Protein AF-A0A8H7GVM7-F1 (afdb_monomer_lite)

Foldseek 3Di:
DDDDDDDDDDDDDDDDDDDDDDDDPDPPDDPPPVVVLLPFWLQVLLVVLCVLVVDDPPLSVLSCCQQPHPLCCLQQVLQQHSRNQLQSSVLSSLSRVQLLSSLLSSLLSLQLVCLQPVDVVSVVSNVVSVVSNVVSVVVVVVPPPDDPDVPVVLSVLLSVLSSLLSNLQSQQLCVPPDDPPDPDASLNSLLVSLVSLLVSVVVVVVVCVVDPLADALSSLVSLLSSLLQQLLQLLQFLQTGNLGDPPQCPDDPDPDPPPCLQVDQPPLPPDVSLVSSCVSLPLQCVPCVNSVVSCVSSVQWDDLDNGWIFGSSLLATSLVVVLSSLVSSQSVVCRNVVHQARHPVSLVVSVVSLVVQLPDDSFPPADLQAQWDDQPTLAPPPNDDPSRGDDRNSQWFWDQDPVRDIIIGGSSSLLSNLSSLLSVLCQCCPSRHNVHFLPDPVNVVSLNSNVSRLNQKAFPPDPCCVVQVVQFLDDDDTITGGVRRDALSLLSNVSSLLQVLQRDDDVVSLRVSLRSLSSNSNNRRNSSVVVNVLSVVSVVVVVVVCVVQPPDDDRGRRDDSPPNRHGSRD

Structure (mmCIF, N/CA/C/O backbone):
data_AF-A0A8H7GVM7-F1
#
_entry.id   AF-A0A8H7GVM7-F1
#
loop_
_atom_site.group_PDB
_atom_site.id
_atom_site.type_symbol
_atom_site.label_atom_id
_atom_site.label_alt_id
_atom_site.label_comp_id
_atom_site.label_asym_id
_atom_site.label_entity_id
_atom_site.label_seq_id
_atom_site.pdbx_PDB_ins_code
_atom_site.Cartn_x
_atom_site.Cartn_y
_atom_site.Cartn_z
_atom_site.occupancy
_atom_site.B_iso_or_equiv
_atom_site.auth_seq_id
_atom_site.auth_comp_id
_atom_site.auth_asym_id
_atom_site.auth_atom_id
_atom_site.pdbx_PDB_model_num
ATOM 1 N N . MET A 1 1 ? 28.873 36.038 -72.707 1.00 34.72 1 MET A N 1
ATOM 2 C CA . MET A 1 1 ? 30.149 35.578 -72.126 1.00 34.72 1 MET A CA 1
ATOM 3 C C . MET A 1 1 ? 29.821 35.038 -70.744 1.00 34.72 1 MET A C 1
ATOM 5 O O . MET A 1 1 ? 29.764 35.786 -69.781 1.00 34.72 1 MET A O 1
ATOM 9 N N . GLU A 1 2 ? 29.445 33.763 -70.713 1.00 31.33 2 GLU A N 1
ATOM 10 C CA . GLU A 1 2 ? 29.319 32.941 -69.506 1.00 31.33 2 GLU A CA 1
ATOM 11 C C . GLU A 1 2 ? 30.711 32.476 -69.049 1.00 31.33 2 GLU A C 1
ATOM 13 O O . GLU A 1 2 ? 31.641 32.428 -69.863 1.00 31.33 2 GLU A O 1
ATOM 18 N N . PRO A 1 3 ? 30.822 32.011 -67.799 1.00 28.05 3 PRO A N 1
ATOM 19 C CA . PRO A 1 3 ? 31.483 30.730 -67.540 1.00 28.05 3 PRO A CA 1
ATOM 20 C C . PRO A 1 3 ? 30.561 29.843 -66.678 1.00 28.05 3 PRO A C 1
ATOM 22 O O . PRO A 1 3 ? 30.119 30.249 -65.610 1.00 28.05 3 PRO A O 1
ATOM 25 N N . LYS A 1 4 ? 30.014 28.756 -67.232 1.00 27.09 4 LYS A N 1
ATOM 26 C CA . LYS A 1 4 ? 30.549 27.380 -67.362 1.00 27.09 4 LYS A CA 1
ATOM 27 C C . LYS A 1 4 ? 30.610 26.552 -66.064 1.00 27.09 4 LYS A C 1
ATOM 29 O O . LYS A 1 4 ? 31.470 26.750 -65.213 1.00 27.09 4 LYS A O 1
ATOM 34 N N . LEU A 1 5 ? 29.703 25.567 -66.050 1.00 29.05 5 LEU A N 1
ATOM 35 C CA . LEU A 1 5 ? 29.646 24.316 -65.287 1.00 29.05 5 LEU A CA 1
ATOM 36 C C . LEU A 1 5 ? 30.955 23.500 -65.288 1.00 29.05 5 LEU A C 1
ATOM 38 O O . LEU A 1 5 ? 31.681 23.497 -66.280 1.00 29.05 5 LEU A O 1
ATOM 42 N N . ASN A 1 6 ? 31.117 22.690 -64.233 1.00 26.50 6 ASN A N 1
ATOM 43 C CA . ASN A 1 6 ? 31.473 21.258 -64.276 1.00 26.50 6 ASN A CA 1
ATOM 44 C C . ASN A 1 6 ? 30.932 20.616 -62.972 1.00 26.50 6 ASN A C 1
ATOM 46 O O . ASN A 1 6 ? 31.302 21.059 -61.891 1.00 26.50 6 ASN A O 1
ATOM 50 N N . ASN A 1 7 ? 29.866 19.808 -63.019 1.00 28.59 7 ASN A N 1
ATOM 51 C CA . ASN A 1 7 ? 29.784 18.361 -63.317 1.00 28.59 7 ASN A CA 1
ATOM 52 C C . ASN A 1 7 ? 29.998 17.463 -62.085 1.00 28.59 7 ASN A C 1
ATOM 54 O O . ASN A 1 7 ? 31.139 17.246 -61.695 1.00 28.59 7 ASN A O 1
ATOM 58 N N . LEU A 1 8 ? 28.906 16.876 -61.577 1.00 26.41 8 LEU A N 1
ATOM 59 C CA . LEU A 1 8 ? 28.826 15.560 -60.918 1.00 26.41 8 LEU A CA 1
ATOM 60 C C . LEU A 1 8 ? 27.400 14.991 -61.166 1.00 26.41 8 LEU A C 1
ATOM 62 O O . LEU A 1 8 ? 26.478 15.788 -61.333 1.00 26.41 8 LEU A O 1
ATOM 66 N N . PRO A 1 9 ? 27.236 13.661 -61.305 1.00 26.53 9 PRO A N 1
ATOM 67 C CA . PRO A 1 9 ? 26.203 13.044 -62.145 1.00 26.53 9 PRO A CA 1
ATOM 68 C C . PRO A 1 9 ? 24.831 12.871 -61.476 1.00 26.53 9 PRO A C 1
ATOM 70 O O . PRO A 1 9 ? 24.739 12.554 -60.292 1.00 26.53 9 PRO A O 1
ATOM 73 N N . ASP A 1 10 ? 23.790 13.012 -62.301 1.00 31.31 10 ASP A N 1
ATOM 74 C CA . ASP A 1 10 ? 22.408 12.606 -62.041 1.00 31.31 10 ASP A CA 1
ATOM 75 C C . ASP A 1 10 ? 22.277 11.073 -62.087 1.00 31.31 10 ASP A C 1
ATOM 77 O O . ASP A 1 10 ? 22.417 10.466 -63.151 1.00 31.31 10 ASP A O 1
ATOM 81 N N . GLU A 1 11 ? 21.923 10.451 -60.961 1.00 28.48 11 GLU A N 1
ATOM 82 C CA . GLU A 1 11 ? 21.208 9.171 -60.957 1.00 28.48 11 GLU A CA 1
ATOM 83 C C . GLU A 1 11 ? 19.870 9.347 -60.218 1.00 28.48 11 GLU A C 1
ATOM 85 O O . GLU A 1 11 ? 19.860 9.773 -59.058 1.00 28.48 11 GLU A O 1
ATOM 90 N N . PRO A 1 12 ? 18.722 9.044 -60.854 1.00 27.98 12 PRO A N 1
ATOM 91 C CA . PRO A 1 12 ? 17.431 9.082 -60.185 1.00 27.98 12 PRO A CA 1
ATOM 92 C C . PRO A 1 12 ? 17.262 7.860 -59.272 1.00 27.98 12 PRO A C 1
ATOM 94 O O . PRO A 1 12 ? 17.410 6.714 -59.698 1.00 27.98 12 PRO A O 1
ATOM 97 N N . MET A 1 13 ? 16.900 8.117 -58.014 1.00 24.84 13 MET A N 1
ATOM 98 C CA . MET A 1 13 ? 16.439 7.102 -57.063 1.00 24.84 13 MET A CA 1
ATOM 99 C C . MET A 1 13 ? 15.234 6.335 -57.642 1.00 24.84 13 MET A C 1
ATOM 101 O O . MET A 1 13 ? 14.285 6.973 -58.105 1.00 24.84 13 MET A O 1
ATOM 105 N N . PRO A 1 14 ? 15.227 4.990 -57.614 1.00 24.97 14 PRO A N 1
ATOM 106 C CA . PRO A 1 14 ? 14.130 4.208 -58.165 1.00 24.97 14 PRO A CA 1
ATOM 107 C C . PRO A 1 14 ? 12.884 4.295 -57.272 1.00 24.97 14 PRO A C 1
ATOM 109 O O . PRO A 1 14 ? 12.930 3.991 -56.080 1.00 24.97 14 PRO A O 1
ATOM 112 N N . GLU A 1 15 ? 11.754 4.672 -57.874 1.00 24.34 15 GLU A N 1
ATOM 113 C CA . GLU A 1 15 ? 10.417 4.547 -57.288 1.00 24.34 15 GLU A CA 1
ATOM 114 C C . GLU A 1 15 ? 10.095 3.070 -57.006 1.00 24.34 15 GLU A C 1
ATOM 116 O O . GLU A 1 15 ? 10.071 2.229 -57.912 1.00 24.34 15 GLU A O 1
ATOM 121 N N . LEU A 1 16 ? 9.814 2.745 -55.743 1.00 22.38 16 LEU A N 1
ATOM 122 C CA . LEU A 1 16 ? 9.339 1.424 -55.339 1.00 22.38 16 LEU A CA 1
ATOM 123 C C . LEU A 1 16 ? 7.842 1.296 -55.647 1.00 22.38 16 LEU A C 1
ATOM 125 O O . LEU A 1 16 ? 6.990 1.920 -55.016 1.00 22.38 16 LEU A O 1
ATOM 129 N N . ARG A 1 17 ? 7.543 0.467 -56.652 1.00 22.08 17 ARG A N 1
ATOM 130 C CA . ARG A 1 17 ? 6.193 0.042 -57.032 1.00 22.08 17 ARG A CA 1
ATOM 131 C C . ARG A 1 17 ? 5.539 -0.772 -55.915 1.00 22.08 17 ARG A C 1
ATOM 133 O O . ARG A 1 17 ? 6.139 -1.704 -55.387 1.00 22.08 17 ARG A O 1
ATOM 140 N N . VAL A 1 18 ? 4.269 -0.469 -55.664 1.00 28.75 18 VAL A N 1
ATOM 141 C CA . VAL A 1 18 ? 3.320 -1.321 -54.939 1.00 28.75 18 VAL A CA 1
ATOM 142 C C . VAL A 1 18 ? 3.152 -2.627 -55.718 1.00 28.75 18 VAL A C 1
ATOM 144 O O . VAL A 1 18 ? 2.631 -2.609 -56.833 1.00 28.75 18 VAL A O 1
ATOM 147 N N . LEU A 1 19 ? 3.599 -3.747 -55.152 1.00 22.67 19 LEU A N 1
ATOM 148 C CA . LEU A 1 19 ? 3.189 -5.082 -55.580 1.00 22.67 19 LEU A CA 1
ATOM 149 C C . LEU A 1 19 ? 2.902 -5.947 -54.353 1.00 22.67 19 LEU A C 1
ATOM 151 O O . LEU A 1 19 ? 3.678 -5.991 -53.399 1.00 22.67 19 LEU A O 1
ATOM 155 N N . ASP A 1 20 ? 1.738 -6.580 -54.427 1.00 27.09 20 ASP A N 1
ATOM 156 C CA . ASP A 1 20 ? 1.092 -7.440 -53.449 1.00 27.09 20 ASP A CA 1
ATOM 157 C C . ASP A 1 20 ? 2.010 -8.530 -52.882 1.00 27.09 20 ASP A C 1
ATOM 159 O O . ASP A 1 20 ? 2.681 -9.241 -53.630 1.00 27.09 20 ASP A O 1
ATOM 163 N N . PHE A 1 21 ? 1.954 -8.742 -51.564 1.00 22.66 21 PHE A N 1
ATOM 164 C CA . PHE A 1 21 ? 2.525 -9.931 -50.934 1.00 22.66 21 PHE A CA 1
ATOM 165 C C . PHE A 1 21 ? 1.495 -10.650 -50.066 1.00 22.66 21 PHE A C 1
ATOM 167 O O . PHE A 1 21 ? 1.173 -10.261 -48.944 1.00 22.66 21 PHE A O 1
ATOM 174 N N . SER A 1 22 ? 1.011 -11.760 -50.617 1.00 22.47 22 SER A N 1
ATOM 175 C CA . SER A 1 22 ? 0.435 -12.886 -49.894 1.00 22.47 22 SER A CA 1
ATOM 176 C C . SER A 1 22 ? 1.395 -13.376 -48.803 1.00 22.47 22 SER A C 1
ATOM 178 O O . SER A 1 22 ? 2.546 -13.709 -49.090 1.00 22.47 22 SER A O 1
ATOM 180 N N . LEU A 1 23 ? 0.900 -13.456 -47.567 1.00 24.92 23 LEU A N 1
ATOM 181 C CA . LEU A 1 23 ? 1.595 -14.028 -46.414 1.00 24.92 23 LEU A CA 1
ATOM 182 C C . LEU A 1 23 ? 1.925 -15.508 -46.659 1.00 24.92 23 LEU A C 1
ATOM 184 O O . LEU A 1 23 ? 1.027 -16.332 -46.833 1.00 24.92 23 LEU A O 1
ATOM 188 N N . SER A 1 24 ? 3.209 -15.859 -46.621 1.00 21.00 24 SER A N 1
ATOM 189 C CA . SER A 1 24 ? 3.658 -17.244 -46.510 1.00 21.00 24 SER A CA 1
ATOM 190 C C . SER A 1 24 ? 3.518 -17.728 -45.052 1.00 21.00 24 SER A C 1
ATOM 192 O O . SER A 1 24 ? 4.017 -17.079 -44.127 1.00 21.00 24 SER A O 1
ATOM 194 N N . PRO A 1 25 ? 2.841 -18.864 -44.799 1.00 25.80 25 PRO A N 1
ATOM 195 C CA . PRO A 1 25 ? 2.690 -19.420 -43.461 1.00 25.80 25 PRO A CA 1
ATOM 196 C C . PRO A 1 25 ? 3.954 -20.207 -43.101 1.00 25.80 25 PRO A C 1
ATOM 198 O O . PRO A 1 25 ? 4.136 -21.340 -43.537 1.00 25.80 25 PRO A O 1
ATOM 201 N N . GLY A 1 26 ? 4.856 -19.598 -42.331 1.00 24.36 26 GLY A N 1
ATOM 202 C CA . GLY A 1 26 ? 6.090 -20.279 -41.921 1.00 24.36 26 GLY A CA 1
ATOM 203 C C . GLY A 1 26 ? 6.871 -19.671 -40.758 1.00 24.36 26 GLY A C 1
ATOM 204 O O . GLY A 1 26 ? 7.809 -20.302 -40.286 1.00 24.36 26 GLY A O 1
ATOM 205 N N . CYS A 1 27 ? 6.504 -18.495 -40.242 1.00 23.45 27 CYS A N 1
ATOM 206 C CA . CYS A 1 27 ? 7.187 -17.938 -39.074 1.00 23.45 27 CYS A CA 1
ATOM 207 C C . CYS A 1 27 ? 6.535 -18.464 -37.787 1.00 23.45 27 CYS A C 1
ATOM 209 O O . CYS A 1 27 ? 5.649 -17.832 -37.205 1.00 23.45 27 CYS A O 1
ATOM 211 N N . ILE A 1 28 ? 6.950 -19.663 -37.376 1.00 25.84 28 ILE A N 1
ATOM 212 C CA . ILE A 1 28 ? 6.799 -20.121 -35.995 1.00 25.84 28 ILE A CA 1
ATOM 213 C C . ILE A 1 28 ? 7.661 -19.172 -35.158 1.00 25.84 28 ILE A C 1
ATOM 215 O O . ILE A 1 28 ? 8.884 -19.261 -35.158 1.00 25.84 28 ILE A O 1
ATOM 219 N N . MET A 1 29 ? 7.018 -18.195 -34.520 1.00 31.41 29 MET A N 1
ATOM 220 C CA . MET A 1 29 ? 7.675 -17.303 -33.572 1.00 31.41 29 MET A CA 1
ATOM 221 C C . MET A 1 29 ? 8.039 -18.116 -32.333 1.00 31.41 29 MET A C 1
ATOM 223 O O . MET A 1 29 ? 7.156 -18.499 -31.564 1.00 31.41 29 MET A O 1
ATOM 227 N N . GLU A 1 30 ? 9.326 -18.362 -32.122 1.00 25.12 30 GLU A N 1
ATOM 228 C CA . GLU A 1 30 ? 9.813 -18.786 -30.818 1.00 25.12 30 GLU A CA 1
ATOM 229 C C . GLU A 1 30 ? 9.546 -17.659 -29.812 1.00 25.12 30 GLU A C 1
ATOM 231 O O . GLU A 1 30 ? 10.158 -16.593 -29.844 1.00 25.12 30 GLU A O 1
ATOM 236 N N . VAL A 1 31 ? 8.630 -17.906 -28.877 1.00 37.31 31 VAL A N 1
ATOM 237 C CA . VAL A 1 31 ? 8.370 -17.089 -27.674 1.00 37.31 31 VAL A CA 1
ATOM 238 C C . VAL A 1 31 ? 9.524 -17.266 -26.653 1.00 37.31 31 VAL A C 1
ATOM 240 O O . VAL A 1 31 ? 9.336 -17.206 -25.442 1.00 37.31 31 VAL A O 1
ATOM 243 N N . GLY A 1 32 ? 10.745 -17.527 -27.136 1.00 26.23 32 GLY A N 1
ATOM 244 C CA . GLY A 1 32 ? 11.877 -18.045 -26.360 1.00 26.23 32 GLY A CA 1
ATOM 245 C C . GLY A 1 32 ? 12.586 -17.021 -25.470 1.00 26.23 32 GLY A C 1
ATOM 246 O O . GLY A 1 32 ? 13.179 -17.400 -24.468 1.00 26.23 32 GLY A O 1
ATOM 247 N N . GLY A 1 33 ? 12.473 -15.719 -25.752 1.00 34.81 33 GLY A N 1
ATOM 248 C CA . GLY A 1 33 ? 13.263 -14.702 -25.039 1.00 34.81 33 GLY A CA 1
ATOM 249 C C . GLY A 1 33 ? 12.830 -14.419 -23.594 1.00 34.81 33 GLY A C 1
ATOM 250 O O . GLY A 1 33 ? 13.648 -14.014 -22.779 1.00 34.81 33 GLY A O 1
ATOM 251 N N . ILE A 1 34 ? 11.559 -14.635 -23.239 1.00 43.84 34 ILE A N 1
ATOM 252 C CA . ILE A 1 34 ? 11.072 -14.363 -21.871 1.00 43.84 34 ILE A CA 1
ATOM 253 C C . ILE A 1 34 ? 11.330 -15.567 -20.955 1.00 43.84 34 ILE A C 1
ATOM 255 O O . ILE A 1 34 ? 11.526 -15.391 -19.758 1.00 43.84 34 ILE A O 1
ATOM 259 N N . HIS A 1 35 ? 11.371 -16.789 -21.497 1.00 41.25 35 HIS A N 1
ATOM 260 C CA . HIS A 1 35 ? 11.538 -17.994 -20.683 1.00 41.25 35 HIS A CA 1
ATOM 261 C C . HIS A 1 35 ? 12.967 -18.183 -20.155 1.00 41.25 35 HIS A C 1
ATOM 263 O O . HIS A 1 35 ? 13.128 -18.603 -19.012 1.00 41.25 35 HIS A O 1
ATOM 269 N N . GLU A 1 36 ? 13.995 -17.796 -20.918 1.00 42.22 36 GLU A N 1
ATOM 270 C CA . GLU A 1 36 ? 15.395 -17.899 -20.470 1.00 42.22 36 GLU A CA 1
ATOM 271 C C . GLU A 1 36 ? 15.747 -16.887 -19.365 1.00 42.22 36 GLU A C 1
ATOM 273 O O . GLU A 1 36 ? 16.469 -17.220 -18.426 1.00 42.22 36 GLU A O 1
ATOM 278 N N . HIS A 1 37 ? 15.182 -15.674 -19.402 1.00 51.59 37 HIS A N 1
ATOM 279 C CA . HIS A 1 37 ? 15.421 -14.656 -18.370 1.00 51.59 37 HIS A CA 1
ATOM 280 C C . HIS A 1 37 ? 14.646 -14.896 -17.066 1.00 51.59 37 HIS A C 1
ATOM 282 O O . HIS A 1 37 ? 15.003 -14.319 -16.041 1.00 51.59 37 HIS A O 1
ATOM 288 N N . LEU A 1 38 ? 13.627 -15.767 -17.062 1.00 53.66 38 LEU A N 1
ATOM 289 C CA . LEU A 1 38 ? 12.849 -16.093 -15.858 1.00 53.66 38 LEU A CA 1
ATOM 290 C C . LEU A 1 38 ? 13.660 -16.845 -14.788 1.00 53.66 38 LEU A C 1
ATOM 292 O O . LEU A 1 38 ? 13.219 -16.870 -13.638 1.00 53.66 38 LEU A O 1
ATOM 296 N N . MET A 1 39 ? 14.825 -17.403 -15.141 1.00 62.44 39 MET A N 1
ATOM 297 C CA . MET A 1 39 ? 15.691 -18.177 -14.239 1.00 62.44 39 MET A CA 1
ATOM 298 C C . MET A 1 39 ? 16.902 -17.400 -13.700 1.00 62.44 39 MET A C 1
ATOM 300 O O . MET A 1 39 ? 17.587 -17.905 -12.814 1.00 62.44 39 MET A O 1
ATOM 304 N N . LEU A 1 40 ? 17.176 -16.195 -14.211 1.00 79.88 40 LEU A N 1
ATOM 305 C CA . LEU A 1 40 ? 18.331 -15.400 -13.786 1.00 79.88 40 LEU A CA 1
ATOM 306 C C . LEU A 1 40 ? 18.047 -14.646 -12.482 1.00 79.88 40 LEU A C 1
ATOM 308 O O . LEU A 1 40 ? 16.924 -14.188 -12.226 1.00 79.88 40 LEU A O 1
ATOM 312 N N . LEU A 1 41 ? 19.094 -14.489 -11.674 1.00 87.50 41 LEU A N 1
ATOM 313 C CA . LEU A 1 41 ? 19.047 -13.674 -10.463 1.00 87.50 41 LEU A CA 1
ATOM 314 C C . LEU A 1 41 ? 19.025 -12.179 -10.816 1.00 87.50 41 LEU A C 1
ATOM 316 O O . LEU A 1 41 ? 19.551 -11.751 -11.849 1.00 87.50 41 LEU A O 1
ATOM 320 N N . ASN A 1 42 ? 18.420 -11.358 -9.953 1.00 90.00 42 ASN A N 1
ATOM 321 C CA . ASN A 1 42 ? 18.324 -9.914 -10.196 1.00 90.00 42 ASN A CA 1
ATOM 322 C C . ASN A 1 42 ? 19.707 -9.241 -10.234 1.00 90.00 42 ASN A C 1
ATOM 324 O O . ASN A 1 42 ? 19.910 -8.304 -11.009 1.00 90.00 42 ASN A O 1
ATOM 328 N N . SER A 1 43 ? 20.676 -9.740 -9.466 1.00 91.62 43 SER A N 1
ATOM 329 C CA . SER A 1 43 ? 22.083 -9.325 -9.548 1.00 91.62 43 SER A CA 1
ATOM 330 C C . SER A 1 43 ? 22.708 -9.578 -10.928 1.00 91.62 43 SER A C 1
ATOM 332 O O . SER A 1 43 ? 23.349 -8.689 -11.489 1.00 91.62 43 SER A O 1
ATOM 334 N N . GLU A 1 44 ? 22.471 -10.743 -11.530 1.00 91.38 44 GLU A N 1
ATOM 335 C CA . GLU A 1 44 ? 22.997 -11.090 -12.858 1.00 91.38 44 GLU A CA 1
ATOM 336 C C . GLU A 1 44 ? 22.385 -10.214 -13.955 1.00 91.38 44 GLU A C 1
ATOM 338 O O . GLU A 1 44 ? 23.095 -9.680 -14.810 1.00 91.38 44 GLU A O 1
ATOM 343 N N . LEU A 1 45 ? 21.065 -10.013 -13.911 1.00 90.62 45 LEU A N 1
ATOM 344 C CA . LEU A 1 45 ? 20.366 -9.125 -14.842 1.00 90.62 45 LEU A CA 1
ATOM 345 C C . LEU A 1 45 ? 20.799 -7.665 -14.688 1.00 90.62 45 LEU A C 1
ATOM 347 O O . LEU A 1 45 ? 20.876 -6.941 -15.682 1.00 90.62 45 LEU A O 1
ATOM 351 N N . THR A 1 46 ? 21.121 -7.239 -13.466 1.00 92.75 46 THR A N 1
ATOM 352 C CA . THR A 1 46 ? 21.672 -5.907 -13.196 1.00 92.75 46 THR A CA 1
ATOM 353 C C . THR A 1 46 ? 23.008 -5.720 -13.908 1.00 92.75 46 THR A C 1
ATOM 355 O O . THR A 1 46 ? 23.178 -4.740 -14.632 1.00 92.75 46 THR A O 1
ATOM 358 N N . GLU A 1 47 ? 23.932 -6.674 -13.788 1.00 93.19 47 GLU A N 1
ATOM 359 C CA . GLU A 1 47 ? 25.230 -6.597 -14.469 1.00 93.19 47 GLU A CA 1
ATOM 360 C C . GLU A 1 47 ? 25.085 -6.668 -15.999 1.00 93.19 47 GLU A C 1
ATOM 362 O O . GLU A 1 47 ? 25.752 -5.918 -16.715 1.00 93.19 47 GLU A O 1
ATOM 367 N N . GLN A 1 48 ? 24.148 -7.468 -16.521 1.00 91.38 48 GLN A N 1
ATOM 368 C CA . GLN A 1 48 ? 23.824 -7.452 -17.954 1.00 91.38 48 GLN A CA 1
ATOM 369 C C . GLN A 1 48 ? 23.301 -6.085 -18.412 1.00 91.38 48 GLN A C 1
ATOM 371 O O . GLN A 1 48 ? 23.687 -5.606 -19.478 1.00 91.38 48 GLN A O 1
ATOM 376 N N . CYS A 1 49 ? 22.446 -5.436 -17.617 1.00 91.12 49 CYS A N 1
ATOM 377 C CA . CYS A 1 49 ? 21.945 -4.096 -17.920 1.00 91.12 49 CYS A CA 1
ATOM 378 C C . CYS A 1 49 ? 23.061 -3.048 -17.903 1.00 91.12 49 CYS A C 1
ATOM 380 O O . CYS A 1 49 ? 23.061 -2.166 -18.762 1.00 91.12 49 CYS A O 1
ATOM 382 N N . ILE A 1 50 ? 24.008 -3.145 -16.964 1.00 93.19 50 ILE A N 1
ATOM 383 C CA . ILE A 1 50 ? 25.180 -2.258 -16.893 1.00 93.19 50 ILE A CA 1
ATOM 384 C C . ILE A 1 50 ? 26.010 -2.386 -18.168 1.00 93.19 50 ILE A C 1
ATOM 386 O O . ILE A 1 50 ? 26.321 -1.375 -18.796 1.00 93.19 50 ILE A O 1
ATOM 390 N N . GLN A 1 51 ? 26.326 -3.620 -18.568 1.00 92.44 51 GLN A N 1
ATOM 391 C CA . GLN A 1 51 ? 27.157 -3.892 -19.740 1.00 92.44 51 GLN A CA 1
ATOM 392 C C . GLN A 1 51 ? 26.473 -3.466 -21.041 1.00 92.44 51 GLN A C 1
ATOM 394 O O . GLN A 1 51 ? 27.084 -2.782 -21.858 1.00 92.44 51 GLN A O 1
ATOM 399 N N . LYS A 1 52 ? 25.198 -3.831 -21.234 1.00 91.19 52 LYS A N 1
ATOM 400 C CA . LYS A 1 52 ? 24.467 -3.535 -22.477 1.00 91.19 52 LYS A CA 1
ATOM 401 C C . LYS A 1 52 ? 24.210 -2.043 -22.687 1.00 91.19 52 LYS A C 1
ATOM 403 O O . LYS A 1 52 ? 24.178 -1.602 -23.827 1.00 91.19 52 LYS A O 1
ATOM 408 N N . ASN A 1 53 ? 24.049 -1.273 -21.610 1.00 88.88 53 ASN A N 1
ATOM 409 C CA . ASN A 1 53 ? 23.823 0.173 -21.689 1.00 88.88 53 ASN A CA 1
ATOM 410 C C . ASN A 1 53 ? 25.113 1.011 -21.521 1.00 88.88 53 ASN A C 1
ATOM 412 O O . ASN A 1 53 ? 25.009 2.232 -21.440 1.00 88.88 53 ASN A O 1
ATOM 416 N N . ASP A 1 54 ? 26.299 0.386 -21.433 1.00 91.19 54 ASP A N 1
ATOM 417 C CA . ASP A 1 54 ? 27.599 1.043 -21.167 1.00 91.19 54 ASP A CA 1
ATOM 418 C C . ASP A 1 54 ? 27.545 2.041 -19.989 1.00 91.19 54 ASP A C 1
ATOM 420 O O . ASP A 1 54 ? 27.983 3.194 -20.068 1.00 91.19 54 ASP A O 1
ATOM 424 N N . LEU A 1 55 ? 26.934 1.617 -18.876 1.00 92.44 55 LEU A N 1
ATOM 425 C CA . LEU A 1 55 ? 26.747 2.489 -17.716 1.00 92.44 55 LEU A CA 1
ATOM 426 C C . LEU A 1 55 ? 28.061 2.712 -16.967 1.00 92.44 55 LEU A C 1
ATOM 428 O O . LEU A 1 55 ? 28.887 1.814 -16.826 1.00 92.44 55 LEU A O 1
ATOM 432 N N . ARG A 1 56 ? 28.218 3.918 -16.414 1.00 94.25 56 ARG A N 1
ATOM 433 C CA . ARG A 1 56 ? 29.332 4.312 -15.537 1.00 94.25 56 ARG A CA 1
ATOM 434 C C . ARG A 1 56 ? 28.805 4.841 -14.211 1.00 94.25 56 ARG A C 1
ATOM 436 O O . ARG A 1 56 ? 27.605 5.063 -14.049 1.00 94.25 56 ARG A O 1
ATOM 443 N N . GLU A 1 57 ? 29.698 5.062 -13.253 1.00 93.12 57 GLU A N 1
ATOM 444 C CA . GLU A 1 57 ? 29.329 5.779 -12.032 1.00 93.12 57 GLU A CA 1
ATOM 445 C C . GLU A 1 57 ? 28.840 7.203 -12.359 1.00 93.12 57 GLU A C 1
ATOM 447 O O . GLU A 1 57 ? 29.410 7.848 -13.244 1.00 93.12 57 GLU A O 1
ATOM 452 N N . PRO A 1 58 ? 27.800 7.719 -11.674 1.00 92.94 58 PRO A N 1
ATOM 453 C CA . PRO A 1 58 ? 27.108 7.137 -10.515 1.00 92.94 58 PRO A CA 1
ATOM 454 C C . PRO A 1 58 ? 25.909 6.227 -10.865 1.00 92.94 58 PRO A C 1
ATOM 456 O O . PRO A 1 58 ? 25.179 5.807 -9.970 1.00 92.94 58 PRO A O 1
ATOM 459 N N . HIS A 1 59 ? 25.638 5.953 -12.147 1.00 94.00 59 HIS A N 1
ATOM 460 C CA . HIS A 1 59 ? 24.464 5.180 -12.588 1.00 94.00 59 HIS A CA 1
ATOM 461 C C . HIS A 1 59 ? 24.507 3.734 -12.084 1.00 94.00 59 HIS A C 1
ATOM 463 O O . HIS A 1 59 ? 23.487 3.205 -11.641 1.00 94.00 59 HIS A O 1
ATOM 469 N N . ILE A 1 60 ? 25.702 3.131 -12.105 1.00 95.25 60 ILE A N 1
ATOM 470 C CA . ILE A 1 60 ? 25.961 1.779 -11.592 1.00 95.25 60 ILE A CA 1
ATOM 471 C C . ILE A 1 60 ? 25.554 1.672 -10.122 1.00 95.25 60 ILE A C 1
ATOM 473 O O . ILE A 1 60 ? 24.815 0.752 -9.772 1.00 95.25 60 ILE A O 1
ATOM 477 N N . TYR A 1 61 ? 25.992 2.618 -9.279 1.00 94.75 61 TYR A N 1
ATOM 478 C CA . TYR A 1 61 ? 25.623 2.650 -7.865 1.00 94.75 61 TYR A CA 1
ATOM 479 C C . TYR A 1 61 ? 24.109 2.549 -7.667 1.00 94.75 61 TYR A C 1
ATOM 481 O O . TYR A 1 61 ? 23.656 1.684 -6.923 1.00 94.75 61 TYR A O 1
ATOM 489 N N . TYR A 1 62 ? 23.327 3.390 -8.352 1.00 93.88 62 TYR A N 1
ATOM 490 C CA . TYR A 1 62 ? 21.872 3.387 -8.195 1.00 93.88 62 TYR A CA 1
ATOM 491 C C . TYR A 1 62 ? 21.235 2.114 -8.739 1.00 93.88 62 TYR A C 1
ATOM 493 O O . TYR A 1 62 ? 20.367 1.558 -8.077 1.00 93.88 62 TYR A O 1
ATOM 501 N N . LEU A 1 63 ? 21.670 1.620 -9.901 1.00 93.06 63 LEU A N 1
ATOM 502 C CA . LEU A 1 63 ? 21.084 0.416 -10.483 1.00 93.06 63 LEU A CA 1
ATOM 503 C C . LEU A 1 63 ? 21.324 -0.819 -9.601 1.00 93.06 63 LEU A C 1
ATOM 505 O O . LEU A 1 63 ? 20.410 -1.613 -9.401 1.00 93.06 63 LEU A O 1
ATOM 509 N N . ARG A 1 64 ? 22.509 -0.938 -8.989 1.00 93.75 64 ARG A N 1
ATOM 510 C CA . ARG A 1 64 ? 22.825 -2.027 -8.050 1.00 93.75 64 ARG A CA 1
ATOM 511 C C . ARG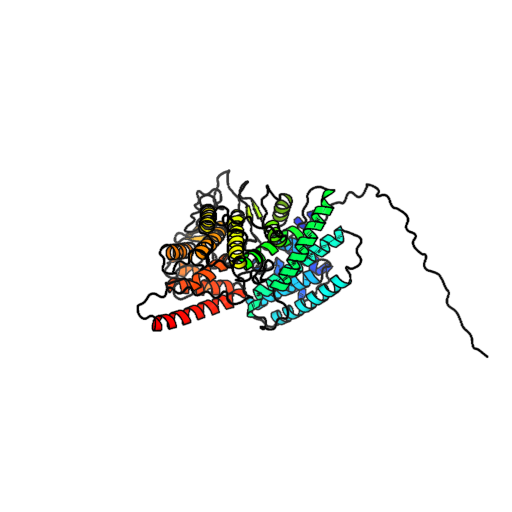 A 1 64 ? 21.967 -2.022 -6.791 1.00 93.75 64 ARG A C 1
ATOM 513 O O . ARG A 1 64 ? 21.827 -3.069 -6.161 1.00 93.75 64 ARG A O 1
ATOM 520 N N . LEU A 1 65 ? 21.344 -0.901 -6.425 1.00 90.75 65 LEU A N 1
ATOM 521 C CA . LEU A 1 65 ? 20.402 -0.875 -5.300 1.00 90.75 65 LEU A CA 1
ATOM 522 C C . LEU A 1 65 ? 19.209 -1.807 -5.525 1.00 90.75 65 LEU A C 1
ATOM 524 O O . LEU A 1 65 ? 18.649 -2.287 -4.543 1.00 90.75 65 LEU A O 1
ATOM 528 N N . LEU A 1 66 ? 18.856 -2.091 -6.787 1.00 86.62 66 LEU A N 1
ATOM 529 C CA . LEU A 1 66 ? 17.739 -2.968 -7.133 1.00 86.62 66 LEU A CA 1
ATOM 530 C C . LEU A 1 66 ? 17.926 -4.409 -6.645 1.00 86.62 66 LEU A C 1
ATOM 532 O O . LEU A 1 66 ? 16.941 -5.077 -6.344 1.00 86.62 66 LEU A O 1
ATOM 536 N N . SER A 1 67 ? 19.171 -4.886 -6.602 1.00 86.00 67 SER A N 1
ATOM 537 C CA . SER A 1 67 ? 19.505 -6.262 -6.227 1.00 86.00 67 SER A CA 1
ATOM 538 C C . SER A 1 67 ? 20.200 -6.359 -4.865 1.00 86.00 67 SER A C 1
ATOM 540 O O . SER A 1 67 ? 20.189 -7.406 -4.234 1.00 86.00 67 SER A O 1
ATOM 542 N N . THR A 1 68 ? 20.791 -5.267 -4.371 1.00 85.62 68 THR A N 1
ATOM 543 C CA . THR A 1 68 ? 21.595 -5.283 -3.132 1.00 85.62 68 THR A CA 1
ATOM 544 C C . THR A 1 68 ? 20.875 -4.741 -1.901 1.00 85.62 68 THR A C 1
ATOM 546 O O . THR A 1 68 ? 21.390 -4.878 -0.792 1.00 85.62 68 THR A O 1
ATOM 549 N N . THR A 1 69 ? 19.713 -4.105 -2.067 1.00 85.75 69 THR A N 1
ATOM 550 C CA . THR A 1 69 ? 18.989 -3.461 -0.963 1.00 85.75 69 THR A CA 1
ATOM 551 C C . THR A 1 69 ? 17.496 -3.754 -1.005 1.00 85.75 69 THR A C 1
ATOM 553 O O . THR A 1 69 ? 16.940 -4.108 -2.039 1.00 85.75 69 THR A O 1
ATOM 556 N N . ASP A 1 70 ? 16.843 -3.537 0.128 1.00 81.81 70 ASP A N 1
ATOM 557 C CA . ASP A 1 70 ? 15.399 -3.621 0.341 1.00 81.81 70 ASP A CA 1
ATOM 558 C C . ASP A 1 70 ? 14.623 -2.392 -0.168 1.00 81.81 70 ASP A C 1
ATOM 560 O O . ASP A 1 70 ? 13.401 -2.350 -0.065 1.00 81.81 70 ASP A O 1
ATOM 564 N N . LEU A 1 71 ? 15.293 -1.397 -0.764 1.00 82.12 71 LEU A N 1
ATOM 565 C CA . LEU A 1 71 ? 14.664 -0.135 -1.177 1.00 82.12 71 LEU A CA 1
ATOM 566 C C . LEU A 1 71 ? 13.495 -0.320 -2.152 1.00 82.12 71 LEU A C 1
ATOM 568 O O . LEU A 1 71 ? 12.556 0.466 -2.154 1.00 82.12 71 LEU A O 1
ATOM 572 N N . LEU A 1 72 ? 13.507 -1.351 -2.992 1.00 80.12 72 LEU A N 1
ATOM 573 C CA . LEU A 1 72 ? 12.380 -1.598 -3.896 1.00 80.12 72 LEU A CA 1
ATOM 574 C C . LEU A 1 72 ? 11.144 -2.164 -3.213 1.00 80.12 72 LEU A C 1
ATOM 576 O O . LEU A 1 72 ? 10.068 -2.150 -3.811 1.00 80.12 72 LEU A O 1
ATOM 580 N N . PHE A 1 73 ? 11.256 -2.620 -1.971 1.00 84.25 73 PHE A N 1
ATOM 581 C CA . PHE A 1 73 ? 10.082 -2.973 -1.194 1.00 84.25 73 PHE A CA 1
ATOM 582 C C . PHE A 1 73 ? 9.239 -1.743 -0.841 1.00 84.25 73 PHE A C 1
ATOM 584 O O . PHE A 1 73 ? 8.089 -1.915 -0.475 1.00 84.25 73 PHE A O 1
ATOM 591 N N . HIS A 1 74 ? 9.732 -0.512 -1.044 1.00 79.81 74 HIS A N 1
ATOM 592 C CA . HIS A 1 74 ? 8.866 0.672 -1.071 1.00 79.81 74 HIS A CA 1
ATOM 593 C C . HIS A 1 74 ? 7.802 0.598 -2.173 1.00 79.81 74 HIS A C 1
ATOM 595 O O . HIS A 1 74 ? 6.712 1.118 -1.984 1.00 79.81 74 HIS A O 1
ATOM 601 N N . LEU A 1 75 ? 8.104 -0.060 -3.296 1.00 79.81 75 LEU A N 1
ATOM 602 C CA . LEU A 1 75 ? 7.153 -0.275 -4.386 1.00 79.81 75 LEU A CA 1
ATOM 603 C C . LEU A 1 75 ? 6.406 -1.600 -4.225 1.00 79.81 75 LEU A C 1
ATOM 605 O O . LEU A 1 75 ? 5.220 -1.664 -4.510 1.00 79.81 75 LEU A O 1
ATOM 609 N N . PHE A 1 76 ? 7.085 -2.656 -3.765 1.00 84.19 76 PHE A N 1
ATOM 610 C CA . PHE A 1 76 ? 6.524 -4.011 -3.668 1.00 84.19 76 PHE A CA 1
ATOM 611 C C . PHE A 1 76 ? 6.732 -4.601 -2.259 1.00 84.19 76 PHE A C 1
ATOM 613 O O . PHE A 1 76 ? 7.608 -5.455 -2.093 1.00 84.19 76 PHE A O 1
ATOM 620 N N . PRO A 1 77 ? 5.966 -4.173 -1.233 1.00 83.69 77 PRO A N 1
ATOM 621 C CA . PRO A 1 77 ? 6.282 -4.494 0.163 1.00 83.69 77 PRO A CA 1
ATOM 622 C C . PRO A 1 77 ? 6.193 -5.980 0.527 1.00 83.69 77 PRO A C 1
ATOM 624 O O . PRO A 1 77 ? 6.924 -6.429 1.405 1.00 83.69 77 PRO A O 1
ATOM 627 N N . PHE A 1 78 ? 5.344 -6.765 -0.150 1.00 88.94 78 PHE A N 1
ATOM 628 C CA . PHE A 1 78 ? 5.240 -8.217 0.069 1.00 88.94 78 PHE A CA 1
ATOM 629 C C . PHE A 1 78 ? 6.073 -9.061 -0.903 1.00 88.94 78 PHE A C 1
ATOM 631 O O . PHE A 1 78 ? 5.869 -10.276 -0.993 1.00 88.94 78 PHE A O 1
ATOM 638 N N . ALA A 1 79 ? 7.023 -8.462 -1.624 1.00 85.62 79 ALA A N 1
ATOM 639 C CA . ALA A 1 79 ? 7.978 -9.251 -2.389 1.00 85.62 79 ALA A CA 1
ATOM 640 C C . ALA A 1 79 ? 8.808 -10.145 -1.439 1.00 85.62 79 ALA A C 1
ATOM 642 O O . ALA A 1 79 ? 9.273 -9.667 -0.406 1.00 85.62 79 ALA A O 1
ATOM 643 N N . PRO A 1 80 ? 8.992 -11.441 -1.754 1.00 76.38 80 PRO A N 1
ATOM 644 C CA . PRO A 1 80 ? 9.569 -12.395 -0.808 1.00 76.38 80 PRO A CA 1
ATOM 645 C C . PRO A 1 80 ? 11.063 -12.163 -0.556 1.00 76.38 80 PRO A C 1
ATOM 647 O O . PRO A 1 80 ? 11.495 -12.198 0.589 1.00 76.38 80 PRO A O 1
ATOM 650 N N . LEU A 1 81 ? 11.855 -11.922 -1.606 1.00 83.44 81 LEU A N 1
ATOM 651 C CA . LEU A 1 81 ? 13.298 -11.672 -1.512 1.00 83.44 81 LEU A CA 1
ATOM 652 C C . LEU A 1 81 ? 13.736 -10.682 -2.593 1.00 83.44 81 LEU A C 1
ATOM 654 O O . LEU A 1 81 ? 13.151 -10.632 -3.675 1.00 83.44 81 LEU A O 1
ATOM 658 N N . VAL A 1 82 ? 14.818 -9.944 -2.331 1.00 85.00 82 VAL A N 1
ATOM 659 C CA . VAL A 1 82 ? 15.379 -8.962 -3.276 1.00 85.00 82 VAL A CA 1
ATOM 660 C C . VAL A 1 82 ? 15.871 -9.638 -4.563 1.00 85.00 82 VAL A C 1
ATOM 662 O O . VAL A 1 82 ? 15.514 -9.215 -5.659 1.00 85.00 82 VAL A O 1
ATOM 665 N N . GLU A 1 83 ? 16.627 -10.733 -4.450 1.00 84.25 83 GLU A N 1
ATOM 666 C CA . GLU A 1 83 ? 17.225 -11.433 -5.602 1.00 84.25 83 GLU A CA 1
ATOM 667 C C . GLU A 1 83 ? 16.211 -12.200 -6.466 1.00 84.25 83 GLU A C 1
ATOM 669 O O . GLU A 1 83 ? 16.455 -12.426 -7.653 1.00 84.25 83 GLU A O 1
ATOM 674 N N . SER A 1 84 ? 15.065 -12.588 -5.894 1.00 79.25 84 SER A N 1
ATOM 675 C CA . SER A 1 84 ? 14.026 -13.347 -6.600 1.00 79.25 84 SER A CA 1
ATOM 676 C C . SER A 1 84 ? 12.775 -12.536 -6.936 1.00 79.25 84 SER A C 1
ATOM 678 O O . SER A 1 84 ? 11.849 -13.099 -7.511 1.00 79.25 84 SER A O 1
ATOM 680 N N . ASN A 1 85 ? 12.748 -11.232 -6.642 1.00 86.25 85 ASN A N 1
ATOM 681 C CA . ASN A 1 85 ? 11.601 -10.374 -6.923 1.00 86.25 85 ASN A CA 1
ATOM 682 C C . ASN A 1 85 ? 11.271 -10.363 -8.429 1.00 86.25 85 ASN A C 1
ATOM 684 O O . ASN A 1 85 ? 12.028 -9.817 -9.239 1.00 86.25 85 ASN A O 1
ATOM 688 N N . GLY A 1 86 ? 10.123 -10.948 -8.790 1.00 86.19 86 GLY A N 1
ATOM 689 C CA . GLY A 1 86 ? 9.683 -11.102 -10.178 1.00 86.19 86 GLY A CA 1
ATOM 690 C C . GLY A 1 86 ? 9.384 -9.784 -10.897 1.00 86.19 86 GLY A C 1
ATOM 691 O O . GLY A 1 86 ? 9.605 -9.687 -12.106 1.00 86.19 86 GLY A O 1
ATOM 692 N N . VAL A 1 87 ? 8.975 -8.735 -10.177 1.00 88.38 87 VAL A N 1
ATOM 693 C CA . VAL A 1 87 ? 8.765 -7.410 -10.777 1.00 88.38 87 VAL A CA 1
ATOM 694 C C . VAL A 1 87 ? 10.092 -6.767 -11.151 1.00 88.38 87 VAL A C 1
ATOM 696 O O . VAL A 1 87 ? 10.236 -6.229 -12.245 1.00 88.38 87 VAL A O 1
ATOM 699 N N . VAL A 1 88 ? 11.087 -6.865 -10.273 1.00 89.06 88 VAL A N 1
ATOM 700 C CA . VAL A 1 88 ? 12.435 -6.331 -10.523 1.00 89.06 88 VAL A CA 1
ATOM 701 C C . VAL A 1 88 ? 13.066 -7.032 -11.711 1.00 89.06 88 VAL A C 1
ATOM 703 O O . VAL A 1 88 ? 13.599 -6.371 -12.599 1.00 89.06 88 VAL A O 1
ATOM 706 N N . ARG A 1 89 ? 12.921 -8.357 -11.775 1.00 89.00 89 ARG A N 1
ATOM 707 C CA . ARG A 1 89 ? 13.353 -9.166 -12.914 1.00 89.00 89 ARG A CA 1
ATOM 708 C C . ARG A 1 89 ? 12.741 -8.669 -14.224 1.00 89.00 89 ARG A C 1
ATOM 710 O O . ARG A 1 89 ? 13.455 -8.473 -15.211 1.00 89.00 89 ARG A O 1
ATOM 717 N N . LEU A 1 90 ? 11.427 -8.434 -14.231 1.00 89.62 90 LEU A N 1
ATOM 718 C CA . LEU A 1 90 ? 10.716 -7.914 -15.398 1.00 89.62 90 LEU A CA 1
ATOM 719 C C . LEU A 1 90 ? 11.212 -6.514 -15.784 1.00 89.62 90 LEU A C 1
ATOM 721 O O . LEU A 1 90 ? 11.521 -6.281 -16.952 1.00 89.62 90 LEU A O 1
ATOM 725 N N . LEU A 1 91 ? 11.342 -5.608 -14.810 1.00 90.69 91 LEU A N 1
ATOM 726 C CA . LEU A 1 91 ? 11.839 -4.251 -15.034 1.00 90.69 91 LEU A CA 1
ATOM 727 C C . LEU A 1 91 ? 13.249 -4.271 -15.628 1.00 90.69 91 LEU A C 1
ATOM 729 O O . LEU A 1 91 ? 13.445 -3.669 -16.679 1.00 90.69 91 LEU A O 1
ATOM 733 N N . LEU A 1 92 ? 14.189 -5.011 -15.026 1.00 90.75 92 LEU A N 1
ATOM 734 C CA . LEU A 1 92 ? 15.565 -5.178 -15.513 1.00 90.75 92 LEU A CA 1
ATOM 735 C C . LEU A 1 92 ? 15.595 -5.690 -16.957 1.00 90.75 92 LEU A C 1
ATOM 737 O O . LEU A 1 92 ? 16.283 -5.122 -17.802 1.00 90.75 92 LEU A O 1
ATOM 741 N N . THR A 1 93 ? 14.774 -6.692 -17.277 1.00 88.50 93 THR A N 1
ATOM 742 C CA . THR A 1 93 ? 14.655 -7.219 -18.648 1.00 88.50 93 THR A CA 1
ATOM 743 C C . THR A 1 93 ? 14.215 -6.134 -19.642 1.00 88.50 93 THR A C 1
ATOM 745 O O . THR A 1 93 ? 14.611 -6.145 -20.807 1.00 88.50 93 THR A O 1
ATOM 748 N N . TYR A 1 94 ? 13.416 -5.164 -19.190 1.00 89.19 94 TYR A N 1
ATOM 749 C CA . TYR A 1 94 ? 12.869 -4.095 -20.024 1.00 89.19 94 TYR A CA 1
ATOM 750 C C . TYR A 1 94 ? 13.797 -2.872 -20.128 1.00 89.19 94 TYR A C 1
ATOM 752 O O . TYR A 1 94 ? 13.614 -2.068 -21.050 1.00 89.19 94 TYR A O 1
ATOM 760 N N . LEU A 1 95 ? 14.798 -2.740 -19.244 1.00 89.38 95 LEU A N 1
ATOM 761 C CA . LEU A 1 95 ? 15.739 -1.609 -19.232 1.00 89.38 95 LEU A CA 1
ATOM 762 C C . LEU A 1 95 ? 16.690 -1.602 -20.426 1.00 89.38 95 LEU A C 1
ATOM 764 O O . LEU A 1 95 ? 17.159 -0.535 -20.824 1.00 89.38 95 LEU A O 1
ATOM 768 N N . VAL A 1 96 ? 16.990 -2.775 -20.987 1.00 82.75 96 VAL A N 1
ATOM 769 C CA . VAL A 1 96 ? 17.871 -2.894 -22.152 1.00 82.75 96 VAL A CA 1
ATOM 770 C C . VAL A 1 96 ? 17.278 -2.094 -23.318 1.00 82.75 96 VAL A C 1
ATOM 772 O O . VAL A 1 96 ? 16.096 -2.246 -23.660 1.00 82.75 96 VAL A O 1
ATOM 775 N N . ASP A 1 97 ? 18.099 -1.202 -23.877 1.00 77.56 97 ASP A N 1
ATOM 776 C CA . ASP A 1 97 ? 17.762 -0.294 -24.980 1.00 77.56 97 ASP A CA 1
ATOM 777 C C . ASP A 1 97 ? 16.558 0.628 -24.698 1.00 77.56 97 ASP A C 1
ATOM 779 O O . ASP A 1 97 ? 15.842 1.045 -25.611 1.00 77.56 97 ASP A O 1
ATOM 783 N N . CYS A 1 98 ? 16.296 0.954 -23.425 1.00 88.31 98 CYS A N 1
ATOM 784 C CA . CYS A 1 98 ? 15.190 1.828 -23.035 1.00 88.31 98 CYS A CA 1
ATOM 785 C C . CYS A 1 98 ? 15.620 2.929 -22.060 1.00 88.31 98 CYS A C 1
ATOM 787 O O . CYS A 1 98 ? 15.481 2.819 -20.841 1.00 88.31 98 CYS A O 1
ATOM 789 N N . THR A 1 99 ? 16.096 4.044 -22.618 1.00 89.44 99 THR A N 1
ATOM 790 C CA . THR A 1 99 ? 16.630 5.174 -21.846 1.00 89.44 99 THR A CA 1
ATOM 791 C C . THR A 1 99 ? 15.607 5.795 -20.897 1.00 89.44 99 THR A C 1
ATOM 793 O O . THR A 1 99 ? 15.948 6.114 -19.759 1.00 89.44 99 THR A O 1
ATOM 796 N N . PHE A 1 100 ? 14.357 5.974 -21.333 1.00 90.94 100 PHE A N 1
ATOM 797 C CA . PHE A 1 100 ? 13.338 6.627 -20.510 1.00 90.94 100 PHE A CA 1
ATOM 798 C C . PHE A 1 100 ? 12.916 5.755 -19.314 1.00 90.94 100 PHE A C 1
ATOM 800 O O . PHE A 1 100 ? 12.828 6.262 -18.197 1.00 90.94 100 PHE A O 1
ATOM 807 N N . LEU A 1 101 ? 12.762 4.436 -19.498 1.00 92.75 101 LEU A N 1
ATOM 808 C CA . LEU A 1 101 ? 12.441 3.531 -18.392 1.00 92.75 101 LEU A CA 1
ATOM 809 C C . LEU A 1 101 ? 13.613 3.445 -17.409 1.00 92.75 101 LEU A C 1
ATOM 811 O O . LEU A 1 101 ? 13.411 3.632 -16.210 1.00 92.75 101 LEU A O 1
ATOM 815 N N . LEU A 1 102 ? 14.840 3.260 -17.912 1.00 94.12 102 LEU A N 1
ATOM 816 C CA . LEU A 1 102 ? 16.054 3.239 -17.092 1.00 94.12 102 LEU A CA 1
ATOM 817 C C . LEU A 1 102 ? 16.184 4.504 -16.242 1.00 94.12 102 LEU A C 1
ATOM 819 O O . LEU A 1 102 ? 16.321 4.419 -15.027 1.00 94.12 102 LEU A O 1
ATOM 823 N N . THR A 1 103 ? 16.107 5.682 -16.857 1.00 93.56 103 THR A N 1
ATOM 824 C CA . THR A 1 103 ? 16.278 6.946 -16.126 1.00 93.56 103 THR A CA 1
ATOM 825 C C . THR A 1 103 ? 15.130 7.226 -15.159 1.00 93.56 103 THR A C 1
ATOM 827 O O . THR A 1 103 ? 15.388 7.721 -14.065 1.00 93.56 103 THR A O 1
ATOM 830 N N . SER A 1 104 ? 13.892 6.820 -15.464 1.00 93.19 104 SER A N 1
ATOM 831 C CA . SER A 1 104 ? 12.795 6.883 -14.484 1.00 93.19 104 SER A CA 1
ATOM 832 C C . SER A 1 104 ? 13.045 5.997 -13.258 1.00 93.19 104 SER A C 1
ATOM 834 O O . SER A 1 104 ? 12.800 6.423 -12.127 1.00 93.19 104 SER A O 1
ATOM 836 N N . LEU A 1 105 ? 13.607 4.800 -13.462 1.00 93.50 105 LEU A N 1
ATOM 837 C CA . LEU A 1 105 ? 13.928 3.878 -12.379 1.00 93.50 105 LEU A CA 1
ATOM 838 C C . LEU A 1 105 ? 15.102 4.395 -11.531 1.00 93.50 105 LEU A C 1
ATOM 840 O O . LEU A 1 105 ? 15.043 4.372 -10.305 1.00 93.50 105 LEU A O 1
ATOM 844 N N . LEU A 1 106 ? 16.144 4.948 -12.158 1.00 94.25 106 LEU A N 1
ATOM 845 C CA . LEU A 1 106 ? 17.242 5.589 -11.425 1.00 94.25 106 LEU A CA 1
ATOM 846 C C . LEU A 1 106 ? 16.758 6.809 -10.622 1.00 94.25 106 LEU A C 1
ATOM 848 O O . LEU A 1 106 ? 17.218 7.023 -9.501 1.00 94.25 106 LEU A O 1
ATOM 852 N N . ALA A 1 107 ? 15.800 7.577 -11.153 1.00 91.75 107 ALA A N 1
ATOM 853 C CA . ALA A 1 107 ? 15.206 8.712 -10.452 1.00 91.75 107 ALA A CA 1
ATOM 854 C C . ALA A 1 107 ? 14.452 8.297 -9.177 1.00 91.75 107 ALA A C 1
ATOM 856 O O . ALA A 1 107 ? 14.635 8.918 -8.125 1.00 91.75 107 ALA A O 1
ATOM 857 N N . ILE A 1 108 ? 13.617 7.254 -9.234 1.00 89.31 108 ILE A N 1
ATOM 858 C CA . ILE A 1 108 ? 12.880 6.798 -8.045 1.00 89.31 108 ILE A CA 1
ATOM 859 C C . ILE A 1 108 ? 13.814 6.163 -7.000 1.00 89.31 108 ILE A C 1
ATOM 861 O O . ILE A 1 108 ? 13.644 6.388 -5.805 1.00 89.31 108 ILE A O 1
ATOM 865 N N . LEU A 1 109 ? 14.884 5.480 -7.416 1.00 91.50 109 LEU A N 1
ATOM 866 C CA . LEU A 1 109 ? 15.898 4.970 -6.483 1.00 91.50 109 LEU A CA 1
ATOM 867 C C . LEU A 1 109 ? 16.689 6.093 -5.807 1.00 91.50 109 LEU A C 1
ATOM 869 O O . LEU A 1 109 ? 16.932 6.041 -4.600 1.00 91.50 109 LEU A O 1
ATOM 873 N N . ALA A 1 110 ? 17.071 7.125 -6.564 1.00 90.94 110 ALA A N 1
ATOM 874 C CA . ALA A 1 110 ? 17.691 8.321 -6.003 1.00 90.94 110 ALA A CA 1
ATOM 875 C C . ALA A 1 110 ? 16.753 9.025 -5.011 1.00 90.94 110 ALA A C 1
ATOM 877 O O . ALA A 1 110 ? 17.210 9.488 -3.970 1.00 90.94 110 ALA A O 1
ATOM 878 N N . THR A 1 111 ? 15.444 9.019 -5.283 1.00 87.31 111 THR A N 1
ATOM 879 C CA . THR A 1 111 ? 14.416 9.528 -4.363 1.00 87.31 111 THR A CA 1
ATOM 880 C C . THR A 1 111 ? 14.423 8.773 -3.035 1.00 87.31 111 THR A C 1
ATOM 882 O O . THR A 1 111 ? 14.565 9.396 -1.986 1.00 87.31 111 THR A O 1
ATOM 885 N N . PHE A 1 112 ? 14.312 7.441 -3.054 1.00 86.25 112 PHE A N 1
ATOM 886 C CA . PHE A 1 112 ? 14.289 6.656 -1.815 1.00 86.25 112 PHE A CA 1
ATOM 887 C C . PHE A 1 112 ? 15.596 6.778 -1.024 1.00 86.25 112 PHE A C 1
ATOM 889 O O . PHE A 1 112 ? 15.574 6.913 0.198 1.00 86.25 112 PHE A O 1
ATOM 896 N N . GLN A 1 113 ? 16.742 6.821 -1.710 1.00 87.94 113 GLN A N 1
ATOM 897 C CA . GLN A 1 113 ? 18.024 7.075 -1.051 1.00 87.94 113 GLN A CA 1
ATOM 898 C C . GLN A 1 113 ? 18.085 8.460 -0.413 1.00 87.94 113 GLN A C 1
ATOM 900 O O . GLN A 1 113 ? 18.532 8.577 0.724 1.00 87.94 113 GLN A O 1
ATOM 905 N N . PHE A 1 114 ? 17.613 9.496 -1.110 1.00 87.06 114 PHE A N 1
ATOM 906 C CA . PHE A 1 114 ? 17.556 10.841 -0.551 1.00 87.06 114 PHE A CA 1
ATOM 907 C C . PHE A 1 114 ? 16.685 10.893 0.704 1.00 87.06 114 PHE A C 1
ATOM 909 O O . PHE A 1 114 ? 17.110 11.462 1.702 1.00 87.06 114 PHE A O 1
ATOM 916 N N . ILE A 1 115 ? 15.514 10.252 0.693 1.00 80.88 115 ILE A N 1
ATOM 917 C CA . ILE A 1 115 ? 14.641 10.195 1.871 1.00 80.88 115 ILE A CA 1
ATOM 918 C C . ILE A 1 115 ? 15.357 9.511 3.043 1.00 80.88 115 ILE A C 1
ATOM 920 O O . ILE A 1 115 ? 15.309 10.003 4.168 1.00 80.88 115 ILE A O 1
ATOM 924 N N . ARG A 1 116 ? 16.054 8.400 2.783 1.00 82.00 116 ARG A N 1
ATOM 925 C CA . ARG A 1 116 ? 16.715 7.616 3.831 1.00 82.00 116 ARG A CA 1
ATOM 926 C C . ARG A 1 116 ? 17.954 8.300 4.416 1.00 82.00 116 ARG A C 1
ATOM 928 O O . ARG A 1 116 ? 18.190 8.189 5.614 1.00 82.00 116 ARG A O 1
ATOM 935 N N . THR A 1 117 ? 18.765 8.969 3.597 1.00 86.88 117 THR A N 1
ATOM 936 C CA . THR A 1 117 ? 20.064 9.527 4.031 1.00 86.88 117 THR A CA 1
ATOM 937 C C . THR A 1 117 ? 20.064 11.045 4.190 1.00 86.88 117 THR A C 1
ATOM 939 O O . THR A 1 117 ? 20.955 11.591 4.835 1.00 86.88 117 THR A O 1
ATOM 942 N N . SER A 1 118 ? 19.089 11.745 3.604 1.00 84.69 118 SER A N 1
ATOM 943 C CA . SER A 1 118 ? 19.049 13.212 3.490 1.00 84.69 118 SER A CA 1
ATOM 944 C C . SER A 1 118 ? 20.286 13.828 2.806 1.00 84.69 118 SER A C 1
ATOM 946 O O . SER A 1 118 ? 20.559 15.023 2.941 1.00 84.69 118 SER A O 1
ATOM 948 N N . GLU A 1 119 ? 21.061 13.042 2.046 1.00 89.25 119 GLU A N 1
ATOM 949 C CA . GLU A 1 119 ? 22.272 13.527 1.376 1.00 89.25 119 GLU A CA 1
ATOM 950 C C . GLU A 1 119 ? 21.954 14.236 0.049 1.00 89.25 119 GLU A C 1
ATOM 952 O O . GLU A 1 119 ? 21.465 13.627 -0.904 1.00 89.25 119 GLU A O 1
ATOM 957 N N . LYS A 1 120 ? 22.356 15.509 -0.080 1.00 89.50 120 LYS A N 1
ATOM 958 C CA . LYS A 1 120 ? 22.079 16.361 -1.260 1.00 89.50 120 LYS A CA 1
ATOM 959 C C . LYS A 1 120 ? 22.532 15.789 -2.611 1.00 89.50 120 LYS A C 1
ATOM 961 O O . LYS A 1 120 ? 21.999 16.173 -3.648 1.00 89.50 120 LYS A O 1
ATOM 966 N N . ARG A 1 121 ? 23.507 14.872 -2.635 1.00 92.38 121 ARG A N 1
ATOM 967 C CA . ARG A 1 121 ? 23.946 14.218 -3.883 1.00 92.38 121 ARG A CA 1
ATOM 968 C C . ARG A 1 121 ? 22.836 13.390 -4.535 1.00 92.38 121 ARG A C 1
ATOM 970 O O . ARG A 1 121 ? 22.812 13.269 -5.756 1.00 92.38 121 ARG A O 1
ATOM 977 N N . HIS A 1 122 ? 21.943 12.815 -3.731 1.00 91.75 122 HIS A N 1
ATOM 978 C CA . HIS A 1 122 ? 20.833 12.012 -4.231 1.00 91.75 122 HIS A CA 1
ATOM 979 C C . HIS A 1 122 ? 19.743 12.890 -4.833 1.00 91.75 122 HIS A C 1
ATOM 981 O O . HIS A 1 122 ? 19.219 12.556 -5.889 1.00 91.75 122 HIS A O 1
ATOM 987 N N . ASP A 1 123 ? 19.488 14.048 -4.227 1.00 87.00 123 ASP A N 1
ATOM 988 C CA . ASP A 1 123 ? 18.575 15.061 -4.758 1.00 87.00 123 ASP A CA 1
ATOM 989 C C . ASP A 1 123 ? 19.050 15.597 -6.123 1.00 87.00 123 ASP A C 1
ATOM 991 O O . ASP A 1 123 ? 18.312 15.592 -7.107 1.00 87.00 123 ASP A O 1
ATOM 995 N N . ALA A 1 124 ? 20.342 15.923 -6.245 1.00 87.81 124 ALA A N 1
ATOM 996 C CA . ALA A 1 124 ? 20.925 16.324 -7.527 1.00 87.81 124 ALA A CA 1
ATOM 997 C C . ALA A 1 124 ? 20.827 15.219 -8.601 1.00 87.81 124 ALA A C 1
ATOM 999 O O . ALA A 1 124 ? 20.515 15.500 -9.760 1.00 87.81 124 ALA A O 1
ATOM 1000 N N . ALA A 1 125 ? 21.072 13.957 -8.225 1.00 91.31 125 ALA A N 1
ATOM 1001 C CA . ALA A 1 125 ? 20.954 12.819 -9.137 1.00 91.31 125 ALA A CA 1
ATOM 1002 C C . ALA A 1 125 ? 19.501 12.588 -9.583 1.00 91.31 125 ALA A C 1
ATOM 1004 O O . ALA A 1 125 ? 19.254 12.344 -10.763 1.00 91.31 125 ALA A O 1
ATOM 1005 N N . LEU A 1 126 ? 18.544 12.713 -8.662 1.00 88.56 126 LEU A N 1
ATOM 1006 C CA . LEU A 1 126 ? 17.112 12.663 -8.945 1.00 88.56 126 LEU A CA 1
ATOM 1007 C C . LEU A 1 126 ? 16.722 13.687 -10.021 1.00 88.56 126 LEU A C 1
ATOM 1009 O O . LEU A 1 126 ? 16.141 13.304 -11.040 1.00 88.56 126 LEU A O 1
ATOM 1013 N N . LEU A 1 127 ? 17.056 14.967 -9.819 1.00 87.56 127 LEU A N 1
ATOM 1014 C CA . LEU A 1 127 ? 16.708 16.038 -10.761 1.00 87.56 127 LEU A CA 1
ATOM 1015 C C . LEU A 1 127 ? 17.301 15.779 -12.151 1.00 87.56 127 LEU A C 1
ATOM 1017 O O . LEU A 1 127 ? 16.612 15.934 -13.160 1.00 87.56 127 LEU A O 1
ATOM 1021 N N . PHE A 1 128 ? 18.553 15.315 -12.198 1.00 91.44 128 PHE A N 1
ATOM 1022 C CA . PHE A 1 128 ? 19.220 14.934 -13.439 1.00 91.44 128 PHE A CA 1
ATOM 1023 C C . PHE A 1 128 ? 18.472 13.818 -14.182 1.00 91.44 128 PHE A C 1
ATOM 1025 O O . PHE A 1 128 ? 18.165 13.961 -15.364 1.00 91.44 128 PHE A O 1
ATOM 1032 N N . TYR A 1 129 ? 18.153 12.710 -13.508 1.00 93.81 129 TYR A N 1
ATOM 1033 C CA . TYR A 1 129 ? 17.512 11.570 -14.166 1.00 93.81 129 TYR A CA 1
ATOM 1034 C C . TYR A 1 129 ? 16.095 11.875 -14.647 1.00 93.81 129 TYR A C 1
ATOM 1036 O O . TYR A 1 129 ? 15.697 11.382 -15.702 1.00 93.81 129 TYR A O 1
ATOM 1044 N N . ILE A 1 130 ? 15.343 12.701 -13.917 1.00 89.38 130 ILE A N 1
ATOM 1045 C CA . ILE A 1 130 ? 14.002 13.119 -14.337 1.00 89.38 130 ILE A CA 1
ATOM 1046 C C . ILE A 1 130 ? 14.049 13.967 -15.604 1.00 89.38 130 ILE A C 1
ATOM 1048 O O . ILE A 1 130 ? 13.278 13.718 -16.531 1.00 89.38 130 ILE A O 1
ATOM 1052 N N . ASP A 1 131 ? 14.973 14.921 -15.6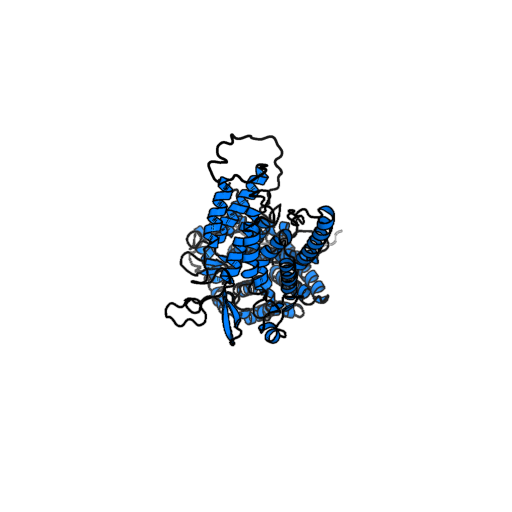77 1.00 86.88 131 ASP A N 1
ATOM 1053 C CA . ASP A 1 131 ? 15.145 15.738 -16.875 1.00 86.88 131 ASP A CA 1
ATOM 1054 C C . ASP A 1 131 ? 15.514 14.879 -18.100 1.00 86.88 131 ASP A C 1
ATOM 1056 O O . ASP A 1 131 ? 14.924 15.023 -19.176 1.00 86.88 131 ASP A O 1
ATOM 1060 N N . VAL A 1 132 ? 16.432 13.919 -17.936 1.00 91.00 132 VAL A N 1
ATOM 1061 C CA . VAL A 1 132 ? 16.795 12.984 -19.015 1.00 91.00 132 VAL A CA 1
ATOM 1062 C C . VAL A 1 132 ? 15.607 12.102 -19.413 1.00 91.00 132 VAL A C 1
ATOM 1064 O O . VAL A 1 132 ? 15.367 11.915 -20.607 1.00 91.00 132 VAL A O 1
ATOM 1067 N N . CYS A 1 133 ? 14.833 11.605 -18.445 1.00 91.12 133 CYS A N 1
ATOM 1068 C CA . CYS A 1 133 ? 13.634 10.804 -18.691 1.00 91.12 133 CYS A CA 1
ATOM 1069 C C . CYS A 1 133 ? 12.621 11.559 -19.565 1.00 91.12 133 CYS A C 1
ATOM 1071 O O . CYS A 1 133 ? 12.203 11.050 -20.606 1.00 91.12 133 CYS A O 1
ATOM 1073 N N . PHE A 1 134 ? 12.274 12.801 -19.210 1.00 85.88 134 PHE A N 1
ATOM 1074 C CA . PHE A 1 134 ? 11.304 13.589 -19.977 1.00 85.88 134 PHE A CA 1
ATOM 1075 C C . PHE A 1 134 ? 11.799 13.965 -21.378 1.00 85.88 134 PHE A C 1
ATOM 1077 O O . PHE A 1 134 ? 11.010 13.956 -22.332 1.00 85.88 134 PHE A O 1
ATOM 1084 N N . ARG A 1 135 ? 13.101 14.234 -21.541 1.00 85.94 135 ARG A N 1
ATOM 1085 C CA . ARG A 1 135 ? 13.703 14.433 -22.869 1.00 85.94 135 ARG A CA 1
ATOM 1086 C C . ARG A 1 135 ? 13.618 13.164 -23.718 1.00 85.94 135 ARG A C 1
ATOM 1088 O O . ARG A 1 135 ? 13.143 13.231 -24.852 1.00 85.94 135 ARG A O 1
ATOM 1095 N N . ALA A 1 136 ? 13.981 12.012 -23.156 1.00 85.38 136 ALA A N 1
ATOM 1096 C CA . ALA A 1 136 ? 13.911 10.723 -23.843 1.00 85.38 136 ALA A CA 1
ATOM 1097 C C . ALA A 1 136 ? 12.469 10.337 -24.227 1.00 85.38 136 ALA A C 1
ATOM 1099 O O . ALA A 1 136 ? 12.238 9.869 -25.342 1.00 85.38 136 ALA A O 1
ATOM 1100 N N . LEU A 1 137 ? 11.487 10.594 -23.355 1.00 82.62 137 LEU A N 1
ATOM 1101 C CA . LEU A 1 137 ? 10.063 10.418 -23.663 1.00 82.62 137 LEU A CA 1
ATOM 1102 C C . LEU A 1 137 ? 9.628 11.305 -24.835 1.00 82.62 137 LEU A C 1
ATOM 1104 O O . LEU A 1 137 ? 9.009 10.828 -25.785 1.00 82.62 137 LEU A O 1
ATOM 1108 N N . SER A 1 138 ? 9.999 12.587 -24.805 1.00 79.69 138 SER A N 1
ATOM 1109 C CA . SER A 1 138 ? 9.662 13.545 -25.865 1.00 79.69 138 SER A CA 1
ATOM 1110 C C . SER A 1 138 ? 10.247 13.143 -27.223 1.00 79.69 138 SER A C 1
ATOM 1112 O O . SER A 1 138 ? 9.601 13.310 -28.257 1.00 79.69 138 SER A O 1
ATOM 1114 N N . GLU A 1 139 ? 11.467 12.605 -27.243 1.00 77.50 139 GLU A N 1
ATOM 1115 C CA . GLU A 1 139 ? 12.086 12.073 -28.460 1.00 77.50 139 GLU A CA 1
ATOM 1116 C C . GLU A 1 139 ? 11.420 10.791 -28.956 1.00 77.50 139 GLU A C 1
ATOM 1118 O O . GLU A 1 139 ? 11.230 10.640 -30.165 1.00 77.50 139 GLU A O 1
ATOM 1123 N N . ALA A 1 140 ? 11.043 9.887 -28.047 1.00 74.38 140 ALA A N 1
ATOM 1124 C CA . ALA A 1 140 ? 10.332 8.665 -28.399 1.00 74.38 140 ALA A CA 1
ATOM 1125 C C . ALA A 1 140 ? 9.024 9.003 -29.131 1.00 74.38 140 ALA A C 1
ATOM 1127 O O . ALA A 1 140 ? 8.808 8.531 -30.247 1.00 74.38 140 ALA A O 1
ATOM 1128 N N . PHE A 1 141 ? 8.206 9.911 -28.586 1.00 68.31 141 PHE A N 1
ATOM 1129 C CA . PHE A 1 141 ? 6.959 10.333 -29.235 1.00 68.31 141 PHE A CA 1
ATOM 1130 C C . PHE A 1 141 ? 7.171 10.960 -30.623 1.00 68.31 141 PHE A C 1
ATOM 1132 O O . PHE A 1 141 ? 6.366 10.729 -31.521 1.00 68.31 141 PHE A O 1
ATOM 1139 N N . LYS A 1 142 ? 8.277 11.685 -30.848 1.00 68.75 142 LYS A N 1
ATOM 1140 C CA . LYS A 1 142 ? 8.617 12.237 -32.175 1.00 68.75 142 LYS A CA 1
ATOM 1141 C C . LYS A 1 142 ? 9.009 11.156 -33.187 1.00 68.75 142 LYS A C 1
ATOM 1143 O O . LYS A 1 142 ? 8.666 11.269 -34.360 1.00 68.75 142 LYS A O 1
ATOM 1148 N N . LYS A 1 143 ? 9.729 10.117 -32.749 1.00 62.84 143 LYS A N 1
ATOM 1149 C CA . LYS A 1 143 ? 10.198 9.011 -33.606 1.00 62.84 143 LYS A CA 1
ATOM 1150 C C . LYS A 1 143 ? 9.092 8.000 -33.941 1.00 62.84 143 LYS A C 1
ATOM 1152 O O . LYS A 1 143 ? 9.177 7.338 -34.969 1.00 62.84 143 LYS A O 1
ATOM 1157 N N . HIS A 1 144 ? 8.052 7.881 -33.113 1.00 56.38 144 HIS A N 1
ATOM 1158 C CA . HIS A 1 144 ? 7.010 6.850 -33.241 1.00 56.38 144 HIS A CA 1
ATOM 1159 C C . HIS A 1 144 ? 5.897 7.123 -34.276 1.00 56.38 144 HIS A C 1
ATOM 1161 O O . HIS A 1 144 ? 4.975 6.320 -34.383 1.00 56.38 144 HIS A O 1
ATOM 1167 N N . HIS A 1 145 ? 5.994 8.171 -35.104 1.00 48.81 145 HIS A N 1
ATOM 1168 C CA . HIS A 1 145 ? 5.057 8.396 -36.222 1.00 48.81 145 HIS A CA 1
ATOM 1169 C C . HIS A 1 145 ? 5.205 7.405 -37.402 1.00 48.81 145 HIS A C 1
ATOM 1171 O O . HIS A 1 145 ? 4.394 7.449 -38.323 1.00 48.81 145 HIS A O 1
ATOM 1177 N N . TYR A 1 146 ? 6.191 6.499 -37.375 1.00 42.16 146 TYR A N 1
ATOM 1178 C CA . TYR A 1 146 ? 6.471 5.525 -38.439 1.00 42.16 146 TYR A CA 1
ATOM 1179 C C . TYR A 1 146 ? 6.823 4.146 -37.857 1.00 42.16 146 TYR A C 1
ATOM 1181 O O . TYR A 1 146 ? 8.000 3.846 -37.690 1.00 42.16 146 TYR A O 1
ATOM 1189 N N . TYR A 1 147 ? 5.846 3.288 -37.547 1.00 48.06 147 TYR A N 1
ATOM 1190 C CA . TYR A 1 147 ? 6.140 1.870 -37.287 1.00 48.06 147 TYR A CA 1
ATOM 1191 C C . TYR A 1 147 ? 5.057 0.944 -37.848 1.00 48.06 147 TYR A C 1
ATOM 1193 O O . TYR A 1 147 ? 3.918 0.941 -37.394 1.00 48.06 147 TYR A O 1
ATOM 1201 N N . GLU A 1 148 ? 5.465 0.115 -38.810 1.00 44.72 148 GLU A N 1
ATOM 1202 C CA . GLU A 1 148 ? 4.660 -0.915 -39.485 1.00 44.72 148 GLU A CA 1
ATOM 1203 C C . GLU A 1 148 ? 4.684 -2.279 -38.751 1.00 44.72 148 GLU A C 1
ATOM 1205 O O . GLU A 1 148 ? 4.071 -3.239 -39.210 1.00 44.72 148 GLU A O 1
ATOM 1210 N N . ASN A 1 149 ? 5.367 -2.395 -37.597 1.00 48.97 149 ASN A N 1
ATOM 1211 C CA . ASN A 1 149 ? 5.623 -3.675 -36.915 1.00 48.97 149 ASN A CA 1
ATOM 1212 C C . ASN A 1 149 ? 5.023 -3.735 -35.491 1.00 48.97 149 ASN A C 1
ATOM 1214 O O . ASN A 1 149 ? 5.477 -3.050 -34.572 1.00 48.97 149 ASN A O 1
ATOM 1218 N N . SER A 1 150 ? 4.013 -4.588 -35.288 1.00 53.25 150 SER A N 1
ATOM 1219 C CA . SER A 1 150 ? 3.133 -4.583 -34.102 1.00 53.25 150 SER A CA 1
ATOM 1220 C C . SER A 1 150 ? 3.771 -5.075 -32.790 1.00 53.25 150 SER A C 1
ATOM 1222 O O . SER A 1 150 ? 3.385 -4.610 -31.719 1.00 53.25 150 SER A O 1
ATOM 1224 N N . ALA A 1 151 ? 4.755 -5.981 -32.838 1.00 48.88 151 ALA A N 1
ATOM 1225 C CA . ALA A 1 151 ? 5.374 -6.569 -31.639 1.00 48.88 151 ALA A CA 1
ATOM 1226 C C . ALA A 1 151 ? 6.424 -5.653 -30.978 1.00 48.88 151 ALA A C 1
ATOM 1228 O O . ALA A 1 151 ? 6.456 -5.517 -29.756 1.00 48.88 151 ALA A O 1
ATOM 1229 N N . ILE A 1 152 ? 7.249 -4.981 -31.788 1.00 54.25 152 ILE A N 1
ATOM 1230 C CA . ILE A 1 152 ? 8.207 -3.968 -31.311 1.00 54.25 152 ILE A CA 1
ATOM 1231 C C . ILE A 1 152 ? 7.431 -2.783 -30.726 1.00 54.25 152 ILE A C 1
ATOM 1233 O O . ILE A 1 152 ? 7.738 -2.318 -29.632 1.00 54.25 152 ILE A O 1
ATOM 1237 N N . PHE A 1 153 ? 6.354 -2.378 -31.404 1.00 63.12 153 PHE A N 1
ATOM 1238 C CA . PHE A 1 153 ? 5.427 -1.357 -30.928 1.00 63.12 153 PHE A CA 1
ATOM 1239 C C . PHE A 1 153 ? 4.793 -1.716 -29.571 1.00 63.12 153 PHE A C 1
ATOM 1241 O O . PHE A 1 153 ? 4.761 -0.881 -28.670 1.00 63.12 153 PHE A O 1
ATOM 1248 N N . ALA A 1 154 ? 4.359 -2.967 -29.383 1.00 58.56 154 ALA A N 1
ATOM 1249 C CA . ALA A 1 154 ? 3.803 -3.444 -28.117 1.00 58.56 154 ALA A CA 1
ATOM 1250 C C . ALA A 1 154 ? 4.809 -3.358 -26.952 1.00 58.56 154 ALA A C 1
ATOM 1252 O O . ALA A 1 154 ? 4.477 -2.792 -25.913 1.00 58.56 154 ALA A O 1
ATOM 1253 N N . SER A 1 155 ? 6.045 -3.841 -27.133 1.00 64.50 155 SER A N 1
ATOM 1254 C CA . SER A 1 155 ? 7.089 -3.743 -26.097 1.00 64.50 155 SER A CA 1
ATOM 1255 C C . SER A 1 155 ? 7.448 -2.286 -25.774 1.00 64.50 155 SER A C 1
ATOM 1257 O O . SER A 1 155 ? 7.632 -1.935 -24.608 1.00 64.50 155 SER A O 1
ATOM 1259 N N . SER A 1 156 ? 7.488 -1.406 -26.780 1.00 76.62 156 SER A N 1
ATOM 1260 C CA . SER A 1 156 ? 7.689 0.032 -26.569 1.00 76.62 156 SER A CA 1
ATOM 1261 C C . SER A 1 156 ? 6.561 0.672 -25.751 1.00 76.62 156 SER A C 1
ATOM 1263 O O . SER A 1 156 ? 6.847 1.514 -24.899 1.00 76.62 156 SER A O 1
ATOM 1265 N N . ILE A 1 157 ? 5.303 0.254 -25.946 1.00 80.69 157 ILE A N 1
ATOM 1266 C CA . ILE A 1 157 ? 4.164 0.747 -25.155 1.00 80.69 157 ILE A CA 1
ATOM 1267 C C . ILE A 1 157 ? 4.212 0.243 -23.711 1.00 80.69 157 ILE A C 1
ATOM 1269 O O . ILE A 1 157 ? 3.969 1.033 -22.802 1.00 80.69 157 ILE A O 1
ATOM 1273 N N . GLU A 1 158 ? 4.546 -1.026 -23.463 1.00 86.19 158 GLU A N 1
ATOM 1274 C CA . GLU A 1 158 ? 4.672 -1.528 -22.087 1.00 86.19 158 GLU A CA 1
ATOM 1275 C C . GLU A 1 158 ? 5.761 -0.775 -21.318 1.00 86.19 158 GLU A C 1
ATOM 1277 O O . GLU A 1 158 ? 5.532 -0.327 -20.196 1.00 86.19 158 GLU A O 1
ATOM 1282 N N . LYS A 1 159 ? 6.928 -0.569 -21.944 1.00 89.38 159 LYS A N 1
ATOM 1283 C CA . LYS A 1 159 ? 8.011 0.233 -21.363 1.00 89.38 159 LYS A CA 1
ATOM 1284 C C . LYS A 1 159 ? 7.535 1.655 -21.055 1.00 89.38 159 LYS A C 1
ATOM 1286 O O . LYS A 1 159 ? 7.843 2.182 -19.986 1.00 89.38 159 LYS A O 1
ATOM 1291 N N . LEU A 1 160 ? 6.764 2.270 -21.955 1.00 88.19 160 LEU A N 1
ATOM 1292 C CA . LEU A 1 160 ? 6.199 3.606 -21.757 1.00 88.19 160 LEU A CA 1
ATOM 1293 C C . LEU A 1 160 ? 5.199 3.640 -20.590 1.00 88.19 160 LEU A C 1
ATOM 1295 O O . LEU A 1 160 ? 5.309 4.508 -19.728 1.00 88.19 160 LEU A O 1
ATOM 1299 N N . LEU A 1 161 ? 4.274 2.681 -20.519 1.00 88.44 161 LEU A N 1
ATOM 1300 C CA . LEU A 1 161 ? 3.303 2.548 -19.427 1.00 88.44 161 LEU A CA 1
ATOM 1301 C C . LEU A 1 161 ? 3.993 2.431 -18.067 1.00 88.44 161 LEU A C 1
ATOM 1303 O O . LEU A 1 161 ? 3.691 3.199 -17.154 1.00 88.44 161 LEU A O 1
ATOM 1307 N N . LEU A 1 162 ? 4.957 1.515 -17.950 1.00 91.94 162 LEU A N 1
ATOM 1308 C CA . LEU A 1 162 ? 5.729 1.319 -16.722 1.00 91.94 162 LEU A CA 1
ATOM 1309 C C . LEU A 1 162 ? 6.504 2.585 -16.335 1.00 91.94 162 LEU A C 1
ATOM 1311 O O . LEU A 1 162 ? 6.557 2.936 -15.161 1.00 91.94 162 LEU A O 1
ATOM 1315 N N . THR A 1 163 ? 7.032 3.321 -17.315 1.00 91.38 163 THR A N 1
ATOM 1316 C CA . THR A 1 163 ? 7.711 4.605 -17.075 1.00 91.38 163 THR A CA 1
ATOM 1317 C C . THR A 1 163 ? 6.770 5.643 -16.474 1.00 91.38 163 THR A C 1
ATOM 1319 O O . THR A 1 163 ? 7.110 6.283 -15.480 1.00 91.38 163 THR A O 1
ATOM 1322 N N . VAL A 1 164 ? 5.570 5.806 -17.043 1.00 88.06 164 VAL A N 1
ATOM 1323 C CA . VAL A 1 164 ? 4.575 6.764 -16.535 1.00 88.06 164 VAL A CA 1
ATOM 1324 C C . VAL A 1 164 ? 4.133 6.395 -15.116 1.00 88.06 164 VAL A C 1
ATOM 1326 O O . VAL A 1 164 ? 3.982 7.281 -14.273 1.00 88.06 164 VAL A O 1
ATOM 1329 N N . LEU A 1 165 ? 3.976 5.102 -14.822 1.00 89.88 165 LEU A N 1
ATOM 1330 C CA . LEU A 1 165 ? 3.605 4.615 -13.491 1.00 89.88 165 LEU A CA 1
ATOM 1331 C C . LEU A 1 165 ? 4.721 4.837 -12.460 1.00 89.88 165 LEU A C 1
ATOM 1333 O O . LEU A 1 165 ? 4.442 5.380 -11.395 1.00 89.88 165 LEU A O 1
ATOM 1337 N N . ILE A 1 166 ? 5.985 4.550 -12.798 1.00 90.31 166 ILE A N 1
ATOM 1338 C CA . ILE A 1 166 ? 7.143 4.854 -11.936 1.00 90.31 166 ILE A CA 1
ATOM 1339 C C . ILE A 1 166 ? 7.218 6.354 -11.636 1.00 90.31 166 ILE A C 1
ATOM 1341 O O . ILE A 1 166 ? 7.400 6.754 -10.486 1.00 90.31 166 ILE A O 1
ATOM 1345 N N . VAL A 1 167 ? 7.051 7.205 -12.654 1.00 86.19 167 VAL A N 1
ATOM 1346 C CA . VAL A 1 167 ? 7.037 8.662 -12.466 1.00 86.19 167 VAL A CA 1
ATOM 1347 C C . VAL A 1 167 ? 5.878 9.081 -11.559 1.00 86.19 167 VAL A C 1
ATOM 1349 O O . VAL A 1 167 ? 6.086 9.897 -10.661 1.00 86.19 167 VAL A O 1
ATOM 1352 N N . SER A 1 168 ? 4.689 8.499 -11.739 1.00 84.00 168 SER A N 1
ATOM 1353 C CA . SER A 1 168 ? 3.512 8.768 -10.900 1.00 84.00 168 SER A CA 1
ATOM 1354 C C . SER A 1 168 ? 3.767 8.404 -9.433 1.00 84.00 168 SER A C 1
ATOM 1356 O O . SER A 1 168 ? 3.552 9.242 -8.559 1.00 84.00 168 SER A O 1
ATOM 1358 N N . THR A 1 169 ? 4.312 7.214 -9.162 1.00 84.94 169 THR A N 1
ATOM 1359 C CA . THR A 1 169 ? 4.675 6.771 -7.805 1.00 84.94 169 THR A CA 1
ATOM 1360 C C . THR A 1 169 ? 5.789 7.619 -7.192 1.00 84.94 169 THR A C 1
ATOM 1362 O O . THR A 1 169 ? 5.763 7.961 -6.012 1.00 84.94 169 THR A O 1
ATOM 1365 N N . ARG A 1 170 ? 6.759 8.069 -7.990 1.00 82.62 170 ARG A N 1
ATOM 1366 C CA . ARG A 1 170 ? 7.771 9.008 -7.496 1.00 82.62 170 ARG A CA 1
ATOM 1367 C C . ARG A 1 170 ? 7.125 10.298 -6.993 1.00 82.62 170 ARG A C 1
ATOM 1369 O O . ARG A 1 170 ? 7.482 10.779 -5.921 1.00 82.62 170 ARG A O 1
ATOM 1376 N N . PHE A 1 171 ? 6.176 10.861 -7.744 1.00 73.31 171 PHE A N 1
ATOM 1377 C CA . PHE A 1 171 ? 5.482 12.073 -7.316 1.00 73.31 171 PHE A CA 1
ATOM 1378 C C . PHE A 1 171 ? 4.742 11.869 -5.990 1.00 73.31 171 PHE A C 1
ATOM 1380 O O . PHE A 1 171 ? 4.810 12.774 -5.162 1.00 73.31 171 PHE A O 1
ATOM 1387 N N . THR A 1 172 ? 4.127 10.702 -5.753 1.00 70.19 172 THR A N 1
ATOM 1388 C CA . THR A 1 172 ? 3.481 10.381 -4.465 1.00 70.19 172 THR A CA 1
ATOM 1389 C C . THR A 1 172 ? 4.494 10.241 -3.327 1.00 70.19 172 THR A C 1
ATOM 1391 O O . THR A 1 172 ? 4.236 10.708 -2.221 1.00 70.19 172 THR A O 1
ATOM 1394 N N . ALA A 1 173 ? 5.684 9.697 -3.600 1.00 68.12 173 ALA A N 1
ATOM 1395 C CA . ALA A 1 173 ? 6.767 9.594 -2.621 1.00 68.12 173 ALA A CA 1
ATOM 1396 C C . ALA A 1 173 ? 7.420 10.953 -2.276 1.00 68.12 173 ALA A C 1
ATOM 1398 O O . ALA A 1 173 ? 7.887 11.141 -1.153 1.00 68.12 173 ALA A O 1
ATOM 1399 N N . THR A 1 174 ? 7.449 11.906 -3.220 1.00 63.91 174 THR A N 1
ATOM 1400 C CA . THR A 1 174 ? 8.113 13.222 -3.077 1.00 63.91 174 THR A CA 1
ATOM 1401 C C . THR A 1 174 ? 7.184 14.402 -2.800 1.00 63.91 174 THR A C 1
ATOM 1403 O O . THR A 1 174 ? 7.646 15.540 -2.878 1.00 63.91 174 THR A O 1
ATOM 1406 N N . THR A 1 175 ? 5.895 14.204 -2.491 1.00 55.84 175 THR A N 1
ATOM 1407 C CA . THR A 1 175 ? 4.953 15.333 -2.290 1.00 55.84 175 THR A CA 1
ATOM 1408 C C . THR A 1 175 ? 5.368 16.308 -1.174 1.00 55.84 175 THR A C 1
ATOM 1410 O O . THR A 1 175 ? 4.764 17.371 -1.036 1.00 55.84 175 THR A O 1
ATOM 1413 N N . THR A 1 176 ? 6.384 15.958 -0.383 1.00 48.72 176 THR A N 1
ATOM 1414 C CA . THR A 1 176 ? 7.026 16.741 0.683 1.00 48.72 176 THR A CA 1
ATOM 1415 C C . THR A 1 176 ? 8.280 17.509 0.254 1.00 48.72 176 THR A C 1
ATOM 1417 O O . THR A 1 176 ? 8.666 18.447 0.941 1.00 48.72 176 THR A O 1
ATOM 1420 N N . LEU A 1 177 ? 8.925 17.115 -0.847 1.00 50.16 177 LEU A N 1
ATOM 1421 C CA . LEU A 1 177 ? 10.211 17.659 -1.309 1.00 50.16 177 LEU A CA 1
ATOM 1422 C C . LEU A 1 177 ? 10.077 18.570 -2.529 1.00 50.16 177 LEU A C 1
ATOM 1424 O O . LEU A 1 177 ? 10.991 19.327 -2.844 1.00 50.16 177 LEU A O 1
ATOM 1428 N N . LEU A 1 178 ? 8.953 18.475 -3.234 1.00 48.41 178 LEU A N 1
ATOM 1429 C CA . LEU A 1 178 ? 8.668 19.313 -4.385 1.00 48.41 178 LEU A CA 1
ATOM 1430 C C . LEU A 1 178 ? 8.029 20.626 -3.931 1.00 48.41 178 LEU A C 1
ATOM 1432 O O . LEU A 1 178 ? 7.045 20.624 -3.190 1.00 48.41 178 LEU A O 1
ATOM 1436 N N . ASP A 1 179 ? 8.572 21.736 -4.433 1.00 42.41 179 ASP A N 1
ATOM 1437 C CA . ASP A 1 179 ? 7.931 23.048 -4.391 1.00 42.41 179 ASP A CA 1
ATOM 1438 C C . ASP A 1 179 ? 6.480 22.947 -4.882 1.00 42.41 179 ASP A C 1
ATOM 1440 O O . ASP A 1 179 ? 6.175 22.221 -5.836 1.00 42.41 179 ASP A O 1
ATOM 1444 N N . ALA A 1 180 ? 5.593 23.763 -4.306 1.00 43.44 180 ALA A N 1
ATOM 1445 C CA . ALA A 1 180 ? 4.185 23.913 -4.701 1.00 43.44 180 ALA A CA 1
ATOM 1446 C C . ALA A 1 180 ? 3.974 24.352 -6.176 1.00 43.44 180 ALA A C 1
ATOM 1448 O O . ALA A 1 180 ? 2.846 24.592 -6.604 1.00 43.44 180 ALA A O 1
ATOM 1449 N N . HIS A 1 181 ? 5.054 24.457 -6.955 1.00 39.53 181 HIS A N 1
ATOM 1450 C CA . HIS A 1 181 ? 5.125 24.910 -8.339 1.00 39.53 181 HIS A CA 1
ATOM 1451 C C . HIS A 1 181 ? 5.583 23.824 -9.327 1.00 39.53 181 HIS A C 1
ATOM 1453 O O . HIS A 1 181 ? 5.940 24.150 -10.460 1.00 39.53 181 HIS A O 1
ATOM 1459 N N . ALA A 1 182 ? 5.582 22.540 -8.942 1.00 49.38 182 ALA A N 1
ATOM 1460 C CA . ALA A 1 182 ? 5.830 21.457 -9.892 1.00 49.38 182 ALA A CA 1
ATOM 1461 C C . ALA A 1 182 ? 4.823 21.537 -11.071 1.00 49.38 182 ALA A C 1
ATOM 1463 O O . ALA A 1 182 ? 3.614 21.558 -10.832 1.00 49.38 182 ALA A O 1
ATOM 1464 N N . PRO A 1 183 ? 5.287 21.586 -12.336 1.00 40.78 183 PRO A N 1
ATOM 1465 C CA . PRO A 1 183 ? 4.455 21.928 -13.500 1.00 40.78 183 PRO A CA 1
ATOM 1466 C C . PRO A 1 183 ? 3.416 20.859 -13.896 1.00 40.78 183 PRO A C 1
ATOM 1468 O O . PRO A 1 183 ? 2.619 21.094 -14.800 1.00 40.78 183 PRO A O 1
ATOM 1471 N N . SER A 1 184 ? 3.420 19.694 -13.242 1.00 54.62 184 SER A N 1
ATOM 1472 C CA . SER A 1 184 ? 2.525 18.560 -13.498 1.00 54.62 184 SER A CA 1
ATOM 1473 C C . SER A 1 184 ? 2.318 17.739 -12.228 1.00 54.62 184 SER A C 1
ATOM 1475 O O . SER A 1 184 ? 3.276 17.461 -11.501 1.00 54.62 184 SER A O 1
ATOM 1477 N N . THR A 1 185 ? 1.082 17.315 -11.975 1.00 67.25 185 THR A N 1
ATOM 1478 C CA . THR A 1 185 ? 0.734 16.492 -10.809 1.00 67.25 185 THR A CA 1
ATOM 1479 C C . THR A 1 185 ? 0.808 14.998 -11.139 1.00 67.25 185 THR A C 1
ATOM 1481 O O . THR A 1 185 ? 0.730 14.599 -12.302 1.00 67.25 185 THR A O 1
ATOM 1484 N N . TRP A 1 186 ? 0.893 14.131 -10.122 1.00 71.81 186 TRP A N 1
ATOM 1485 C CA . TRP A 1 186 ? 0.763 12.678 -10.326 1.00 71.81 186 TRP A CA 1
ATOM 1486 C C . TRP A 1 186 ? -0.558 12.304 -11.021 1.00 71.81 186 TRP A C 1
ATOM 1488 O O . TRP A 1 186 ? -0.601 11.321 -11.754 1.00 71.81 186 TRP A O 1
ATOM 1498 N N . LYS A 1 187 ? -1.619 13.108 -10.853 1.00 73.50 187 LYS A N 1
ATOM 1499 C CA . LYS A 1 187 ? -2.917 12.900 -11.511 1.00 73.50 187 LYS A CA 1
ATOM 1500 C C . LYS A 1 187 ? -2.833 13.064 -13.020 1.00 73.50 187 LYS A C 1
ATOM 1502 O O . LYS A 1 187 ? -3.472 12.305 -13.742 1.00 73.50 187 LYS A O 1
ATOM 1507 N N . ASP A 1 188 ? -2.052 14.028 -13.501 1.00 75.44 188 ASP A N 1
ATOM 1508 C CA . ASP A 1 188 ? -1.889 14.264 -14.938 1.00 75.44 188 ASP A CA 1
ATOM 1509 C C . ASP A 1 188 ? -1.161 13.086 -15.594 1.00 75.44 188 ASP A C 1
ATOM 1511 O O . ASP A 1 188 ? -1.581 12.588 -16.640 1.00 75.44 188 ASP A O 1
ATOM 1515 N N . HIS A 1 189 ? -0.129 12.563 -14.925 1.00 77.69 189 HIS A N 1
ATOM 1516 C CA . HIS A 1 189 ? 0.561 11.348 -15.358 1.00 77.69 189 HIS A CA 1
ATOM 1517 C C . HIS A 1 189 ? -0.348 10.114 -15.308 1.00 77.69 189 HIS A C 1
ATOM 1519 O O . HIS A 1 189 ? -0.381 9.341 -16.266 1.00 77.69 189 HIS A O 1
ATOM 1525 N N . LEU A 1 190 ? -1.142 9.956 -14.247 1.00 80.88 190 LEU A N 1
ATOM 1526 C CA . LEU A 1 190 ? -2.054 8.823 -14.101 1.00 80.88 190 LEU A CA 1
ATOM 1527 C C . LEU A 1 190 ? -3.180 8.838 -15.149 1.00 80.88 190 LEU A C 1
ATOM 1529 O O . LEU A 1 190 ? -3.534 7.787 -15.680 1.00 80.88 190 LEU A O 1
ATOM 1533 N N . LYS A 1 191 ? -3.696 10.018 -15.522 1.00 80.88 191 LYS A N 1
ATOM 1534 C CA . LYS A 1 191 ? -4.633 10.174 -16.652 1.00 80.88 191 LYS A CA 1
ATOM 1535 C C . LYS A 1 191 ? -3.997 9.742 -17.972 1.00 80.88 191 LYS A C 1
ATOM 1537 O O . LYS A 1 191 ? -4.607 8.982 -18.719 1.00 80.88 191 LYS A O 1
ATOM 1542 N N . GLY A 1 192 ? -2.751 10.148 -18.221 1.00 76.50 192 GLY A N 1
ATOM 1543 C CA . GLY A 1 192 ? -1.991 9.679 -19.382 1.00 76.50 192 GLY A CA 1
ATOM 1544 C C . GLY A 1 192 ? -1.816 8.154 -19.400 1.00 76.50 192 GLY A C 1
ATOM 1545 O O . GLY A 1 192 ? -1.992 7.526 -20.444 1.00 76.50 192 GLY A O 1
ATOM 1546 N N . ALA A 1 193 ? -1.535 7.541 -18.244 1.00 82.81 193 ALA A N 1
ATOM 1547 C CA . ALA A 1 193 ? -1.443 6.085 -18.113 1.00 82.81 193 ALA A CA 1
ATOM 1548 C C . ALA A 1 193 ? -2.779 5.390 -18.416 1.00 82.81 193 ALA A C 1
ATOM 1550 O O . ALA A 1 193 ? -2.795 4.412 -19.161 1.00 82.81 193 ALA A O 1
ATOM 1551 N N . ARG A 1 194 ? -3.898 5.912 -17.897 1.00 85.94 194 ARG A N 1
ATOM 1552 C CA . ARG A 1 194 ? -5.252 5.407 -18.173 1.00 85.94 194 ARG A CA 1
ATOM 1553 C C . ARG A 1 194 ? -5.544 5.388 -19.671 1.00 85.94 194 ARG A C 1
ATOM 1555 O O . ARG A 1 194 ? -5.912 4.346 -20.209 1.00 85.94 194 ARG A O 1
ATOM 1562 N N . ASP A 1 195 ? -5.361 6.519 -20.348 1.00 79.56 195 ASP A N 1
ATOM 1563 C CA . ASP A 1 195 ? -5.686 6.648 -21.773 1.00 79.56 195 ASP A CA 1
ATOM 1564 C C . ASP A 1 195 ? -4.833 5.696 -22.624 1.00 79.56 195 ASP A C 1
ATOM 1566 O O . ASP A 1 195 ? -5.322 5.069 -23.569 1.00 79.56 195 ASP A O 1
ATOM 1570 N N . LEU A 1 196 ? -3.562 5.518 -22.251 1.00 80.38 196 LEU A N 1
ATOM 1571 C CA . LEU A 1 196 ? -2.676 4.558 -22.898 1.00 80.38 196 LEU A CA 1
ATOM 1572 C C . LEU A 1 196 ? -3.098 3.105 -22.621 1.00 80.38 196 LEU A C 1
ATOM 1574 O O . LEU A 1 196 ? -3.112 2.297 -23.549 1.00 80.38 196 LEU A O 1
ATOM 1578 N N . LEU A 1 197 ? -3.497 2.773 -21.387 1.00 83.44 197 LEU A N 1
ATOM 1579 C CA . LEU A 1 197 ? -3.984 1.441 -21.009 1.00 83.44 197 LEU A CA 1
ATOM 1580 C C . LEU A 1 197 ? -5.250 1.048 -21.770 1.00 83.44 197 LEU A C 1
ATOM 1582 O O . LEU A 1 197 ? -5.338 -0.093 -22.229 1.00 83.44 197 LEU A O 1
ATOM 1586 N N . VAL A 1 198 ? -6.207 1.967 -21.926 1.00 79.44 198 VAL A N 1
ATOM 1587 C CA . VAL A 1 198 ? -7.454 1.730 -22.674 1.00 79.44 198 VAL A CA 1
ATOM 1588 C C . VAL A 1 198 ? -7.142 1.388 -24.125 1.00 79.44 198 VAL A C 1
ATOM 1590 O O . VAL A 1 198 ? -7.534 0.326 -24.619 1.00 79.44 198 VAL A O 1
ATOM 1593 N N . ASN A 1 199 ? -6.380 2.259 -24.789 1.00 76.00 199 ASN A N 1
ATOM 1594 C CA . ASN A 1 199 ? -6.034 2.093 -26.197 1.00 76.00 199 ASN A CA 1
ATOM 1595 C C . ASN A 1 199 ? -5.220 0.813 -26.424 1.00 76.00 199 ASN A C 1
ATOM 1597 O O . ASN A 1 199 ? -5.537 0.012 -27.305 1.00 76.00 199 ASN A O 1
ATOM 1601 N N . TYR A 1 200 ? -4.209 0.569 -25.591 1.00 78.81 200 TYR A N 1
ATOM 1602 C CA . TYR A 1 200 ? -3.329 -0.583 -25.741 1.00 78.81 200 TYR A CA 1
ATOM 1603 C C . TYR A 1 200 ? -4.010 -1.916 -25.402 1.00 78.81 200 TYR A C 1
ATOM 1605 O O . TYR A 1 200 ? -3.809 -2.908 -26.109 1.00 78.81 200 TYR A O 1
ATOM 1613 N N . SER A 1 201 ? -4.872 -1.950 -24.380 1.00 76.38 201 SER A N 1
ATOM 1614 C CA . SER A 1 201 ? -5.664 -3.144 -24.053 1.00 76.38 201 SER A CA 1
ATOM 1615 C C . SER A 1 201 ? -6.597 -3.518 -25.205 1.00 76.38 201 SER A C 1
ATOM 1617 O O . SER A 1 201 ? -6.704 -4.695 -25.552 1.00 76.38 201 SER A O 1
ATOM 1619 N N . LEU A 1 202 ? -7.228 -2.527 -25.845 1.00 72.75 202 LEU A N 1
ATOM 1620 C CA . LEU A 1 202 ? -8.083 -2.743 -27.010 1.00 72.75 202 LEU A CA 1
ATOM 1621 C C . LEU A 1 202 ? -7.281 -3.263 -28.212 1.00 72.75 202 LEU A C 1
ATOM 1623 O O . LEU A 1 202 ? -7.668 -4.266 -28.812 1.00 72.75 202 LEU A O 1
ATOM 1627 N N . MET A 1 203 ? -6.133 -2.651 -28.520 1.00 69.44 203 MET A N 1
ATOM 1628 C CA . MET A 1 203 ? -5.249 -3.110 -29.601 1.00 69.44 203 MET A CA 1
ATOM 1629 C C . MET A 1 203 ? -4.771 -4.550 -29.392 1.00 69.44 203 MET A C 1
ATOM 1631 O O . MET A 1 203 ? -4.776 -5.349 -30.329 1.00 69.44 203 MET A O 1
ATOM 1635 N N . THR A 1 204 ? -4.398 -4.895 -28.160 1.00 68.06 204 THR A N 1
ATOM 1636 C CA . THR A 1 204 ? -3.907 -6.231 -27.799 1.00 68.06 204 THR A CA 1
ATOM 1637 C C . THR A 1 204 ? -5.016 -7.282 -27.901 1.00 68.06 204 THR A C 1
ATOM 1639 O O . THR A 1 204 ? -4.801 -8.354 -28.460 1.00 68.06 204 THR A O 1
ATOM 1642 N N . ARG A 1 205 ? -6.244 -6.967 -27.457 1.00 68.44 205 ARG A N 1
ATOM 1643 C CA . ARG A 1 205 ? -7.410 -7.855 -27.637 1.00 68.44 205 ARG A CA 1
ATOM 1644 C C . ARG A 1 205 ? -7.719 -8.104 -29.118 1.00 68.44 205 ARG A C 1
ATOM 1646 O O . ARG A 1 205 ? -8.061 -9.225 -29.489 1.00 68.44 205 ARG A O 1
ATOM 1653 N N . LEU A 1 206 ? -7.612 -7.079 -29.967 1.00 62.72 206 LEU A N 1
ATOM 1654 C CA . LEU A 1 206 ? -7.895 -7.199 -31.402 1.00 62.72 206 LEU A CA 1
ATOM 1655 C C . LEU A 1 206 ? -6.822 -7.997 -32.155 1.00 62.72 206 LEU A C 1
ATOM 1657 O O . LEU A 1 206 ? -7.171 -8.792 -33.025 1.00 62.72 206 LEU A O 1
ATOM 1661 N N . SER A 1 207 ? -5.541 -7.832 -31.813 1.00 58.41 207 SER A N 1
ATOM 1662 C CA . SER A 1 207 ? -4.439 -8.567 -32.449 1.00 58.41 207 SER A CA 1
ATOM 1663 C C . SER A 1 207 ? -4.400 -10.045 -32.036 1.00 58.41 207 SER A C 1
ATOM 1665 O O . SER A 1 207 ? -4.151 -10.919 -32.872 1.00 58.41 207 SER A O 1
ATOM 1667 N N . LEU A 1 208 ? -4.729 -10.344 -30.774 1.00 54.53 208 LEU A N 1
ATOM 1668 C CA . LEU A 1 208 ? -4.738 -11.701 -30.221 1.00 54.53 208 LEU A CA 1
ATOM 1669 C C . LEU A 1 208 ? -5.949 -12.543 -30.630 1.00 54.53 208 LEU A C 1
ATOM 1671 O O . LEU A 1 208 ? -5.876 -13.755 -30.500 1.00 54.53 208 LEU A O 1
ATOM 1675 N N . ARG A 1 209 ? -7.023 -11.984 -31.209 1.00 52.00 209 ARG A N 1
ATOM 1676 C CA . ARG A 1 209 ? -8.154 -12.786 -31.741 1.00 52.00 209 ARG A CA 1
ATOM 1677 C C . ARG A 1 209 ? -7.750 -13.833 -32.796 1.00 52.00 209 ARG A C 1
ATOM 1679 O O . ARG A 1 209 ? -8.561 -14.681 -33.148 1.00 52.00 209 ARG A O 1
ATOM 1686 N N . SER A 1 210 ? -6.513 -13.776 -33.292 1.00 51.16 210 SER A N 1
ATOM 1687 C CA . SER A 1 210 ? -5.933 -14.708 -34.263 1.00 51.16 210 SER A CA 1
ATOM 1688 C C . SER A 1 210 ? -4.994 -15.777 -33.662 1.00 51.16 210 SER A C 1
ATOM 1690 O O . SER A 1 210 ? -4.553 -16.660 -34.398 1.00 51.16 210 SER A O 1
ATOM 1692 N N . ARG A 1 211 ? -4.671 -15.734 -32.355 1.00 54.12 211 ARG A N 1
ATOM 1693 C CA . ARG A 1 211 ? -3.752 -16.664 -31.650 1.00 54.12 211 ARG A CA 1
ATOM 1694 C C . ARG A 1 211 ? -4.255 -16.963 -30.217 1.00 54.12 211 ARG A C 1
ATOM 1696 O O . ARG A 1 211 ? -5.204 -16.344 -29.762 1.00 54.12 211 ARG A O 1
ATOM 1703 N N . LEU A 1 212 ? -3.671 -17.946 -29.518 1.00 54.59 212 LEU A N 1
ATOM 1704 C CA . LEU A 1 212 ? -4.060 -18.315 -28.138 1.00 54.59 212 LEU A CA 1
ATOM 1705 C C . LEU A 1 212 ? -4.121 -17.094 -27.183 1.00 54.59 212 LEU A C 1
ATOM 1707 O O . LEU A 1 212 ? -3.324 -16.166 -27.350 1.00 54.59 212 LEU A O 1
ATOM 1711 N N . PRO A 1 213 ? -5.009 -17.098 -26.164 1.00 62.38 213 PRO A N 1
ATOM 1712 C CA . PRO A 1 213 ? -5.130 -16.007 -25.199 1.00 62.38 213 PRO A CA 1
ATOM 1713 C C . PRO A 1 213 ? -3.871 -15.928 -24.325 1.00 62.38 213 PRO A C 1
ATOM 1715 O O . PRO A 1 213 ? -3.680 -16.711 -23.399 1.00 62.38 213 PRO A O 1
ATOM 1718 N N . TYR A 1 214 ? -2.982 -14.988 -24.641 1.00 73.44 214 TYR A N 1
ATOM 1719 C CA . TYR A 1 214 ? -1.747 -14.746 -23.901 1.00 73.44 214 TYR A CA 1
ATOM 1720 C C . TYR A 1 214 ? -1.600 -13.249 -23.620 1.00 73.44 214 TYR A C 1
ATOM 1722 O O . TYR A 1 214 ? -1.460 -12.453 -24.547 1.00 73.44 214 TYR A O 1
ATOM 1730 N N . MET A 1 215 ? -1.625 -12.857 -22.343 1.00 83.12 215 MET A N 1
ATOM 1731 C CA . MET A 1 215 ? -1.337 -11.483 -21.921 1.00 83.12 215 MET A CA 1
ATOM 1732 C C . MET A 1 215 ? 0.157 -11.318 -21.643 1.00 83.12 215 MET A C 1
ATOM 1734 O O . MET A 1 215 ? 0.761 -12.164 -20.987 1.00 83.12 215 MET A O 1
ATOM 1738 N N . LEU A 1 216 ? 0.748 -10.219 -22.112 1.00 85.06 216 LEU A N 1
ATOM 1739 C CA . LEU A 1 216 ? 2.140 -9.873 -21.831 1.00 85.06 216 LEU A CA 1
ATOM 1740 C C . LEU A 1 216 ? 2.325 -9.444 -20.364 1.00 85.06 216 LEU A C 1
ATOM 1742 O O . LEU A 1 216 ? 1.450 -8.823 -19.759 1.00 85.06 216 LEU A O 1
ATOM 1746 N N . SER A 1 217 ? 3.478 -9.787 -19.788 1.00 87.62 217 SER A N 1
ATOM 1747 C CA . SER A 1 217 ? 3.771 -9.547 -18.370 1.00 87.62 217 SER A CA 1
ATOM 1748 C C . SER A 1 217 ? 3.886 -8.056 -18.0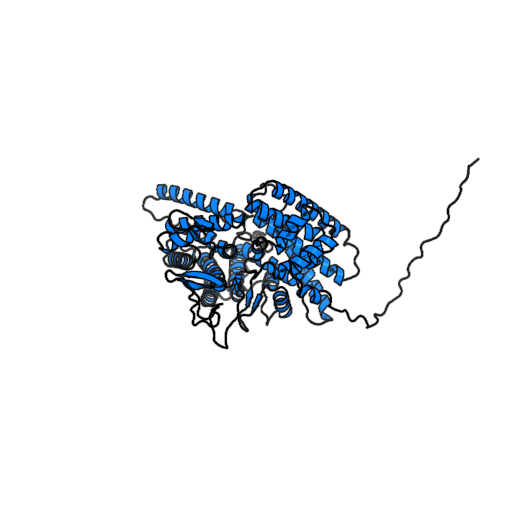20 1.00 87.62 217 SER A C 1
ATOM 1750 O O . SER A 1 217 ? 3.469 -7.660 -16.933 1.00 87.62 217 SER A O 1
ATOM 1752 N N . GLY A 1 218 ? 4.403 -7.222 -18.932 1.00 88.88 218 GLY A N 1
ATOM 1753 C CA . GLY A 1 218 ? 4.495 -5.772 -18.735 1.00 88.88 218 GLY A CA 1
ATOM 1754 C C . GLY A 1 218 ? 3.120 -5.111 -18.646 1.00 88.88 218 GLY A C 1
ATOM 1755 O O . GLY A 1 218 ? 2.883 -4.304 -17.750 1.00 88.88 218 GLY A O 1
ATOM 1756 N N . LEU A 1 219 ? 2.189 -5.508 -19.516 1.00 88.44 219 LEU A N 1
ATOM 1757 C CA . LEU A 1 219 ? 0.799 -5.060 -19.493 1.00 88.44 219 LEU A CA 1
ATOM 1758 C C . LEU A 1 219 ? 0.090 -5.475 -18.204 1.00 88.44 219 LEU A C 1
ATOM 1760 O O . LEU A 1 219 ? -0.598 -4.657 -17.598 1.00 88.44 219 LEU A O 1
ATOM 1764 N N . ALA A 1 220 ? 0.265 -6.725 -17.772 1.00 90.88 220 ALA A N 1
ATOM 1765 C CA . ALA A 1 220 ? -0.332 -7.208 -16.531 1.00 90.88 220 ALA A CA 1
ATOM 1766 C C . ALA A 1 220 ? 0.177 -6.419 -15.312 1.00 90.88 220 ALA A C 1
ATOM 1768 O O . ALA A 1 220 ? -0.627 -5.942 -14.511 1.00 90.88 220 ALA A O 1
ATOM 1769 N N . LEU A 1 221 ? 1.494 -6.201 -15.217 1.00 91.81 221 LEU A N 1
ATOM 1770 C CA . LEU A 1 221 ? 2.083 -5.348 -14.182 1.00 91.81 221 LEU A CA 1
ATOM 1771 C C . LEU A 1 221 ? 1.515 -3.922 -14.247 1.00 91.81 221 LEU A C 1
ATOM 1773 O O . LEU A 1 221 ? 1.104 -3.388 -13.221 1.00 91.81 221 LEU A O 1
ATOM 1777 N N . ALA A 1 222 ? 1.444 -3.319 -15.437 1.00 92.00 222 ALA A N 1
ATOM 1778 C CA . ALA A 1 222 ? 0.933 -1.961 -15.605 1.00 92.00 222 ALA A CA 1
ATOM 1779 C C . ALA A 1 222 ? -0.536 -1.821 -15.172 1.00 92.00 222 ALA A C 1
ATOM 1781 O O . ALA A 1 222 ? -0.882 -0.842 -14.514 1.00 92.00 222 ALA A O 1
ATOM 1782 N N . LYS A 1 223 ? -1.394 -2.802 -15.488 1.00 91.81 223 LYS A N 1
ATOM 1783 C CA . LYS A 1 223 ? -2.789 -2.830 -15.020 1.00 91.81 223 LYS A CA 1
ATOM 1784 C C . LYS A 1 223 ? -2.876 -2.923 -13.495 1.00 91.81 223 LYS A C 1
ATOM 1786 O O . LYS A 1 223 ? -3.583 -2.128 -12.883 1.00 91.81 223 LYS A O 1
ATOM 1791 N N . CYS A 1 224 ? -2.136 -3.854 -12.892 1.00 91.75 224 CYS A N 1
ATOM 1792 C CA . CYS A 1 224 ? -2.136 -4.076 -11.445 1.00 91.75 224 CYS A CA 1
ATOM 1793 C C . CYS A 1 224 ? -1.630 -2.840 -10.683 1.00 91.75 224 CYS A C 1
ATOM 1795 O O . CYS A 1 224 ? -2.215 -2.442 -9.672 1.00 91.75 224 CYS A O 1
ATOM 1797 N N . TRP A 1 225 ? -0.587 -2.197 -11.217 1.00 91.88 225 TRP A N 1
ATOM 1798 C CA . TRP A 1 225 ? 0.006 -0.983 -10.664 1.00 91.88 225 TRP A CA 1
ATOM 1799 C C . TRP A 1 225 ? -0.936 0.217 -10.779 1.00 91.88 225 TRP A C 1
ATOM 1801 O O . TRP A 1 225 ? -1.202 0.896 -9.787 1.00 91.88 225 TRP A O 1
ATOM 1811 N N . PHE A 1 226 ? -1.508 0.440 -11.966 1.00 90.44 226 PHE A N 1
ATOM 1812 C CA . PHE A 1 226 ? -2.509 1.483 -12.184 1.00 90.44 226 PHE A CA 1
ATOM 1813 C C . PHE A 1 226 ? -3.697 1.340 -11.227 1.00 90.44 226 PHE A C 1
ATOM 1815 O O . PHE A 1 226 ? -4.068 2.315 -10.574 1.00 90.44 226 PHE A O 1
ATOM 1822 N N . PHE A 1 227 ? -4.250 0.127 -11.103 1.00 89.25 227 PHE A N 1
ATOM 1823 C CA . PHE A 1 227 ? -5.374 -0.136 -10.209 1.00 89.25 227 PHE A CA 1
ATOM 1824 C C . PHE A 1 227 ? -5.055 0.246 -8.760 1.00 89.25 227 PHE A C 1
ATOM 1826 O O . PHE A 1 227 ? -5.882 0.879 -8.114 1.00 89.25 227 PHE A O 1
ATOM 1833 N N . ALA A 1 228 ? -3.862 -0.078 -8.251 1.00 88.56 228 ALA A N 1
ATOM 1834 C CA . ALA A 1 228 ? -3.511 0.223 -6.865 1.00 88.56 228 ALA A CA 1
ATOM 1835 C C . ALA A 1 228 ? -3.440 1.735 -6.586 1.00 88.56 228 ALA A C 1
ATOM 1837 O O . ALA A 1 228 ? -3.981 2.201 -5.579 1.00 88.56 228 ALA A O 1
ATOM 1838 N N . ILE A 1 229 ? -2.810 2.507 -7.485 1.00 85.62 229 ILE A N 1
ATOM 1839 C CA . ILE A 1 229 ? -2.744 3.973 -7.360 1.00 85.62 229 ILE A CA 1
ATOM 1840 C C . ILE A 1 229 ? -4.158 4.552 -7.430 1.00 85.62 229 ILE A C 1
ATOM 1842 O O . ILE A 1 229 ? -4.530 5.387 -6.605 1.00 85.62 229 ILE A O 1
ATOM 1846 N N . GLU A 1 230 ? -4.960 4.092 -8.391 1.00 84.38 230 GLU A N 1
ATOM 1847 C CA . GLU A 1 230 ? -6.306 4.608 -8.614 1.00 84.38 230 GLU A CA 1
ATOM 1848 C C . GLU A 1 230 ? -7.264 4.262 -7.471 1.00 84.38 230 GLU A C 1
ATOM 1850 O O . GLU A 1 230 ? -8.005 5.128 -7.012 1.00 84.38 230 GLU A O 1
ATOM 1855 N N . ALA A 1 231 ? -7.222 3.030 -6.960 1.00 83.88 231 ALA A N 1
ATOM 1856 C CA . ALA A 1 231 ? -8.039 2.596 -5.833 1.00 83.88 231 ALA A CA 1
ATOM 1857 C C . ALA A 1 231 ? -7.690 3.387 -4.567 1.00 83.88 231 ALA A C 1
ATOM 1859 O O . ALA A 1 231 ? -8.590 3.885 -3.887 1.00 83.88 231 ALA A O 1
ATOM 1860 N N . SER A 1 232 ? -6.395 3.580 -4.283 1.00 82.00 232 SER A N 1
ATOM 1861 C CA . SER A 1 232 ? -5.950 4.444 -3.184 1.00 82.00 232 SER A CA 1
ATOM 1862 C C . SER A 1 232 ? -6.464 5.876 -3.380 1.00 82.00 232 SER A C 1
ATOM 1864 O O . SER A 1 232 ? -7.128 6.438 -2.506 1.00 82.00 232 SER A O 1
ATOM 1866 N N . ALA A 1 233 ? -6.277 6.454 -4.565 1.00 79.44 233 ALA A N 1
ATOM 1867 C CA . ALA A 1 233 ? -6.763 7.795 -4.862 1.00 79.44 233 ALA A CA 1
ATOM 1868 C C . ALA A 1 233 ? -8.283 7.945 -4.706 1.00 79.44 233 ALA A C 1
ATOM 1870 O O . ALA A 1 233 ? -8.744 8.950 -4.155 1.00 79.44 233 ALA A O 1
ATOM 1871 N N . ALA A 1 234 ? -9.054 6.958 -5.159 1.00 76.19 234 ALA A N 1
ATOM 1872 C CA . ALA A 1 234 ? -10.509 6.948 -5.086 1.00 76.19 234 ALA A CA 1
ATOM 1873 C C . ALA A 1 234 ? -11.031 6.840 -3.643 1.00 76.19 234 ALA A C 1
ATOM 1875 O O . ALA A 1 234 ? -12.045 7.454 -3.313 1.00 76.19 234 ALA A O 1
ATOM 1876 N N . MET A 1 235 ? -10.332 6.114 -2.765 1.00 76.69 235 MET A N 1
ATOM 1877 C CA . MET A 1 235 ? -10.698 6.005 -1.346 1.00 76.69 235 MET A CA 1
ATOM 1878 C C . MET A 1 235 ? -10.301 7.240 -0.524 1.00 76.69 235 MET A C 1
ATOM 1880 O O . MET A 1 235 ? -10.991 7.600 0.436 1.00 76.69 235 MET A O 1
ATOM 1884 N N . HIS A 1 236 ? -9.193 7.887 -0.894 1.00 73.94 236 HIS A N 1
ATOM 1885 C CA . HIS A 1 236 ? -8.530 8.884 -0.053 1.00 73.94 236 HIS A CA 1
ATOM 1886 C C . HIS A 1 236 ? -8.682 10.329 -0.511 1.00 73.94 236 HIS A C 1
ATOM 1888 O O . HIS A 1 236 ? -8.372 11.228 0.259 1.00 73.94 236 HIS A O 1
ATOM 1894 N N . THR A 1 237 ? -9.152 10.595 -1.727 1.00 67.19 237 THR A N 1
ATOM 1895 C CA . THR A 1 237 ? -9.291 11.977 -2.200 1.00 67.19 237 THR A CA 1
ATOM 1896 C C . THR A 1 237 ? -10.733 12.295 -2.555 1.00 67.19 237 THR A C 1
ATOM 1898 O O . THR A 1 237 ? -11.463 11.481 -3.119 1.00 67.19 237 THR A O 1
ATOM 1901 N N . SER A 1 238 ? -11.156 13.525 -2.259 1.00 56.34 238 SER A N 1
ATOM 1902 C CA . SER A 1 238 ? -12.490 14.026 -2.614 1.00 56.34 238 SER A CA 1
ATOM 1903 C C . SER A 1 238 ? -12.730 14.047 -4.127 1.00 56.34 238 SER A C 1
ATOM 1905 O O . SER A 1 238 ? -13.877 13.987 -4.568 1.00 56.34 238 SER A O 1
ATOM 1907 N N . VAL A 1 239 ? -11.661 14.078 -4.920 1.00 51.41 239 VAL A N 1
ATOM 1908 C CA . VAL A 1 239 ? -11.702 14.159 -6.380 1.00 51.41 239 VAL A CA 1
ATOM 1909 C C . VAL A 1 239 ? -11.418 12.795 -7.029 1.00 51.41 239 VAL A C 1
ATOM 1911 O O . VAL A 1 239 ? -11.889 12.555 -8.127 1.00 51.41 239 VAL A O 1
ATOM 1914 N N . GLY A 1 240 ? -10.744 11.857 -6.369 1.00 65.50 240 GLY A N 1
ATOM 1915 C CA . GLY A 1 240 ? -10.244 10.620 -6.982 1.00 65.50 240 GLY A CA 1
ATOM 1916 C C . GLY A 1 240 ? -8.919 10.817 -7.739 1.00 65.50 240 GLY A C 1
ATOM 1917 O O . GLY A 1 240 ? -8.302 11.892 -7.678 1.00 65.50 240 GLY A O 1
ATOM 1918 N N . GLY A 1 241 ? -8.479 9.761 -8.434 1.00 66.94 241 GLY A N 1
ATOM 1919 C CA . GLY A 1 241 ? -7.278 9.749 -9.273 1.00 66.94 241 GLY A CA 1
ATOM 1920 C C . GLY A 1 241 ? -7.567 10.170 -10.716 1.00 66.94 241 GLY A C 1
ATOM 1921 O O . GLY A 1 241 ? -8.070 11.265 -10.979 1.00 66.94 241 GLY A O 1
ATOM 1922 N N . ALA A 1 242 ? -7.237 9.304 -11.667 1.00 62.22 242 ALA A N 1
ATOM 1923 C CA . ALA A 1 242 ? -7.509 9.445 -13.092 1.00 62.22 242 ALA A CA 1
ATOM 1924 C C . ALA A 1 242 ? -8.970 9.170 -13.482 1.00 62.22 242 ALA A C 1
ATOM 1926 O O . ALA A 1 242 ? -9.368 9.503 -14.600 1.00 62.22 242 ALA A O 1
ATOM 1927 N N . LEU A 1 243 ? -9.782 8.599 -12.590 1.00 63.66 243 LEU A N 1
ATOM 1928 C CA . LEU A 1 243 ? -11.217 8.376 -12.815 1.00 63.66 243 LEU A CA 1
ATOM 1929 C C . LEU A 1 243 ? -12.079 9.599 -12.489 1.00 63.66 243 LEU A C 1
ATOM 1931 O O . LEU A 1 243 ? -13.303 9.542 -12.593 1.00 63.66 243 LEU A O 1
ATOM 1935 N N . SER A 1 244 ? -11.463 10.707 -12.071 1.00 57.94 244 SER A N 1
ATOM 1936 C CA . SER A 1 244 ? -12.214 11.870 -11.627 1.00 57.94 244 SER A CA 1
ATOM 1937 C C . SER A 1 244 ? -13.001 12.555 -12.745 1.00 57.94 244 SER A C 1
ATOM 1939 O O . SER A 1 244 ? -12.427 13.182 -13.641 1.00 57.94 244 SER A O 1
ATOM 1941 N N . ARG A 1 245 ? -14.331 12.527 -12.601 1.00 53.72 245 ARG A N 1
ATOM 1942 C CA . ARG A 1 245 ? -15.291 13.388 -13.292 1.00 53.72 245 ARG A CA 1
ATOM 1943 C C . ARG A 1 245 ? -15.825 14.441 -12.327 1.00 53.72 245 ARG A C 1
ATOM 1945 O O . ARG A 1 245 ? -16.852 14.252 -11.687 1.00 53.72 245 ARG A O 1
ATOM 1952 N N . ALA A 1 246 ? -15.162 15.588 -12.270 1.00 38.25 246 ALA A N 1
ATOM 1953 C CA . ALA A 1 246 ? -15.767 16.807 -11.747 1.00 38.25 246 ALA A CA 1
ATOM 1954 C C . ALA A 1 246 ? -16.149 17.733 -12.910 1.00 38.25 246 ALA A C 1
ATOM 1956 O O . ALA A 1 246 ? -15.612 18.827 -13.050 1.00 38.25 246 ALA A O 1
ATOM 1957 N N . GLN A 1 247 ? -17.094 17.310 -13.754 1.00 39.66 247 GLN A N 1
ATOM 1958 C CA . GLN A 1 247 ? -18.037 18.295 -14.277 1.00 39.66 247 GLN A CA 1
ATOM 1959 C C . GLN A 1 247 ? -19.159 18.368 -13.252 1.00 39.66 247 GLN A C 1
ATOM 1961 O O . GLN A 1 247 ? -20.017 17.493 -13.175 1.00 39.66 247 GLN A O 1
ATOM 1966 N N . VAL A 1 248 ? -19.067 19.390 -12.399 1.00 40.09 248 VAL A N 1
ATOM 1967 C CA . VAL A 1 248 ? -20.155 19.836 -11.528 1.00 40.09 248 VAL A CA 1
ATOM 1968 C C . VAL A 1 248 ? -21.435 19.837 -12.356 1.00 40.09 248 VAL A C 1
ATOM 1970 O O . VAL A 1 248 ? -21.438 20.383 -13.459 1.00 40.09 248 VAL A O 1
ATOM 1973 N N . TRP A 1 249 ? -22.493 19.213 -11.837 1.00 40.28 249 TRP A N 1
ATOM 1974 C CA . TRP A 1 249 ? -23.820 19.261 -12.438 1.00 40.28 249 TRP A CA 1
ATOM 1975 C C . TRP A 1 249 ? -24.197 20.732 -12.668 1.00 40.28 249 TRP A C 1
ATOM 1977 O O . TRP A 1 249 ? -24.492 21.466 -11.725 1.00 40.28 249 TRP A O 1
ATOM 1987 N N . GLN A 1 250 ? -24.105 21.187 -13.917 1.00 38.25 250 GLN A N 1
ATOM 1988 C CA . GLN A 1 250 ? -24.639 22.476 -14.330 1.00 38.25 250 GLN A CA 1
ATOM 1989 C C . GLN A 1 250 ? -26.124 22.238 -14.522 1.00 38.25 250 GLN A C 1
ATOM 1991 O O . GLN A 1 250 ? -26.535 21.539 -15.447 1.00 38.25 250 GLN A O 1
ATOM 1996 N N . GLY A 1 251 ? -26.897 22.696 -13.542 1.00 47.25 251 GLY A N 1
ATOM 1997 C CA . GLY A 1 251 ? -28.314 22.410 -13.478 1.00 47.25 251 GLY A CA 1
ATOM 1998 C C . GLY A 1 251 ? -29.024 22.760 -14.770 1.00 47.25 251 GLY A C 1
ATOM 1999 O O . GLY A 1 251 ? -28.825 23.849 -15.288 1.00 47.25 251 GLY A O 1
ATOM 2000 N N . GLU A 1 252 ? -29.798 21.796 -15.276 1.00 44.25 252 GLU A N 1
ATOM 2001 C CA . GLU A 1 252 ? -31.137 21.976 -15.867 1.00 44.25 252 GLU A CA 1
ATOM 2002 C C . GLU A 1 252 ? -31.606 20.775 -16.705 1.00 44.25 252 GLU A C 1
ATOM 2004 O O . GLU A 1 252 ? -32.796 20.669 -16.992 1.00 44.25 252 GLU A O 1
ATOM 2009 N N . THR A 1 253 ? -30.764 19.792 -17.031 1.00 37.91 253 THR A N 1
ATOM 2010 C CA . THR A 1 253 ? -31.225 18.633 -17.818 1.00 37.91 253 THR A CA 1
ATOM 2011 C C . THR A 1 253 ? -31.517 17.403 -16.964 1.00 37.91 253 THR A C 1
ATOM 2013 O O . THR A 1 253 ? -30.625 16.624 -16.638 1.00 37.91 253 THR A O 1
ATOM 2016 N N . GLY A 1 254 ? -32.807 17.204 -16.680 1.00 39.59 254 GLY A N 1
ATOM 2017 C CA . GLY A 1 254 ? -33.394 15.880 -16.480 1.00 39.59 254 GLY A CA 1
ATOM 2018 C C . GLY A 1 254 ? -33.564 15.435 -15.031 1.00 39.59 254 GLY A C 1
ATOM 2019 O O . GLY A 1 254 ? -32.855 14.551 -14.561 1.00 39.59 254 GLY A O 1
ATOM 2020 N N . LEU A 1 255 ? -34.608 15.939 -14.367 1.00 42.69 255 LEU A N 1
ATOM 2021 C CA . LEU A 1 255 ? -35.341 15.144 -13.379 1.00 42.69 255 LEU A CA 1
ATOM 2022 C C . LEU A 1 255 ? -35.940 13.927 -14.106 1.00 42.69 255 LEU A C 1
ATOM 2024 O O . LEU A 1 255 ? -37.109 13.931 -14.490 1.00 42.69 255 LEU A O 1
ATOM 2028 N N . LEU A 1 256 ? -35.131 12.895 -14.354 1.00 42.78 256 LEU A N 1
ATOM 2029 C CA . LEU A 1 256 ? -35.683 11.575 -14.629 1.00 42.78 256 LEU A CA 1
ATOM 2030 C C . LEU A 1 256 ? -36.492 11.160 -13.391 1.00 42.78 256 LEU A C 1
ATOM 2032 O O . LEU A 1 256 ? -36.081 11.473 -12.269 1.00 42.78 256 LEU A O 1
ATOM 2036 N N . PRO A 1 257 ? -37.648 10.496 -13.550 1.00 43.91 257 PRO A N 1
ATOM 2037 C CA . PRO A 1 257 ? -38.427 10.051 -12.408 1.00 43.91 257 PRO A CA 1
ATOM 2038 C C . PRO A 1 257 ? -37.533 9.178 -11.518 1.00 43.91 257 PRO A C 1
ATOM 2040 O O . PRO A 1 257 ? -36.919 8.226 -11.993 1.00 43.91 257 PRO A O 1
ATOM 2043 N N . MET A 1 258 ? -37.491 9.489 -10.221 1.00 51.50 258 MET A N 1
ATOM 2044 C CA . MET A 1 258 ? -36.652 8.837 -9.206 1.00 51.50 258 MET A CA 1
ATOM 2045 C C . MET A 1 258 ? -37.349 7.706 -8.388 1.00 51.50 258 MET A C 1
ATOM 2047 O O . MET A 1 258 ? -37.206 7.712 -7.166 1.00 51.50 258 MET A O 1
ATOM 2051 N N . PRO A 1 259 ? -38.103 6.724 -8.945 1.00 46.00 259 PRO A N 1
ATOM 2052 C CA . PRO A 1 259 ? -38.574 5.579 -8.150 1.00 46.00 259 PRO A CA 1
ATOM 2053 C C . PRO A 1 259 ? -37.490 4.527 -7.839 1.00 46.00 259 PRO A C 1
ATOM 2055 O O . PRO A 1 259 ? -37.574 3.857 -6.813 1.00 46.00 259 PRO A O 1
ATOM 2058 N N . ASP A 1 260 ? -36.460 4.380 -8.682 1.00 52.03 260 ASP A N 1
ATOM 2059 C CA . ASP A 1 260 ? -35.563 3.206 -8.640 1.00 52.03 260 ASP A CA 1
ATOM 2060 C C . ASP A 1 260 ? -34.329 3.334 -7.728 1.00 52.03 260 ASP A C 1
ATOM 2062 O O . ASP A 1 260 ? -33.658 2.335 -7.462 1.00 52.03 260 ASP A O 1
ATOM 2066 N N . LEU A 1 261 ? -34.046 4.526 -7.181 1.00 52.44 261 LEU A N 1
ATOM 2067 C CA . LEU A 1 261 ? -32.879 4.780 -6.311 1.00 52.44 261 LEU A CA 1
ATOM 2068 C C . LEU A 1 261 ? -32.864 3.884 -5.056 1.00 52.44 261 LEU A C 1
ATOM 2070 O O . LEU A 1 261 ? -31.802 3.516 -4.556 1.00 52.44 261 LEU A O 1
ATOM 2074 N N . TYR A 1 262 ? -34.050 3.538 -4.550 1.00 54.19 262 TYR A N 1
ATOM 2075 C CA . TYR A 1 262 ? -34.234 2.728 -3.343 1.00 54.19 262 TYR A CA 1
ATOM 2076 C C . TYR A 1 262 ? -34.512 1.248 -3.645 1.00 54.19 262 TYR A C 1
ATOM 2078 O O . TYR A 1 262 ? -34.453 0.411 -2.740 1.00 54.19 262 TYR A O 1
ATOM 2086 N N . LEU A 1 263 ? -34.800 0.904 -4.905 1.00 51.19 263 LEU A N 1
ATOM 2087 C CA . LEU A 1 263 ? -35.125 -0.460 -5.326 1.00 51.19 263 LEU A CA 1
ATOM 2088 C C . LEU A 1 263 ? -33.899 -1.215 -5.834 1.00 51.19 263 LEU A C 1
ATOM 2090 O O . LEU A 1 263 ? -33.795 -2.416 -5.579 1.00 51.19 263 LEU A O 1
ATOM 2094 N N . TYR A 1 264 ? -32.927 -0.530 -6.430 1.00 52.25 264 TYR A N 1
ATOM 2095 C CA . TYR A 1 264 ? -31.716 -1.152 -6.958 1.00 52.25 264 TYR A CA 1
ATOM 2096 C C . TYR A 1 264 ? -30.469 -0.444 -6.413 1.00 52.25 264 TYR A C 1
ATOM 2098 O O . TYR A 1 264 ? -30.460 0.772 -6.209 1.00 52.25 264 TYR A O 1
ATOM 2106 N N . ALA A 1 265 ? -29.404 -1.210 -6.141 1.00 52.91 265 ALA A N 1
ATOM 2107 C CA . ALA A 1 265 ? -28.063 -0.623 -6.094 1.00 52.91 265 ALA A CA 1
ATOM 2108 C C . ALA A 1 265 ? -27.842 0.104 -7.433 1.00 52.91 265 ALA A C 1
ATOM 2110 O O . ALA A 1 265 ? -28.421 -0.344 -8.430 1.00 52.91 265 ALA A O 1
ATOM 2111 N N . PRO A 1 266 ? -27.088 1.219 -7.487 1.00 53.69 266 PRO A N 1
ATOM 2112 C CA . PRO A 1 266 ? -26.865 1.878 -8.758 1.00 53.69 266 PRO A CA 1
ATOM 2113 C C . PRO A 1 266 ? -26.284 0.809 -9.678 1.00 53.69 266 PRO A C 1
ATOM 2115 O O . PRO A 1 266 ? -25.265 0.201 -9.344 1.00 53.69 266 PRO A O 1
ATOM 2118 N N . ALA A 1 267 ? -26.973 0.525 -10.791 1.00 49.50 267 ALA A N 1
ATOM 2119 C CA . ALA A 1 267 ? -26.309 -0.127 -11.900 1.00 49.50 267 ALA A CA 1
ATOM 2120 C C . ALA A 1 267 ? -25.081 0.743 -12.123 1.00 49.50 267 ALA A C 1
ATOM 2122 O O . ALA A 1 267 ? -25.221 1.955 -12.314 1.00 49.50 267 ALA A O 1
ATOM 2123 N N . VAL A 1 268 ? -23.901 0.170 -11.897 1.00 48.84 268 VAL A N 1
ATOM 2124 C CA . VAL A 1 268 ? -22.653 0.854 -12.180 1.00 48.84 268 VAL A CA 1
ATOM 2125 C C . VAL A 1 268 ? -22.795 1.250 -13.639 1.00 48.84 268 VAL A C 1
ATOM 2127 O O . VAL A 1 268 ? -22.848 0.377 -14.501 1.00 48.84 268 VAL A O 1
ATOM 2130 N N . ASP A 1 269 ? -23.022 2.532 -13.903 1.00 46.00 269 ASP A N 1
ATOM 2131 C CA . ASP A 1 269 ? -23.121 3.018 -15.266 1.00 46.00 269 ASP A CA 1
ATOM 2132 C C . ASP A 1 269 ? -21.690 2.914 -15.782 1.00 46.00 269 ASP A C 1
ATOM 2134 O O . ASP A 1 269 ? -20.825 3.719 -15.419 1.00 46.00 269 ASP A O 1
ATOM 2138 N N . LEU A 1 270 ? -21.400 1.790 -16.444 1.00 49.31 270 LEU A N 1
ATOM 2139 C CA . LEU A 1 270 ? -20.077 1.397 -16.916 1.00 49.31 270 LEU A CA 1
ATOM 2140 C C . LEU A 1 270 ? -19.727 2.268 -18.123 1.00 49.31 270 LEU A C 1
ATOM 2142 O O . LEU A 1 270 ? -19.564 1.793 -19.244 1.00 49.31 270 LEU A O 1
ATOM 2146 N N . ASP A 1 271 ? -19.611 3.571 -17.895 1.00 53.66 271 ASP A N 1
ATOM 2147 C CA . ASP A 1 271 ? -18.846 4.433 -18.772 1.00 53.66 271 ASP A CA 1
ATOM 2148 C C . ASP A 1 271 ? -17.440 3.835 -18.950 1.00 53.66 271 ASP A C 1
ATOM 2150 O O . ASP A 1 271 ? -16.884 3.215 -18.035 1.00 53.66 271 ASP A O 1
ATOM 2154 N N . THR A 1 272 ? -16.825 4.066 -20.111 1.00 57.81 272 THR A N 1
ATOM 2155 C CA . THR A 1 272 ? -15.521 3.502 -20.507 1.00 57.81 272 THR A CA 1
ATOM 2156 C C . THR A 1 272 ? -14.420 3.674 -19.443 1.00 57.81 272 THR A C 1
ATOM 2158 O O . THR A 1 272 ? -13.526 2.837 -19.314 1.00 57.81 272 THR A O 1
ATOM 2161 N N . GLU A 1 273 ? -14.485 4.744 -18.645 1.00 59.19 273 GLU A N 1
ATOM 2162 C CA . GLU A 1 273 ? -13.527 5.042 -17.572 1.00 59.19 273 GLU A CA 1
ATOM 2163 C C . GLU A 1 273 ? -13.682 4.106 -16.362 1.00 59.19 273 GLU A C 1
ATOM 2165 O O . GLU A 1 273 ? -12.693 3.523 -15.920 1.00 59.19 273 GLU A O 1
ATOM 2170 N N . TYR A 1 274 ? -14.905 3.885 -15.862 1.00 65.69 274 TYR A N 1
ATOM 2171 C CA . TYR A 1 274 ? -15.135 2.944 -14.756 1.00 65.69 274 TYR A CA 1
ATOM 2172 C C . TYR A 1 274 ? -14.893 1.501 -15.214 1.00 65.69 274 TYR A C 1
ATOM 2174 O O . TYR A 1 274 ? -14.335 0.700 -14.466 1.00 65.69 274 TYR A O 1
ATOM 2182 N N . GLN A 1 275 ? -15.207 1.188 -16.476 1.00 70.81 275 GLN A N 1
ATOM 2183 C CA . GLN A 1 275 ? -14.836 -0.095 -17.068 1.00 70.81 275 GLN A CA 1
ATOM 2184 C C . GLN A 1 275 ? -13.320 -0.319 -17.019 1.00 70.81 275 GLN A C 1
ATOM 2186 O O . GLN A 1 275 ? -12.883 -1.421 -16.728 1.00 70.81 275 GLN A O 1
ATOM 2191 N N . THR A 1 276 ? -12.507 0.719 -17.239 1.00 75.06 276 THR A N 1
ATOM 2192 C CA . THR A 1 276 ? -11.040 0.605 -17.157 1.00 75.06 276 THR A CA 1
ATOM 2193 C C . THR A 1 276 ? -10.583 0.286 -15.738 1.00 75.06 276 THR A C 1
ATOM 2195 O O . THR A 1 276 ? -9.738 -0.584 -15.544 1.00 75.06 276 THR A O 1
ATOM 2198 N N . PHE A 1 277 ? -11.161 0.948 -14.735 1.00 77.56 277 PHE A N 1
ATOM 2199 C CA . PHE A 1 277 ? -10.871 0.658 -13.331 1.00 77.56 277 PHE A CA 1
ATOM 2200 C C . PHE A 1 277 ? -11.182 -0.798 -12.980 1.00 77.56 277 PHE A C 1
ATOM 2202 O O . PHE A 1 277 ? -10.309 -1.512 -12.486 1.00 77.56 277 PHE A O 1
ATOM 2209 N N . VAL A 1 278 ? -12.382 -1.265 -13.333 1.00 77.25 278 VAL A N 1
ATOM 2210 C CA . VAL A 1 278 ? -12.804 -2.656 -13.123 1.00 77.25 278 VAL A CA 1
ATOM 2211 C C . VAL A 1 278 ? -11.907 -3.627 -13.890 1.00 77.25 278 VAL A C 1
ATOM 2213 O O . VAL A 1 278 ? -11.393 -4.567 -13.295 1.00 77.25 278 VAL A O 1
ATOM 2216 N N . ASP A 1 279 ? -11.640 -3.375 -15.172 1.00 81.25 279 ASP A N 1
ATOM 2217 C CA . ASP A 1 279 ? -10.808 -4.223 -16.041 1.00 81.25 279 ASP A CA 1
ATOM 2218 C C . ASP A 1 279 ? -9.356 -4.346 -15.553 1.00 81.25 279 ASP A C 1
ATOM 2220 O O . ASP A 1 279 ? -8.662 -5.312 -15.886 1.00 81.25 279 ASP A O 1
ATOM 2224 N N . THR A 1 280 ? -8.851 -3.339 -14.836 1.00 85.06 280 THR A N 1
ATOM 2225 C CA . THR A 1 280 ? -7.494 -3.353 -14.267 1.00 85.06 280 THR A CA 1
ATOM 2226 C C . THR A 1 280 ? -7.429 -4.065 -12.916 1.00 85.06 280 THR A C 1
ATOM 2228 O O . THR A 1 280 ? -6.404 -4.679 -12.616 1.00 85.06 280 THR A O 1
ATOM 2231 N N . GLY A 1 281 ? -8.518 -4.035 -12.141 1.00 82.88 281 GLY A N 1
ATOM 2232 C CA . GLY A 1 281 ? -8.634 -4.716 -10.850 1.00 82.88 281 GLY A CA 1
ATOM 2233 C C . GLY A 1 281 ? -9.147 -6.156 -10.933 1.00 82.88 281 GLY A C 1
ATOM 2234 O O . GLY A 1 281 ? -8.830 -6.957 -10.066 1.00 82.88 281 GLY A O 1
ATOM 2235 N N . CYS A 1 282 ? -9.911 -6.533 -11.960 1.00 85.38 282 CYS A N 1
ATOM 2236 C CA . CYS A 1 282 ? -10.511 -7.864 -12.063 1.00 85.38 282 CYS A CA 1
ATOM 2237 C C . CYS A 1 282 ? -9.469 -8.920 -12.474 1.00 85.38 282 CYS A C 1
ATOM 2239 O O . CYS A 1 282 ? -9.235 -9.160 -13.658 1.00 85.38 282 CYS A O 1
ATOM 2241 N N . ILE A 1 283 ? -8.830 -9.535 -11.476 1.00 87.25 283 ILE A N 1
ATOM 2242 C CA . ILE A 1 283 ? -7.835 -10.609 -11.648 1.00 87.25 283 ILE A CA 1
ATOM 2243 C C . ILE A 1 283 ? -8.422 -12.006 -11.387 1.00 87.25 283 ILE A C 1
ATOM 2245 O O . ILE A 1 283 ? -7.671 -12.971 -11.339 1.00 87.25 283 ILE A O 1
ATOM 2249 N N . GLU A 1 284 ? -9.745 -12.118 -11.204 1.00 86.12 284 GLU A N 1
ATOM 2250 C CA . GLU A 1 284 ? -10.448 -13.388 -10.961 1.00 86.12 284 GLU A CA 1
ATOM 2251 C C . GLU A 1 284 ? -10.054 -14.434 -12.029 1.00 86.12 284 GLU A C 1
ATOM 2253 O O . GLU A 1 284 ? -10.298 -14.192 -13.218 1.00 86.12 284 GLU A O 1
ATOM 2258 N N . PRO A 1 285 ? -9.481 -15.599 -11.649 1.00 84.69 285 PRO A N 1
ATOM 2259 C CA . PRO A 1 285 ? -9.008 -16.602 -12.610 1.00 84.69 285 PRO A CA 1
ATOM 2260 C C . PRO A 1 285 ? -10.107 -17.100 -13.555 1.00 84.69 285 PRO A C 1
ATOM 2262 O O . PRO A 1 285 ? -9.850 -17.394 -14.720 1.00 84.69 285 PRO A O 1
ATOM 2265 N N . CYS A 1 286 ? -11.348 -17.161 -13.067 1.00 83.94 286 CYS A N 1
ATOM 2266 C CA . CYS A 1 286 ? -12.514 -17.583 -13.838 1.00 83.94 286 CYS A CA 1
ATOM 2267 C C . CYS A 1 286 ? -13.029 -16.514 -14.821 1.00 83.94 286 CYS A C 1
ATOM 2269 O O . CYS A 1 286 ? -13.702 -16.866 -15.790 1.00 83.94 286 CYS A O 1
ATOM 2271 N N . VAL A 1 287 ? -12.707 -15.233 -14.604 1.00 82.56 287 VAL A N 1
ATOM 2272 C CA . VAL A 1 287 ? -13.146 -14.109 -15.451 1.00 82.56 287 VAL A CA 1
ATOM 2273 C C . VAL A 1 287 ? -12.051 -13.691 -16.434 1.00 82.56 287 VAL A C 1
ATOM 2275 O O . VAL A 1 287 ? -12.328 -13.495 -17.618 1.00 82.56 287 VAL A O 1
ATOM 2278 N N . HIS A 1 288 ? -10.804 -13.586 -15.964 1.00 85.31 288 HIS A N 1
ATOM 2279 C CA . HIS A 1 288 ? -9.640 -13.153 -16.742 1.00 85.31 288 HIS A CA 1
ATOM 2280 C C . HIS A 1 288 ? -8.425 -14.077 -16.524 1.00 85.31 288 HIS A C 1
ATOM 2282 O O . HIS A 1 288 ? -7.408 -13.647 -15.961 1.00 85.31 288 HIS A O 1
ATOM 2288 N N . PRO A 1 289 ? -8.476 -15.336 -17.002 1.00 87.44 289 PRO A N 1
ATOM 2289 C CA . PRO A 1 289 ? -7.413 -16.319 -16.780 1.00 87.44 289 PRO A CA 1
ATOM 2290 C C . PRO A 1 289 ? -6.061 -15.862 -17.340 1.00 87.44 289 PRO A C 1
ATOM 2292 O O . PRO A 1 289 ? -5.021 -16.061 -16.716 1.00 87.44 289 PRO A O 1
ATOM 2295 N N . GLU A 1 290 ? -6.042 -15.192 -18.495 1.00 87.81 290 GLU A N 1
ATOM 2296 C CA . GLU A 1 290 ? -4.810 -14.690 -19.105 1.00 87.81 290 GLU A CA 1
ATOM 2297 C C . GLU A 1 290 ? -4.131 -13.601 -18.268 1.00 87.81 290 GLU A C 1
ATOM 2299 O O . GLU A 1 290 ? -2.899 -13.533 -18.234 1.00 87.81 290 GLU A O 1
ATOM 2304 N N . TYR A 1 291 ? -4.924 -12.769 -17.586 1.00 89.69 291 TYR A N 1
ATOM 2305 C CA . TYR A 1 291 ? -4.415 -11.717 -16.716 1.00 89.69 291 TYR A CA 1
ATOM 2306 C C . TYR A 1 291 ? -3.874 -12.324 -15.420 1.00 89.69 291 TYR A C 1
ATOM 2308 O O . TYR A 1 291 ? -2.729 -12.049 -15.058 1.00 89.69 291 TYR A O 1
ATOM 2316 N N . HIS A 1 292 ? -4.634 -13.231 -14.798 1.00 90.50 292 HIS A N 1
ATOM 2317 C CA . HIS A 1 292 ? -4.201 -13.979 -13.615 1.00 90.50 292 HIS A CA 1
ATOM 2318 C C . HIS A 1 292 ? -2.884 -14.725 -13.856 1.00 90.50 292 HIS A C 1
ATOM 2320 O O . HIS A 1 292 ? -1.899 -14.532 -13.142 1.00 90.50 292 HIS A O 1
ATOM 2326 N N . HIS A 1 293 ? -2.801 -15.498 -14.944 1.00 89.75 293 HIS A N 1
ATOM 2327 C CA . HIS A 1 293 ? -1.579 -16.211 -15.309 1.00 89.75 293 HIS A CA 1
ATOM 2328 C C . HIS A 1 293 ? -0.400 -15.274 -15.579 1.00 89.75 293 HIS A C 1
ATOM 2330 O O . HIS A 1 293 ? 0.742 -15.627 -15.284 1.00 89.75 293 HIS A O 1
ATOM 2336 N N . ALA A 1 294 ? -0.636 -14.087 -16.143 1.00 90.25 294 ALA A N 1
ATOM 2337 C CA . ALA A 1 294 ? 0.425 -13.107 -16.326 1.00 90.25 294 ALA A CA 1
ATOM 2338 C C . ALA A 1 294 ? 0.944 -12.558 -14.991 1.00 90.25 294 ALA A C 1
ATOM 2340 O O . ALA A 1 294 ? 2.157 -12.431 -14.831 1.00 90.25 294 ALA A O 1
ATOM 2341 N N . LEU A 1 295 ? 0.065 -12.316 -14.016 1.00 91.06 295 LEU A N 1
ATOM 2342 C CA . LEU A 1 295 ? 0.459 -11.890 -12.672 1.00 91.06 295 LEU A CA 1
ATOM 2343 C C . LEU A 1 295 ? 1.202 -12.987 -11.899 1.00 91.06 295 LEU A C 1
ATOM 2345 O O . LEU A 1 295 ? 2.193 -12.682 -11.232 1.00 91.06 295 LEU A O 1
ATOM 2349 N N . LEU A 1 296 ? 0.804 -14.256 -12.050 1.00 89.81 296 LEU A N 1
ATOM 2350 C CA . LEU A 1 296 ? 1.535 -15.402 -11.494 1.00 89.81 296 LEU A CA 1
ATOM 2351 C C . LEU A 1 296 ? 2.969 -15.473 -12.037 1.00 89.81 296 LEU A C 1
ATOM 2353 O O . LEU A 1 296 ? 3.913 -15.656 -11.271 1.00 89.81 296 LEU A O 1
ATOM 2357 N N . ARG A 1 297 ? 3.166 -15.259 -13.350 1.00 88.25 297 ARG A N 1
ATOM 2358 C CA . ARG A 1 297 ? 4.511 -15.257 -13.964 1.00 88.25 297 ARG A CA 1
ATOM 2359 C C . ARG A 1 297 ? 5.419 -14.152 -13.424 1.00 88.25 297 ARG A C 1
ATOM 2361 O O . ARG A 1 297 ? 6.631 -14.340 -13.388 1.00 88.25 297 ARG A O 1
ATOM 2368 N N . VAL A 1 298 ? 4.851 -13.014 -13.027 1.00 87.69 298 VAL A N 1
ATOM 2369 C CA . VAL A 1 298 ? 5.590 -11.882 -12.432 1.00 87.69 298 VAL A CA 1
ATOM 2370 C C . VAL A 1 298 ? 5.685 -12.011 -10.903 1.00 87.69 298 VAL A C 1
ATOM 2372 O O . VAL A 1 298 ? 6.326 -11.187 -10.259 1.00 87.69 298 VAL A O 1
ATOM 2375 N N . GLN A 1 299 ? 5.114 -13.072 -10.318 1.00 88.12 299 GLN A N 1
ATOM 2376 C CA . GLN A 1 299 ? 5.072 -13.320 -8.873 1.00 88.12 299 GLN A CA 1
ATOM 2377 C C . GLN A 1 299 ? 4.393 -12.185 -8.092 1.00 88.12 299 GLN A C 1
ATOM 2379 O O . GLN A 1 299 ? 4.860 -11.787 -7.029 1.00 88.12 299 GLN A O 1
ATOM 2384 N N . LEU A 1 300 ? 3.298 -11.644 -8.634 1.00 88.81 300 LEU A N 1
ATOM 2385 C CA . LEU A 1 300 ? 2.498 -10.603 -7.977 1.00 88.81 300 LEU A CA 1
ATOM 2386 C C . LEU A 1 300 ? 1.281 -11.137 -7.228 1.00 88.81 300 LEU A C 1
ATOM 2388 O O . LEU A 1 300 ? 0.706 -10.422 -6.412 1.00 88.81 300 LEU A O 1
ATOM 2392 N N . VAL A 1 301 ? 0.877 -12.368 -7.513 1.00 90.88 301 VAL A N 1
ATOM 2393 C CA . VAL A 1 301 ? -0.268 -13.019 -6.879 1.00 90.88 301 VAL A CA 1
ATOM 2394 C C . VAL A 1 301 ? 0.153 -14.381 -6.349 1.00 90.88 301 VAL A C 1
ATOM 2396 O O . VAL A 1 301 ? 1.069 -15.009 -6.887 1.00 90.88 301 VAL A O 1
ATOM 2399 N N . HIS A 1 302 ? -0.498 -14.810 -5.275 1.00 89.44 302 HIS A N 1
ATOM 2400 C CA . HIS A 1 302 ? -0.312 -16.119 -4.674 1.00 89.44 302 HIS A CA 1
ATOM 2401 C C . HIS A 1 302 ? -1.673 -16.792 -4.512 1.00 89.44 302 HIS A C 1
ATOM 2403 O O . HIS A 1 302 ? -2.545 -16.266 -3.816 1.00 89.44 302 HIS A O 1
ATOM 2409 N N . ASP A 1 303 ? -1.834 -17.942 -5.160 1.00 88.12 303 ASP A N 1
ATOM 2410 C CA . ASP A 1 303 ? -3.045 -18.753 -5.073 1.00 88.12 303 ASP A CA 1
ATOM 2411 C C . ASP A 1 303 ? -2.989 -19.560 -3.772 1.00 88.12 303 ASP A C 1
ATOM 2413 O O . ASP A 1 303 ? -2.061 -20.344 -3.559 1.00 88.12 303 ASP A O 1
ATOM 2417 N N . ILE A 1 304 ? -3.947 -19.318 -2.877 1.00 83.81 304 ILE A N 1
ATOM 2418 C CA . ILE A 1 304 ? -4.064 -20.011 -1.586 1.00 83.81 304 ILE A CA 1
ATOM 2419 C C . ILE A 1 304 ? -4.952 -21.247 -1.753 1.00 83.81 304 ILE A C 1
ATOM 2421 O O . ILE A 1 304 ? -4.598 -22.336 -1.300 1.00 83.81 304 ILE A O 1
ATOM 2425 N N . ASP A 1 305 ? -6.080 -21.069 -2.439 1.00 78.06 305 ASP A N 1
ATOM 2426 C CA . ASP A 1 305 ? -7.005 -22.110 -2.880 1.00 78.06 305 ASP A CA 1
ATOM 2427 C C . ASP A 1 305 ? -7.641 -21.708 -4.231 1.00 78.06 305 ASP A C 1
ATOM 2429 O O . ASP A 1 305 ? -7.180 -20.762 -4.872 1.00 78.06 305 ASP A O 1
ATOM 2433 N N . GLU A 1 306 ? -8.650 -22.450 -4.705 1.00 69.25 306 GLU A N 1
ATOM 2434 C CA . GLU A 1 306 ? -9.284 -22.212 -6.016 1.00 69.25 306 GLU A CA 1
ATOM 2435 C C . GLU A 1 306 ? -9.982 -20.841 -6.126 1.00 69.25 306 GLU A C 1
ATOM 2437 O O . GLU A 1 306 ? -10.068 -20.301 -7.230 1.00 69.25 306 GLU A O 1
ATOM 2442 N N . ASP A 1 307 ? -10.424 -20.257 -5.005 1.00 69.38 307 ASP A N 1
ATOM 2443 C CA . ASP A 1 307 ? -11.213 -19.018 -4.961 1.00 69.38 307 ASP A CA 1
ATOM 2444 C C . ASP A 1 307 ? -10.498 -17.860 -4.223 1.00 69.38 307 ASP A C 1
ATOM 2446 O O . ASP A 1 307 ? -10.921 -16.703 -4.305 1.00 69.38 307 ASP A O 1
ATOM 2450 N N . SER A 1 308 ? -9.393 -18.137 -3.525 1.00 82.56 308 SER A N 1
ATOM 2451 C CA . SER A 1 308 ? -8.637 -17.191 -2.705 1.00 82.56 308 SER A CA 1
ATOM 2452 C C . SER A 1 308 ? -7.276 -16.879 -3.321 1.00 82.56 308 SER A C 1
ATOM 2454 O O . SER A 1 308 ? -6.318 -17.654 -3.238 1.00 82.56 308 SER A O 1
ATOM 2456 N N . VAL A 1 309 ? -7.176 -15.672 -3.876 1.00 89.75 309 VAL A N 1
ATOM 2457 C CA . VAL A 1 309 ? -5.952 -15.120 -4.463 1.00 89.75 309 VAL A CA 1
ATOM 2458 C C . VAL A 1 309 ? -5.507 -13.907 -3.653 1.00 89.75 309 VAL A C 1
ATOM 2460 O O . VAL A 1 309 ? -6.219 -12.898 -3.603 1.00 89.75 309 VAL A O 1
ATOM 2463 N N . PHE A 1 310 ? -4.307 -13.978 -3.072 1.00 91.75 310 PHE A N 1
ATOM 2464 C CA . PHE A 1 310 ? -3.688 -12.838 -2.398 1.00 91.75 310 PHE A CA 1
ATOM 2465 C C . PHE A 1 310 ? -2.807 -12.062 -3.373 1.00 91.75 310 PHE A C 1
ATOM 2467 O O . PHE A 1 310 ? -1.907 -12.627 -4.001 1.00 91.75 310 PHE A O 1
ATOM 2474 N N . ASN A 1 311 ? -3.030 -10.754 -3.489 1.00 92.31 311 ASN A N 1
ATOM 2475 C CA . ASN A 1 311 ? -2.206 -9.891 -4.326 1.00 92.31 311 ASN A CA 1
ATOM 2476 C C . ASN A 1 311 ? -1.092 -9.245 -3.487 1.00 92.31 311 ASN A C 1
ATOM 2478 O O . ASN A 1 311 ? -1.353 -8.432 -2.602 1.00 92.31 311 ASN A O 1
ATOM 2482 N N . LEU A 1 312 ? 0.162 -9.580 -3.794 1.00 90.31 312 LEU A N 1
ATOM 2483 C CA . LEU A 1 312 ? 1.361 -9.106 -3.092 1.00 90.31 312 LEU A CA 1
ATOM 2484 C C . LEU A 1 312 ? 1.655 -7.622 -3.345 1.00 90.31 312 LEU A C 1
ATOM 2486 O O . LEU A 1 312 ? 2.382 -6.997 -2.575 1.00 90.31 312 LEU A O 1
ATOM 2490 N N . TYR A 1 313 ? 1.105 -7.053 -4.416 1.00 88.75 313 TYR A N 1
ATOM 2491 C CA . TYR A 1 313 ? 1.211 -5.626 -4.689 1.00 88.75 313 TYR A CA 1
ATOM 2492 C C . TYR A 1 313 ? 0.175 -4.814 -3.918 1.00 88.75 313 TYR A C 1
ATOM 2494 O O . TYR A 1 313 ? 0.484 -3.743 -3.411 1.00 88.75 313 TYR A O 1
ATOM 2502 N N . TRP A 1 314 ? -1.055 -5.321 -3.828 1.00 88.75 314 TRP A N 1
ATOM 2503 C CA . TRP A 1 314 ? -2.150 -4.622 -3.157 1.00 88.75 314 TRP A CA 1
ATOM 2504 C C . TRP A 1 314 ? -2.201 -4.866 -1.652 1.00 88.75 314 TRP A C 1
ATOM 2506 O O . TRP A 1 314 ? -2.702 -4.020 -0.921 1.00 88.75 314 TRP A O 1
ATOM 2516 N N . GLY A 1 315 ? -1.685 -6.007 -1.188 1.00 90.31 315 GLY A N 1
ATOM 2517 C CA . GLY A 1 315 ? -1.688 -6.385 0.223 1.00 90.31 315 GLY A CA 1
ATOM 2518 C C . GLY A 1 315 ? -3.029 -6.893 0.736 1.00 90.31 315 GLY A C 1
ATOM 2519 O O . GLY A 1 315 ? -3.293 -6.817 1.936 1.00 90.31 315 GLY A O 1
ATOM 2520 N N . PHE A 1 316 ? -3.888 -7.389 -0.150 1.00 91.62 316 PHE A N 1
ATOM 2521 C CA . PHE A 1 316 ? -5.180 -7.953 0.215 1.00 91.62 316 PHE A CA 1
ATOM 2522 C C . PHE A 1 316 ? -5.626 -9.035 -0.770 1.00 91.62 316 PHE A C 1
ATOM 2524 O O . PHE A 1 316 ? -5.169 -9.094 -1.917 1.00 91.62 316 PHE A O 1
ATOM 2531 N N . ASN A 1 317 ? -6.555 -9.874 -0.310 1.00 91.12 317 ASN A N 1
ATOM 2532 C CA . ASN A 1 317 ? -7.262 -10.828 -1.151 1.00 91.12 317 ASN A CA 1
ATOM 2533 C C . ASN A 1 317 ? -8.186 -10.150 -2.161 1.00 91.12 317 ASN A C 1
ATOM 2535 O O . ASN A 1 317 ? -8.756 -9.085 -1.918 1.00 91.12 317 ASN A O 1
ATOM 2539 N N . LEU A 1 318 ? -8.397 -10.850 -3.270 1.00 87.75 318 LEU A N 1
ATOM 2540 C CA . LEU A 1 318 ? -9.327 -10.511 -4.341 1.00 87.75 318 LEU A CA 1
ATOM 2541 C C . LEU A 1 318 ? -10.741 -10.125 -3.868 1.00 87.75 318 LEU A C 1
ATOM 2543 O O . LEU A 1 318 ? -11.372 -9.243 -4.452 1.00 87.75 318 LEU A O 1
ATOM 2547 N N . SER A 1 319 ? -11.219 -10.735 -2.786 1.00 87.81 319 SER A N 1
ATOM 2548 C CA . SER A 1 319 ? -12.501 -10.432 -2.140 1.00 87.81 319 SER A CA 1
ATOM 2549 C C . SER A 1 319 ? -12.678 -8.954 -1.776 1.00 87.81 319 SER A C 1
ATOM 2551 O O . SER A 1 319 ? -13.797 -8.438 -1.829 1.00 87.81 319 SER A O 1
ATOM 2553 N N . PHE A 1 320 ? -11.586 -8.231 -1.499 1.00 89.81 320 PHE A N 1
ATOM 2554 C CA . PHE A 1 320 ? -11.605 -6.804 -1.170 1.00 89.81 320 PHE A CA 1
ATOM 2555 C C . PHE A 1 320 ? -12.022 -5.903 -2.338 1.00 89.81 320 PHE A C 1
ATOM 2557 O O . PHE A 1 320 ? -12.501 -4.786 -2.125 1.00 89.81 320 PHE A O 1
ATOM 2564 N N . LEU A 1 321 ? -11.908 -6.382 -3.581 1.00 85.88 321 LEU A N 1
ATOM 2565 C CA . LEU A 1 321 ? -12.255 -5.589 -4.758 1.00 85.88 321 LEU A CA 1
ATOM 2566 C C . LEU A 1 321 ? -13.725 -5.177 -4.769 1.00 85.88 321 LEU A C 1
ATOM 2568 O O . LEU A 1 321 ? -14.034 -4.023 -5.056 1.00 85.88 321 LEU A O 1
ATOM 2572 N N . ARG A 1 322 ? -14.642 -6.093 -4.441 1.00 85.94 322 ARG A N 1
ATOM 2573 C CA . ARG A 1 322 ? -16.087 -5.816 -4.494 1.00 85.94 322 ARG A CA 1
ATOM 2574 C C . ARG A 1 322 ? -16.499 -4.705 -3.514 1.00 85.94 322 ARG A C 1
ATOM 2576 O O . ARG A 1 322 ? -17.152 -3.763 -3.969 1.00 85.94 322 ARG A O 1
ATOM 2583 N N . PRO A 1 323 ? -16.100 -4.736 -2.223 1.00 90.00 323 PRO A N 1
ATOM 2584 C CA . PRO A 1 323 ? -16.297 -3.615 -1.306 1.00 90.00 323 PRO A CA 1
ATOM 2585 C C . PRO A 1 323 ? -15.734 -2.283 -1.818 1.00 90.00 323 PRO A C 1
ATOM 2587 O O . PRO A 1 323 ? -16.433 -1.272 -1.764 1.00 90.00 323 PRO A O 1
ATOM 2590 N N . VAL A 1 324 ? -14.499 -2.265 -2.338 1.00 87.81 324 VAL A N 1
ATOM 2591 C CA . VAL A 1 324 ? -13.860 -1.030 -2.833 1.00 87.81 324 VAL A CA 1
ATOM 2592 C C . VAL A 1 324 ? -14.614 -0.460 -4.028 1.00 87.81 324 VAL A C 1
ATOM 2594 O O . VAL A 1 324 ? -14.940 0.727 -4.039 1.00 87.81 324 VAL A O 1
ATOM 2597 N N . LEU A 1 325 ? -14.938 -1.301 -5.012 1.00 82.88 325 LEU A N 1
ATOM 2598 C CA . LEU A 1 325 ? -15.708 -0.907 -6.191 1.00 82.88 325 LEU A CA 1
ATOM 2599 C C . LEU A 1 325 ? -17.065 -0.320 -5.788 1.00 82.88 325 LEU A C 1
ATOM 2601 O O . LEU A 1 325 ? -17.428 0.759 -6.261 1.00 82.88 325 LEU A O 1
ATOM 2605 N N . ALA A 1 326 ? -17.776 -0.978 -4.868 1.00 84.81 326 ALA A N 1
ATOM 2606 C CA . ALA A 1 326 ? -19.056 -0.502 -4.353 1.00 84.81 326 ALA A CA 1
ATOM 2607 C C . ALA A 1 326 ? -18.918 0.846 -3.626 1.00 84.81 326 ALA A C 1
ATOM 2609 O O . ALA A 1 326 ? -19.666 1.780 -3.917 1.00 84.81 326 ALA A O 1
ATOM 2610 N N . PHE A 1 327 ? -17.937 0.991 -2.731 1.00 87.56 327 PHE A N 1
ATOM 2611 C CA . PHE A 1 327 ? -17.689 2.244 -2.014 1.00 87.56 327 PHE A CA 1
ATOM 2612 C C . PHE A 1 327 ? -17.401 3.410 -2.968 1.00 87.56 327 PHE A C 1
ATOM 2614 O O . PHE A 1 327 ? -18.010 4.480 -2.853 1.00 87.56 327 PHE A O 1
ATOM 2621 N N . VAL A 1 328 ? -16.511 3.204 -3.942 1.00 81.81 328 VAL A N 1
ATOM 2622 C CA . VAL A 1 328 ? -16.158 4.222 -4.941 1.00 81.81 328 VAL A CA 1
ATOM 2623 C C . VAL A 1 328 ? -17.375 4.582 -5.794 1.00 81.81 328 VAL A C 1
ATOM 2625 O O . VAL A 1 328 ? -17.686 5.761 -5.950 1.00 81.81 328 VAL A O 1
ATOM 2628 N N . SER A 1 329 ? -18.133 3.594 -6.274 1.00 78.75 329 SER A N 1
ATOM 2629 C CA . SER A 1 329 ? -19.356 3.843 -7.044 1.00 78.75 329 SER A CA 1
ATOM 2630 C C . SER A 1 329 ? -20.409 4.613 -6.261 1.00 78.75 329 SER A C 1
ATOM 2632 O O . SER A 1 329 ? -21.058 5.497 -6.815 1.00 78.75 329 SER A O 1
ATOM 2634 N N . PHE A 1 330 ? -20.612 4.292 -4.983 1.00 84.19 330 PHE A N 1
ATOM 2635 C CA . PHE A 1 330 ? -21.644 4.941 -4.175 1.00 84.19 330 PHE A CA 1
ATOM 2636 C C . PHE A 1 330 ? -21.268 6.380 -3.849 1.00 84.19 330 PHE A C 1
ATOM 2638 O O . PHE A 1 330 ? -22.103 7.275 -3.979 1.00 84.19 330 PHE A O 1
ATOM 2645 N N . THR A 1 331 ? -20.010 6.620 -3.478 1.00 80.88 331 THR A N 1
ATOM 2646 C CA . THR A 1 331 ? -19.517 7.975 -3.203 1.00 80.88 331 THR A CA 1
ATOM 2647 C C . THR A 1 331 ? -19.555 8.861 -4.446 1.00 80.88 331 THR A C 1
ATOM 2649 O O . THR A 1 331 ? -19.943 10.026 -4.352 1.00 80.88 331 THR A O 1
ATOM 2652 N N . ASP A 1 332 ? -19.217 8.319 -5.613 1.00 76.31 332 ASP A N 1
ATOM 2653 C CA . ASP A 1 332 ? -19.305 9.026 -6.887 1.00 76.31 332 ASP A CA 1
ATOM 2654 C C . ASP A 1 332 ? -20.762 9.283 -7.309 1.00 76.31 332 ASP A C 1
ATOM 2656 O O . ASP A 1 332 ? -21.126 10.411 -7.641 1.00 76.31 332 ASP A O 1
ATOM 2660 N N . ALA A 1 333 ? -21.645 8.286 -7.197 1.00 76.81 333 ALA A N 1
ATOM 2661 C CA . ALA A 1 333 ? -23.068 8.451 -7.488 1.00 76.81 333 ALA A CA 1
ATOM 2662 C C . ALA A 1 333 ? -23.724 9.527 -6.608 1.00 76.81 333 ALA A C 1
ATOM 2664 O O . ALA A 1 333 ? -24.527 10.314 -7.109 1.00 76.81 333 ALA A O 1
ATOM 2665 N N . VAL A 1 334 ? -23.360 9.597 -5.322 1.00 79.62 334 VAL A N 1
ATOM 2666 C CA . VAL A 1 334 ? -23.809 10.655 -4.402 1.00 79.62 334 VAL A CA 1
ATOM 2667 C C . VAL A 1 334 ? -23.363 12.032 -4.886 1.00 79.62 334 VAL A C 1
ATOM 2669 O O . VAL A 1 334 ? -24.200 12.929 -4.983 1.00 79.62 334 VAL A O 1
ATOM 2672 N N . LYS A 1 335 ? -22.088 12.188 -5.269 1.00 76.69 335 LYS A N 1
ATOM 2673 C CA . LYS A 1 335 ? -21.553 13.456 -5.795 1.00 76.69 335 LYS A CA 1
ATOM 2674 C C . LYS A 1 335 ? -22.240 13.874 -7.096 1.00 76.69 335 LYS A C 1
ATOM 2676 O O . LYS A 1 335 ? -22.723 14.998 -7.188 1.00 76.69 335 LYS A O 1
ATOM 2681 N N . ARG A 1 336 ? -22.337 12.972 -8.082 1.00 73.94 336 ARG A N 1
ATOM 2682 C CA . ARG A 1 336 ? -22.955 13.257 -9.394 1.00 73.94 336 ARG A CA 1
ATOM 2683 C C . ARG A 1 336 ? -24.429 13.638 -9.280 1.00 73.94 336 ARG A C 1
ATOM 2685 O O . ARG A 1 336 ? -24.907 14.467 -10.046 1.00 73.94 336 ARG A O 1
ATOM 2692 N N . ARG A 1 337 ? -25.152 13.013 -8.346 1.00 76.00 337 ARG A N 1
ATOM 2693 C CA . ARG A 1 337 ? -26.594 13.226 -8.140 1.00 76.00 337 ARG A CA 1
ATOM 2694 C C . ARG A 1 337 ? -26.904 14.320 -7.113 1.00 76.00 337 ARG A C 1
ATOM 2696 O O . ARG A 1 337 ? -28.077 14.561 -6.851 1.00 76.00 337 ARG A O 1
ATOM 2703 N N . GLY A 1 338 ? -25.886 14.952 -6.521 1.00 76.88 338 GLY A N 1
ATOM 2704 C CA . GLY A 1 338 ? -26.063 15.983 -5.494 1.00 76.88 338 GLY A CA 1
ATOM 2705 C C . GLY A 1 338 ? -26.796 15.483 -4.245 1.00 76.88 338 GLY A C 1
ATOM 2706 O O . GLY A 1 338 ? -27.553 16.234 -3.635 1.00 76.88 338 GLY A O 1
ATOM 2707 N N . LEU A 1 339 ? -26.627 14.206 -3.885 1.00 81.25 339 LEU A N 1
ATOM 2708 C CA . LEU A 1 339 ? -27.257 13.635 -2.694 1.00 81.25 339 LEU A CA 1
ATOM 2709 C C . LEU A 1 339 ? -26.489 14.066 -1.438 1.00 81.25 339 LEU A C 1
ATOM 2711 O O . LEU A 1 339 ? -25.263 14.133 -1.449 1.00 81.25 339 LEU A O 1
ATOM 2715 N N . ALA A 1 340 ? -27.206 14.308 -0.339 1.00 82.81 340 ALA A N 1
ATOM 2716 C CA . ALA A 1 340 ? -26.578 14.585 0.956 1.00 82.81 340 ALA A CA 1
ATOM 2717 C C . ALA A 1 340 ? -25.957 13.320 1.578 1.00 82.81 340 ALA A C 1
ATOM 2719 O O . ALA A 1 340 ? -24.896 13.384 2.191 1.00 82.81 340 ALA A O 1
ATOM 2720 N N . HIS A 1 341 ? -26.605 12.165 1.388 1.00 86.38 341 HIS A N 1
ATOM 2721 C CA . HIS A 1 341 ? -26.174 10.879 1.934 1.00 86.38 341 HIS A CA 1
ATOM 2722 C C . HIS A 1 341 ? -26.395 9.743 0.927 1.00 86.38 341 HIS A C 1
ATOM 2724 O O . HIS A 1 341 ? -27.269 9.808 0.057 1.00 86.38 341 HIS A O 1
ATOM 2730 N N . VAL A 1 342 ? -25.615 8.677 1.080 1.00 87.00 342 VAL A N 1
ATOM 2731 C CA . VAL A 1 342 ? -25.772 7.398 0.391 1.00 87.00 342 VAL A CA 1
ATOM 2732 C C . VAL A 1 342 ? -27.088 6.749 0.852 1.00 87.00 342 VAL A C 1
ATOM 2734 O O . VAL A 1 342 ? -27.327 6.639 2.057 1.00 87.00 342 VAL A O 1
ATOM 2737 N N . PRO A 1 343 ? -27.954 6.290 -0.072 1.00 87.88 343 PRO A N 1
ATOM 2738 C CA . PRO A 1 343 ? -29.171 5.563 0.273 1.00 87.88 343 PRO A CA 1
ATOM 2739 C C . PRO A 1 343 ? -28.912 4.365 1.196 1.00 87.88 343 PRO A C 1
ATOM 2741 O O . PRO A 1 343 ? -28.020 3.555 0.947 1.00 87.88 343 PRO A O 1
ATOM 2744 N N . PHE A 1 344 ? -29.766 4.191 2.210 1.00 87.06 344 PHE A N 1
ATOM 2745 C CA . PHE A 1 344 ? -29.617 3.148 3.235 1.00 87.06 344 PHE A CA 1
ATOM 2746 C C . PHE A 1 344 ? -29.408 1.736 2.663 1.00 87.06 344 PHE A C 1
ATOM 2748 O O . PHE A 1 344 ? -28.559 0.994 3.146 1.00 87.06 344 PHE A O 1
ATOM 2755 N N . LYS A 1 345 ? -30.129 1.367 1.595 1.00 85.44 345 LYS A N 1
ATOM 2756 C CA . LYS A 1 345 ? -29.984 0.054 0.944 1.00 85.44 345 LYS A CA 1
ATOM 2757 C C . LYS A 1 345 ? -28.572 -0.183 0.397 1.00 85.44 345 LYS A C 1
ATOM 2759 O O . LYS A 1 345 ? -28.080 -1.306 0.452 1.00 85.44 345 LYS A O 1
ATOM 2764 N N . TRP A 1 346 ? -27.925 0.856 -0.128 1.00 87.38 346 TRP A N 1
ATOM 2765 C CA . TRP A 1 346 ? -26.563 0.767 -0.655 1.00 87.38 346 TRP A CA 1
ATOM 2766 C C . TRP A 1 346 ? -25.564 0.633 0.493 1.00 87.38 346 TRP A C 1
ATOM 2768 O O . TRP A 1 346 ? -24.682 -0.219 0.437 1.00 87.38 346 TRP A O 1
ATOM 2778 N N . THR A 1 347 ? -25.769 1.386 1.577 1.00 90.94 347 THR A N 1
ATOM 2779 C CA . THR A 1 347 ? -24.994 1.234 2.815 1.00 90.94 347 THR A CA 1
ATOM 2780 C C . THR A 1 347 ? -25.113 -0.186 3.373 1.00 90.94 347 THR A C 1
ATOM 2782 O O . THR A 1 347 ? -24.096 -0.808 3.652 1.00 90.94 347 THR A O 1
ATOM 2785 N N . MET A 1 348 ? -26.323 -0.751 3.446 1.00 90.38 348 MET A N 1
ATOM 2786 C CA . MET A 1 348 ? -26.543 -2.136 3.887 1.00 90.38 348 MET A CA 1
ATOM 2787 C C . MET A 1 348 ? -25.855 -3.163 2.985 1.00 90.38 348 MET A C 1
ATOM 2789 O O . MET A 1 348 ? -25.280 -4.127 3.482 1.00 90.38 348 MET A O 1
ATOM 2793 N N . HIS A 1 349 ? -25.893 -2.963 1.665 1.00 90.00 349 HIS A N 1
ATOM 2794 C CA . HIS A 1 349 ? -25.178 -3.828 0.731 1.00 90.00 349 HIS A CA 1
ATOM 2795 C C . HIS A 1 349 ? -23.665 -3.786 0.969 1.00 90.00 349 HIS A C 1
ATOM 2797 O O . HIS A 1 349 ? -23.039 -4.837 1.074 1.00 90.00 349 HIS A O 1
ATOM 2803 N N . LEU A 1 350 ? -23.091 -2.587 1.114 1.00 91.38 350 LEU A N 1
ATOM 2804 C CA . LEU A 1 350 ? -21.667 -2.419 1.394 1.00 91.38 350 LEU A CA 1
ATOM 2805 C C . LEU A 1 350 ? -21.270 -3.052 2.734 1.00 91.38 350 LEU A C 1
ATOM 2807 O O . LEU A 1 350 ? -20.265 -3.749 2.792 1.00 91.38 350 LEU A O 1
ATOM 2811 N N . LEU A 1 351 ? -22.075 -2.869 3.784 1.00 94.31 351 LEU A N 1
ATOM 2812 C CA . LEU A 1 351 ? -21.846 -3.510 5.082 1.00 94.31 351 LEU A CA 1
ATOM 2813 C C . LEU A 1 351 ? -21.897 -5.042 4.987 1.00 94.31 351 LEU A C 1
ATOM 2815 O O . LEU A 1 351 ? -21.082 -5.704 5.614 1.00 94.31 351 LEU A O 1
ATOM 2819 N N . GLY A 1 352 ? -22.789 -5.614 4.170 1.00 93.88 352 GLY A N 1
ATOM 2820 C CA . GLY A 1 352 ? -22.827 -7.063 3.933 1.00 93.88 352 GLY A CA 1
ATOM 2821 C C . GLY A 1 352 ? -21.593 -7.596 3.192 1.00 93.88 352 GLY A C 1
ATOM 2822 O O . GLY A 1 352 ? -21.089 -8.671 3.519 1.00 93.88 352 GLY A O 1
ATOM 2823 N N . LEU A 1 353 ? -21.068 -6.832 2.225 1.00 93.38 353 LEU A N 1
ATOM 2824 C CA . LEU A 1 353 ? -19.797 -7.156 1.566 1.00 93.38 353 LEU A CA 1
ATOM 2825 C C . LEU A 1 353 ? -18.621 -7.088 2.554 1.00 93.38 353 LEU A C 1
ATOM 2827 O O . LEU A 1 353 ? -17.751 -7.954 2.526 1.00 93.38 353 LEU A O 1
ATOM 2831 N N . LEU A 1 354 ? -18.610 -6.080 3.431 1.00 95.00 354 LEU A N 1
ATOM 2832 C CA . LEU A 1 354 ? -17.587 -5.906 4.464 1.00 95.00 354 LEU A CA 1
ATOM 2833 C C . LEU A 1 354 ? -17.639 -6.998 5.536 1.00 95.00 354 LEU A C 1
ATOM 2835 O O . LEU A 1 354 ? -16.591 -7.477 5.946 1.00 95.00 354 LEU A O 1
ATOM 2839 N N . ASP A 1 355 ? -18.826 -7.422 5.968 1.00 94.50 355 ASP A N 1
ATOM 2840 C CA . ASP A 1 355 ? -18.965 -8.521 6.931 1.00 94.50 355 ASP A CA 1
ATOM 2841 C C . ASP A 1 355 ? -18.387 -9.828 6.373 1.00 94.50 355 ASP A C 1
ATOM 2843 O O . ASP A 1 355 ? -17.615 -10.504 7.048 1.00 94.50 355 ASP A O 1
ATOM 2847 N N . SER A 1 356 ? -18.683 -10.131 5.105 1.00 92.19 356 SER A N 1
ATOM 2848 C CA . SER A 1 356 ? -18.133 -11.313 4.428 1.00 92.19 356 SER A CA 1
ATOM 2849 C C . SER A 1 356 ? -16.603 -11.254 4.366 1.00 92.19 356 SER A C 1
ATOM 2851 O O . SER A 1 356 ? -15.934 -12.205 4.760 1.00 92.19 356 SER A O 1
ATOM 2853 N N . LEU A 1 357 ? -16.059 -10.106 3.950 1.00 93.62 357 LEU A N 1
ATOM 2854 C CA . LEU A 1 357 ? -14.621 -9.841 3.883 1.00 93.62 357 LEU A CA 1
ATOM 2855 C C . LEU A 1 357 ? -13.929 -10.019 5.246 1.00 93.62 357 LEU A C 1
ATOM 2857 O O . LEU A 1 357 ? -12.902 -10.678 5.349 1.00 93.62 357 LEU A O 1
ATOM 2861 N N . LEU A 1 358 ? -14.481 -9.434 6.310 1.00 93.19 358 LEU A N 1
ATOM 2862 C CA . LEU A 1 358 ? -13.854 -9.427 7.636 1.00 93.19 358 LEU A CA 1
ATOM 2863 C C . LEU A 1 358 ? -13.834 -10.810 8.307 1.00 93.19 358 LEU A C 1
ATOM 2865 O O . LEU A 1 358 ? -13.105 -11.004 9.281 1.00 93.19 358 LEU A O 1
ATOM 2869 N N . GLN A 1 359 ? -14.589 -11.781 7.793 1.00 91.50 359 GLN A N 1
ATOM 2870 C CA . GLN A 1 359 ? -14.561 -13.169 8.262 1.00 91.50 359 GLN A CA 1
ATOM 2871 C C . GLN A 1 359 ? -13.497 -14.024 7.556 1.00 91.50 359 GLN A C 1
ATOM 2873 O O . GLN A 1 359 ? -13.208 -15.139 8.011 1.00 91.50 359 GLN A O 1
ATOM 2878 N N . GLU A 1 360 ? -12.903 -13.517 6.473 1.00 91.75 360 GLU A N 1
ATOM 2879 C CA . GLU A 1 360 ? -11.906 -14.240 5.695 1.00 91.75 360 GLU A CA 1
ATOM 2880 C C . GLU A 1 360 ? -10.586 -14.402 6.449 1.00 91.75 360 GLU A C 1
ATOM 2882 O O . GLU A 1 360 ? -10.142 -13.542 7.218 1.00 91.75 360 GLU A O 1
ATOM 2887 N N . ARG A 1 361 ? -9.956 -15.551 6.199 1.00 92.06 361 ARG A N 1
ATOM 2888 C CA . ARG A 1 361 ? -8.628 -15.904 6.691 1.00 92.06 361 ARG A CA 1
ATOM 2889 C C . ARG A 1 361 ? -7.795 -16.354 5.505 1.00 92.06 361 ARG A C 1
ATOM 2891 O O . ARG A 1 361 ? -8.128 -17.350 4.872 1.00 92.06 361 ARG A O 1
ATOM 2898 N N . VAL A 1 362 ? -6.711 -15.640 5.249 1.00 91.44 362 VAL A N 1
ATOM 2899 C CA . VAL A 1 362 ? -5.663 -16.034 4.310 1.00 91.44 362 VAL A CA 1
ATOM 2900 C C . VAL A 1 362 ? -4.914 -17.237 4.877 1.00 91.44 362 VAL A C 1
ATOM 2902 O O . VAL A 1 362 ? -4.774 -18.258 4.210 1.00 91.44 362 VAL A O 1
ATOM 2905 N N . VAL A 1 363 ? -4.462 -17.142 6.131 1.00 93.50 363 VAL A N 1
ATOM 2906 C CA . VAL A 1 363 ? -3.803 -18.247 6.829 1.00 93.50 363 VAL A CA 1
ATOM 2907 C C . VAL A 1 363 ? -4.847 -19.080 7.581 1.00 93.50 363 VAL A C 1
ATOM 2909 O O . VAL A 1 363 ? -5.500 -18.575 8.503 1.00 93.50 363 VAL A O 1
ATOM 2912 N N . PRO A 1 364 ? -4.991 -20.384 7.278 1.00 92.25 364 PRO A N 1
ATOM 2913 C CA . PRO A 1 364 ? -5.945 -21.241 7.973 1.00 92.25 364 PRO A CA 1
ATOM 2914 C C . PRO A 1 364 ? -5.734 -21.235 9.492 1.00 92.25 364 PRO A C 1
ATOM 2916 O O . PRO A 1 364 ? -4.637 -21.492 9.983 1.00 92.25 364 PRO A O 1
ATOM 2919 N N . GLY A 1 365 ? -6.794 -20.970 10.257 1.00 91.31 365 GLY A N 1
ATOM 2920 C CA . GLY A 1 365 ? -6.760 -21.011 11.724 1.00 91.31 365 GLY A CA 1
ATOM 2921 C C . GLY A 1 365 ? -6.058 -19.834 12.412 1.00 91.31 365 GLY A C 1
ATOM 2922 O O . GLY A 1 365 ? -5.911 -19.874 13.631 1.00 91.31 365 GLY A O 1
ATOM 2923 N N . VAL A 1 366 ? -5.648 -18.793 11.681 1.00 95.06 366 VAL A N 1
ATOM 2924 C CA . VAL A 1 366 ? -5.081 -17.573 12.277 1.00 95.06 366 VAL A CA 1
ATOM 2925 C C . VAL A 1 366 ? -6.061 -16.900 13.247 1.00 95.06 366 VAL A C 1
ATOM 2927 O O . VAL A 1 366 ? -7.280 -16.864 13.026 1.00 95.06 366 VAL A O 1
ATOM 2930 N N . CYS A 1 367 ? -5.528 -16.338 14.331 1.00 94.75 367 CYS A N 1
ATOM 2931 C CA . CYS A 1 367 ? -6.296 -15.497 15.241 1.00 94.75 367 CYS A CA 1
ATOM 2932 C C . CYS A 1 367 ? -6.470 -14.098 14.634 1.00 94.75 367 CYS A C 1
ATOM 2934 O O . CYS A 1 367 ? -5.527 -13.324 14.624 1.00 94.75 367 CYS A O 1
ATOM 2936 N N . LEU A 1 368 ? -7.667 -13.722 14.179 1.00 92.56 368 LEU A N 1
ATOM 2937 C CA . LEU A 1 368 ? -7.899 -12.407 13.548 1.00 92.56 368 LEU A CA 1
ATOM 2938 C C . LEU A 1 368 ? -7.784 -11.202 14.505 1.00 92.56 368 LEU A C 1
ATOM 2940 O O . LEU A 1 368 ? -7.830 -10.062 14.057 1.00 92.56 368 LEU A O 1
ATOM 2944 N N . HIS A 1 369 ? -7.656 -11.433 15.815 1.00 91.25 369 HIS A N 1
ATOM 2945 C CA . HIS A 1 369 ? -7.460 -10.360 16.793 1.00 91.25 369 HIS A CA 1
ATOM 2946 C C . HIS A 1 369 ? -5.980 -10.016 17.005 1.00 91.25 369 HIS A C 1
ATOM 2948 O O . HIS A 1 369 ? -5.650 -8.853 17.188 1.00 91.25 369 HIS A O 1
ATOM 2954 N N . THR A 1 370 ? -5.093 -11.016 16.970 1.00 93.62 370 THR A N 1
ATOM 2955 C CA . THR A 1 370 ? -3.647 -10.845 17.221 1.00 93.62 370 THR A CA 1
ATOM 2956 C C . THR A 1 370 ? -2.778 -11.141 15.999 1.00 93.62 370 THR A C 1
ATOM 2958 O O . THR A 1 370 ? -1.586 -10.851 16.002 1.00 93.62 370 THR A O 1
ATOM 2961 N N . PHE A 1 371 ? -3.366 -11.744 14.967 1.00 96.88 371 PHE A N 1
ATOM 2962 C CA . PHE A 1 371 ? -2.737 -12.308 13.770 1.00 96.88 371 PHE A CA 1
ATOM 2963 C C . PHE A 1 371 ? -1.719 -13.418 14.033 1.00 96.88 371 PHE A C 1
ATOM 2965 O O . PHE A 1 371 ? -0.961 -13.786 13.139 1.00 96.88 371 PHE A O 1
ATOM 2972 N N . GLU A 1 372 ? -1.722 -13.990 15.237 1.00 96.31 372 GLU A N 1
ATOM 2973 C CA . GLU A 1 372 ? -0.881 -15.134 15.578 1.00 96.31 372 GLU A CA 1
ATOM 2974 C C . GLU A 1 372 ? -1.342 -16.393 14.841 1.00 96.31 372 GLU A C 1
ATOM 2976 O O . GLU A 1 372 ? -2.536 -16.716 14.777 1.00 96.31 372 GLU A O 1
ATOM 2981 N N . ILE A 1 373 ? -0.369 -17.118 14.295 1.00 96.75 373 ILE A N 1
ATOM 2982 C CA . ILE A 1 373 ? -0.573 -18.383 13.602 1.00 96.75 373 ILE A CA 1
ATOM 2983 C C . ILE A 1 373 ? -0.376 -19.500 14.630 1.00 96.75 373 ILE A C 1
ATOM 2985 O O . ILE A 1 373 ? 0.734 -19.668 15.142 1.00 96.75 373 ILE A O 1
ATOM 2989 N N . PRO A 1 374 ? -1.412 -20.290 14.956 1.00 95.19 374 PRO A N 1
ATOM 2990 C CA . PRO A 1 374 ? -1.247 -21.396 15.885 1.00 95.19 374 PRO A CA 1
ATOM 2991 C C . PRO A 1 374 ? -0.401 -22.504 15.252 1.00 95.19 374 PRO A C 1
ATOM 2993 O O . PRO A 1 374 ? -0.497 -22.768 14.054 1.00 95.19 374 PRO A O 1
ATOM 2996 N N . ARG A 1 375 ? 0.364 -23.236 16.070 1.00 92.75 375 ARG A N 1
ATOM 2997 C CA . ARG A 1 375 ? 1.180 -24.383 15.616 1.00 92.75 375 ARG A CA 1
ATOM 2998 C C . ARG A 1 375 ? 0.370 -25.504 14.958 1.00 92.75 375 ARG A C 1
ATOM 3000 O O . ARG A 1 375 ? 0.925 -26.307 14.219 1.00 92.75 375 ARG A O 1
ATOM 3007 N N . SER A 1 376 ? -0.933 -25.570 15.236 1.00 93.25 376 SER A N 1
ATOM 3008 C CA . SER A 1 376 ? -1.868 -26.508 14.608 1.00 93.25 376 SER A CA 1
ATOM 3009 C C . SER A 1 376 ? -2.279 -26.110 13.187 1.00 93.25 376 SER A C 1
ATOM 3011 O O . SER A 1 376 ? -2.875 -26.929 12.490 1.00 93.25 376 SER A O 1
ATOM 3013 N N . SER A 1 377 ? -1.996 -24.876 12.757 1.00 94.56 377 SER A N 1
ATOM 3014 C CA . SER A 1 377 ? -2.282 -24.423 11.398 1.00 94.56 377 SER A CA 1
ATOM 3015 C C . SER A 1 377 ? -1.402 -25.154 10.390 1.00 94.56 377 SER A C 1
ATOM 3017 O O . SER A 1 377 ? -0.185 -25.225 10.550 1.00 94.56 377 SER A O 1
ATOM 3019 N N . ILE A 1 378 ? -2.010 -25.612 9.296 1.00 94.25 378 ILE A N 1
ATOM 3020 C CA . ILE A 1 378 ? -1.304 -26.245 8.172 1.00 94.25 378 ILE A CA 1
ATOM 3021 C C . ILE A 1 378 ? -0.334 -25.293 7.461 1.00 94.25 378 ILE A C 1
ATOM 3023 O O . ILE A 1 378 ? 0.555 -25.742 6.742 1.00 94.25 378 ILE A O 1
ATOM 3027 N N . ALA A 1 379 ? -0.515 -23.986 7.654 1.00 93.38 379 ALA A N 1
ATOM 3028 C CA . ALA A 1 379 ? 0.336 -22.929 7.125 1.00 93.38 379 ALA A CA 1
ATOM 3029 C C . ALA A 1 379 ? 1.371 -22.439 8.152 1.00 93.38 379 ALA A C 1
ATOM 3031 O O . ALA A 1 379 ? 2.136 -21.523 7.869 1.00 93.38 379 ALA A O 1
ATOM 3032 N N . HIS A 1 380 ? 1.430 -23.026 9.352 1.00 94.94 380 HIS A N 1
ATOM 3033 C CA . HIS A 1 380 ? 2.480 -22.689 10.306 1.00 94.94 380 HIS A CA 1
ATOM 3034 C C . HIS A 1 380 ? 3.854 -23.148 9.765 1.00 94.94 380 HIS A C 1
ATOM 3036 O O . HIS A 1 380 ? 3.981 -24.294 9.323 1.00 94.94 380 HIS A O 1
ATOM 3042 N N . PRO A 1 381 ? 4.920 -22.323 9.821 1.00 92.06 381 PRO A N 1
ATOM 3043 C CA . PRO A 1 381 ? 6.228 -22.696 9.260 1.00 92.06 381 PRO A CA 1
ATOM 3044 C C . PRO A 1 381 ? 6.871 -23.946 9.879 1.00 92.06 381 PRO A C 1
ATOM 3046 O O . PRO A 1 381 ? 7.641 -24.641 9.215 1.00 92.06 381 PRO A O 1
ATOM 3049 N N . GLU A 1 382 ? 6.533 -24.254 11.128 1.00 92.06 382 GLU A N 1
ATOM 3050 C CA . GLU A 1 382 ? 6.980 -25.461 11.844 1.00 92.06 382 GLU A CA 1
ATOM 3051 C C . GLU A 1 382 ? 5.983 -26.636 11.749 1.00 92.06 382 GLU A C 1
ATOM 3053 O O . GLU A 1 382 ? 6.139 -27.628 12.450 1.00 92.06 382 GLU A O 1
ATOM 3058 N N . TYR A 1 383 ? 4.935 -26.545 10.921 1.00 92.81 383 TYR A N 1
ATOM 3059 C CA . TYR A 1 383 ? 3.979 -27.642 10.746 1.00 92.81 383 TYR A CA 1
ATOM 3060 C C . TYR A 1 383 ? 4.614 -28.817 9.980 1.00 92.81 383 TYR A C 1
ATOM 3062 O O . TYR A 1 383 ? 5.215 -28.628 8.916 1.00 92.81 383 TYR A O 1
ATOM 3070 N N . GLU A 1 384 ? 4.462 -30.034 10.513 1.00 90.75 384 GLU A N 1
ATOM 3071 C CA . GLU A 1 384 ? 5.071 -31.266 9.977 1.00 90.75 384 GLU A CA 1
ATOM 3072 C C . GLU A 1 384 ? 4.079 -32.196 9.250 1.00 90.75 384 GLU A C 1
ATOM 3074 O O . GLU A 1 384 ? 4.484 -33.234 8.731 1.00 90.75 384 GLU A O 1
ATOM 3079 N N . GLY A 1 385 ? 2.786 -31.858 9.190 1.00 89.69 385 GLY A N 1
ATOM 3080 C CA . GLY A 1 385 ? 1.786 -32.693 8.513 1.00 89.69 385 GLY A CA 1
ATOM 3081 C C . GLY A 1 385 ? 1.919 -32.692 6.983 1.00 89.69 385 GLY A C 1
ATOM 3082 O O . GLY A 1 385 ? 2.421 -31.743 6.381 1.00 89.69 385 GLY A O 1
ATOM 3083 N N . GLU A 1 386 ? 1.429 -33.753 6.335 1.00 87.25 386 GLU A N 1
ATOM 3084 C CA . GLU A 1 386 ? 1.530 -33.943 4.875 1.00 87.25 386 GLU A CA 1
ATOM 3085 C C . GLU A 1 386 ? 0.746 -32.897 4.062 1.00 87.25 386 GLU A C 1
ATOM 3087 O O . GLU A 1 386 ? 1.117 -32.576 2.937 1.00 87.25 386 GLU A O 1
ATOM 3092 N N . ASN A 1 387 ? -0.306 -32.315 4.641 1.00 90.19 387 ASN A N 1
ATOM 3093 C CA . ASN A 1 387 ? -1.145 -31.272 4.041 1.00 90.19 387 ASN A CA 1
ATOM 3094 C C . ASN A 1 387 ? -0.611 -29.844 4.272 1.00 90.19 387 ASN A C 1
ATOM 3096 O O . ASN A 1 387 ? -1.382 -28.884 4.255 1.00 90.19 387 ASN A O 1
ATOM 3100 N N . ARG A 1 388 ? 0.693 -29.696 4.527 1.00 89.56 388 ARG A N 1
ATOM 3101 C CA . ARG A 1 388 ? 1.328 -28.401 4.779 1.00 89.56 388 ARG A CA 1
ATOM 3102 C C . ARG A 1 388 ? 1.121 -27.430 3.614 1.00 89.56 388 ARG A C 1
ATOM 3104 O O . ARG A 1 388 ? 1.580 -27.678 2.499 1.00 89.56 388 ARG A O 1
ATOM 3111 N N . LEU A 1 389 ? 0.544 -26.271 3.915 1.00 90.88 389 LEU A N 1
ATOM 3112 C CA . LEU A 1 389 ? 0.420 -25.151 2.990 1.00 90.88 389 LEU A CA 1
ATOM 3113 C C . LEU A 1 389 ? 1.689 -24.289 3.057 1.00 90.88 389 LEU A C 1
ATOM 3115 O O . LEU A 1 389 ? 2.108 -23.857 4.131 1.00 90.88 389 LEU A O 1
ATOM 3119 N N . ARG A 1 390 ? 2.331 -24.046 1.910 1.00 89.12 390 ARG A N 1
ATOM 3120 C CA . ARG A 1 390 ? 3.555 -23.236 1.830 1.00 89.12 390 ARG A CA 1
ATOM 3121 C C . ARG A 1 390 ? 3.241 -21.844 1.303 1.00 89.12 390 ARG A C 1
ATOM 3123 O O . ARG A 1 390 ? 3.112 -21.666 0.098 1.00 89.12 390 ARG A O 1
ATOM 3130 N N . LEU A 1 391 ? 3.191 -20.874 2.208 1.00 91.00 391 LEU A N 1
ATOM 3131 C CA . LEU A 1 391 ? 3.083 -19.457 1.854 1.00 91.00 391 LEU A CA 1
ATOM 3132 C C . LEU A 1 391 ? 4.473 -18.801 1.741 1.00 91.00 391 LEU A C 1
ATOM 3134 O O . LEU A 1 391 ? 5.434 -19.318 2.325 1.00 91.00 391 LEU A O 1
ATOM 3138 N N . PRO A 1 392 ? 4.602 -17.674 1.016 1.00 90.00 392 PRO A N 1
ATOM 3139 C CA . PRO A 1 392 ? 5.860 -16.941 0.880 1.00 90.00 392 PRO A CA 1
ATOM 3140 C C . PRO A 1 392 ? 6.389 -16.420 2.221 1.00 90.00 392 PRO A C 1
ATOM 3142 O O . PRO A 1 392 ? 5.616 -16.145 3.135 1.00 90.00 392 PRO A O 1
ATOM 3145 N N . GLU A 1 393 ? 7.703 -16.197 2.325 1.00 89.44 393 GLU A N 1
ATOM 3146 C CA . GLU A 1 393 ? 8.325 -15.648 3.544 1.00 89.44 393 GLU A CA 1
ATOM 3147 C C . GLU A 1 393 ? 7.743 -14.284 3.944 1.00 89.44 393 GLU A C 1
ATOM 3149 O O . GLU A 1 393 ? 7.571 -14.006 5.13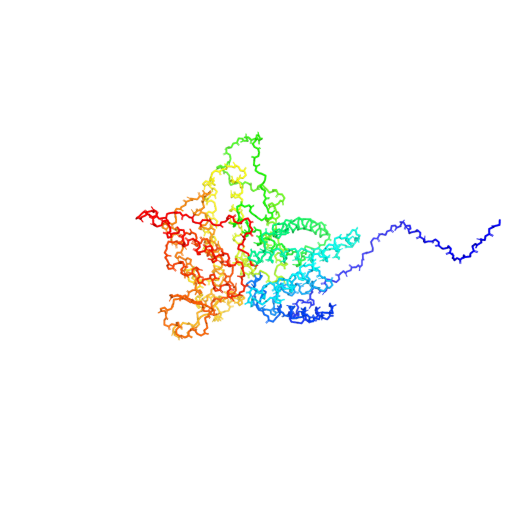0 1.00 89.44 393 GLU A O 1
ATOM 3154 N N . SER A 1 394 ? 7.338 -13.472 2.962 1.00 90.19 394 SER A N 1
ATOM 3155 C CA . SER A 1 394 ? 6.689 -12.177 3.182 1.00 90.19 394 SER A CA 1
ATOM 3156 C C . SER A 1 394 ? 5.332 -12.267 3.893 1.00 90.19 394 SER A C 1
ATOM 3158 O O . SER A 1 394 ? 4.871 -11.253 4.424 1.00 90.19 394 SER A O 1
ATOM 3160 N N . CYS A 1 395 ? 4.720 -13.455 3.974 1.00 93.69 395 CYS A N 1
ATOM 3161 C CA . CYS A 1 395 ? 3.518 -13.704 4.768 1.00 93.69 395 CYS A CA 1
ATOM 3162 C C . CYS A 1 395 ? 3.799 -13.682 6.276 1.00 93.69 395 CYS A C 1
ATOM 3164 O O . CYS A 1 395 ? 2.894 -13.393 7.056 1.00 93.69 395 CYS A O 1
ATOM 3166 N N . TYR A 1 396 ? 5.023 -13.986 6.710 1.00 94.31 396 TYR A N 1
ATOM 3167 C CA . TYR A 1 396 ? 5.314 -14.230 8.120 1.00 94.31 396 TYR A CA 1
ATOM 3168 C C . TYR A 1 396 ? 6.088 -13.077 8.760 1.00 94.31 396 TYR A C 1
ATOM 3170 O O . TYR A 1 396 ? 7.000 -12.495 8.170 1.00 94.31 396 TYR A O 1
ATOM 3178 N N . ALA A 1 397 ? 5.756 -12.771 10.009 1.00 94.12 397 ALA A N 1
ATOM 3179 C CA . ALA A 1 397 ? 6.633 -12.054 10.928 1.00 94.12 397 ALA A CA 1
ATOM 3180 C C . ALA A 1 397 ? 6.887 -12.917 12.160 1.00 94.12 397 ALA A C 1
ATOM 3182 O O . ALA A 1 397 ? 6.030 -13.704 12.560 1.00 94.12 397 ALA A O 1
ATOM 3183 N N . THR A 1 398 ? 8.069 -12.787 12.757 1.00 93.31 398 THR A N 1
ATOM 3184 C CA . THR A 1 398 ? 8.489 -13.673 13.846 1.00 93.31 398 THR A CA 1
ATOM 3185 C C . THR A 1 398 ? 8.984 -12.901 15.043 1.00 93.31 398 THR A C 1
ATOM 3187 O O . THR A 1 398 ? 9.716 -11.922 14.912 1.00 93.31 398 THR A O 1
ATOM 3190 N N . LYS A 1 399 ? 8.649 -13.401 16.226 1.00 90.62 399 LYS A N 1
ATOM 3191 C CA . LYS A 1 399 ? 9.135 -12.883 17.500 1.00 90.62 399 LYS A CA 1
ATOM 3192 C C . LYS A 1 399 ? 9.440 -14.055 18.428 1.00 90.62 399 LYS A C 1
ATOM 3194 O O . LYS A 1 399 ? 8.778 -15.081 18.348 1.00 90.62 399 LYS A O 1
ATOM 3199 N N . ARG A 1 400 ? 10.424 -13.913 19.315 1.00 88.44 400 ARG A N 1
ATOM 3200 C CA . ARG A 1 400 ? 10.610 -14.863 20.425 1.00 88.44 400 ARG A CA 1
ATOM 3201 C C . ARG A 1 400 ? 9.683 -14.488 21.578 1.00 88.44 400 ARG A C 1
ATOM 3203 O O . ARG A 1 400 ? 9.552 -13.309 21.854 1.00 88.44 400 ARG A O 1
ATOM 3210 N N . ASP A 1 401 ? 9.017 -15.417 22.236 1.00 84.50 401 ASP A N 1
ATOM 3211 C CA . ASP A 1 401 ? 8.266 -15.116 23.461 1.00 84.50 401 ASP A CA 1
ATOM 3212 C C . ASP A 1 401 ? 9.202 -15.012 24.687 1.00 84.50 401 ASP A C 1
ATOM 3214 O O . ASP A 1 401 ? 10.423 -15.159 24.576 1.00 84.50 401 ASP A O 1
ATOM 3218 N N . GLU A 1 402 ? 8.636 -14.763 25.873 1.00 80.44 402 GLU A N 1
ATOM 3219 C CA . GLU A 1 402 ? 9.382 -14.709 27.145 1.00 80.44 402 GLU A CA 1
ATOM 3220 C C . GLU A 1 402 ? 10.058 -16.045 27.508 1.00 80.44 402 GLU A C 1
ATOM 3222 O O . GLU A 1 402 ? 10.996 -16.080 28.301 1.00 80.44 402 GLU A O 1
ATOM 3227 N N . GLN A 1 403 ? 9.596 -17.146 26.916 1.00 81.81 403 GLN A N 1
ATOM 3228 C CA . GLN A 1 403 ? 10.110 -18.502 27.112 1.00 81.81 403 GLN A CA 1
ATOM 3229 C C . GLN A 1 403 ? 11.157 -18.873 26.044 1.00 81.81 403 GLN A C 1
ATOM 3231 O O . GLN A 1 403 ? 11.758 -19.945 26.108 1.00 81.81 403 GLN A O 1
ATOM 3236 N N . GLY A 1 404 ? 11.409 -17.982 25.079 1.00 82.56 404 GLY A N 1
ATOM 3237 C CA . GLY A 1 404 ? 12.349 -18.157 23.978 1.00 82.56 404 GLY A CA 1
ATOM 3238 C C . GLY A 1 404 ? 11.790 -18.878 22.744 1.00 82.56 404 GLY A C 1
ATOM 3239 O O . GLY A 1 404 ? 12.540 -19.039 21.771 1.00 82.56 404 GLY A O 1
ATOM 3240 N N . ASN A 1 405 ? 10.515 -19.280 22.745 1.00 88.25 405 ASN A N 1
ATOM 3241 C CA . ASN A 1 405 ? 9.856 -19.936 21.614 1.00 88.25 405 ASN A CA 1
ATOM 3242 C C . ASN A 1 405 ? 9.545 -18.934 20.505 1.00 88.25 405 ASN A C 1
ATOM 3244 O O . ASN A 1 405 ? 9.230 -17.777 20.768 1.00 88.25 405 ASN A O 1
ATOM 3248 N N . LEU A 1 406 ? 9.584 -19.383 19.252 1.00 91.25 406 LEU A N 1
ATOM 3249 C CA . LEU A 1 406 ? 9.166 -18.559 18.124 1.00 91.25 406 LEU A CA 1
ATOM 3250 C C . LEU A 1 406 ? 7.638 -18.508 18.026 1.00 91.25 406 LEU A C 1
ATOM 3252 O O . LEU A 1 406 ? 6.963 -19.539 18.030 1.00 91.25 406 LEU A O 1
ATOM 3256 N N . VAL A 1 407 ? 7.127 -17.286 17.919 1.00 93.94 407 VAL A N 1
ATOM 3257 C CA . VAL A 1 407 ? 5.739 -16.941 17.620 1.00 93.94 407 VAL A CA 1
ATOM 3258 C C . VAL A 1 407 ? 5.702 -16.350 16.218 1.00 93.94 407 VAL A C 1
ATOM 3260 O O . VAL A 1 407 ? 6.494 -15.457 15.895 1.00 93.94 407 VAL A O 1
ATOM 3263 N N . TYR A 1 408 ? 4.781 -16.854 15.400 1.00 95.94 408 TYR A N 1
ATOM 3264 C CA . TYR A 1 408 ? 4.588 -16.445 14.015 1.00 95.94 408 TYR A CA 1
ATOM 3265 C C . TYR A 1 408 ? 3.306 -15.624 13.877 1.00 95.94 408 TYR A C 1
ATOM 3267 O O . TYR A 1 408 ? 2.256 -16.019 14.379 1.00 95.94 408 TYR A O 1
ATOM 3275 N N . PHE A 1 409 ? 3.395 -14.506 13.163 1.00 97.06 409 PHE A N 1
ATOM 3276 C CA . PHE A 1 409 ? 2.280 -13.625 12.826 1.00 97.06 409 PHE A CA 1
ATOM 3277 C C . PHE A 1 409 ? 2.043 -13.635 11.316 1.00 97.06 409 PHE A C 1
ATOM 3279 O O . PHE A 1 409 ? 3.007 -13.698 10.548 1.00 97.06 409 PHE A O 1
ATOM 3286 N N . SER A 1 410 ? 0.782 -13.543 10.894 1.00 96.44 410 SER A N 1
ATOM 3287 C CA . SER A 1 410 ? 0.403 -13.425 9.484 1.00 96.44 410 SER A CA 1
ATOM 3288 C C . SER A 1 410 ? 0.270 -11.963 9.066 1.00 96.44 410 SER A C 1
ATOM 3290 O O . SER A 1 410 ? -0.673 -11.266 9.440 1.00 96.44 410 SER A O 1
ATOM 3292 N N . TRP A 1 411 ? 1.199 -11.507 8.233 1.00 95.62 411 TRP A N 1
ATOM 3293 C CA . TRP A 1 411 ? 1.129 -10.203 7.585 1.00 95.62 411 TRP A CA 1
ATOM 3294 C C . TRP A 1 411 ? 0.047 -10.131 6.506 1.00 95.62 411 TRP A C 1
ATOM 3296 O O . TRP A 1 411 ? -0.517 -9.058 6.300 1.00 95.62 411 TRP A O 1
ATOM 3306 N N . PHE A 1 412 ? -0.256 -11.243 5.830 1.00 95.31 412 PHE A N 1
ATOM 3307 C CA . PHE A 1 412 ? -1.305 -11.267 4.808 1.00 95.31 412 PHE A CA 1
ATOM 3308 C C . PHE A 1 412 ? -2.675 -11.027 5.440 1.00 95.31 412 PHE A C 1
ATOM 3310 O O . PHE A 1 412 ? -3.412 -10.155 4.982 1.00 95.31 412 PHE A O 1
ATOM 3317 N N . ASP A 1 413 ? -2.978 -11.724 6.538 1.00 95.81 413 ASP A N 1
ATOM 3318 C CA . ASP A 1 413 ? -4.226 -11.522 7.278 1.00 95.81 413 ASP A CA 1
ATOM 3319 C C . ASP A 1 413 ? -4.289 -10.139 7.916 1.00 95.81 413 ASP A C 1
ATOM 3321 O O . ASP A 1 413 ? -5.314 -9.474 7.802 1.00 95.81 413 ASP A O 1
ATOM 3325 N N . ALA A 1 414 ? -3.196 -9.675 8.533 1.00 96.50 414 ALA A N 1
ATOM 3326 C CA . ALA A 1 414 ? -3.152 -8.345 9.133 1.00 96.50 414 ALA A CA 1
ATOM 3327 C C . ALA A 1 414 ? -3.419 -7.247 8.094 1.00 96.50 414 ALA A C 1
ATOM 3329 O O . ALA A 1 414 ? -4.289 -6.403 8.292 1.00 96.50 414 ALA A O 1
ATOM 3330 N N . SER A 1 415 ? -2.718 -7.284 6.957 1.00 95.50 415 SER A N 1
ATOM 3331 C CA . SER A 1 415 ? -2.894 -6.311 5.875 1.00 95.50 415 SER A CA 1
ATOM 3332 C C . SER A 1 415 ? -4.315 -6.349 5.310 1.00 95.50 415 SER A C 1
ATOM 3334 O O . SER A 1 415 ? -4.980 -5.315 5.234 1.00 95.50 415 SER A O 1
ATOM 3336 N N . HIS A 1 416 ? -4.825 -7.544 4.999 1.00 94.69 416 HIS A N 1
ATOM 3337 C CA . HIS A 1 416 ? -6.180 -7.728 4.488 1.00 94.69 416 HIS A CA 1
ATOM 3338 C C . HIS A 1 416 ? -7.252 -7.198 5.456 1.00 94.69 416 HIS A C 1
ATOM 3340 O O . HIS A 1 416 ? -8.128 -6.426 5.059 1.00 94.69 416 HIS A O 1
ATOM 3346 N N . GLN A 1 417 ? -7.150 -7.550 6.739 1.00 95.44 417 GLN A N 1
ATOM 3347 C CA . GLN A 1 417 ? -8.099 -7.133 7.770 1.00 95.44 417 GLN A CA 1
ATOM 3348 C C . GLN A 1 417 ? -8.033 -5.632 8.034 1.00 95.44 417 GLN A C 1
ATOM 3350 O O . GLN A 1 417 ? -9.076 -4.994 8.136 1.00 95.44 417 GLN A O 1
ATOM 3355 N N . PHE A 1 418 ? -6.844 -5.024 8.056 1.00 95.69 418 PHE A N 1
ATOM 3356 C CA . PHE A 1 418 ? -6.720 -3.576 8.232 1.00 95.69 418 PHE A CA 1
ATOM 3357 C C . PHE A 1 418 ? -7.289 -2.776 7.058 1.00 95.69 418 PHE A C 1
ATOM 3359 O O . PHE A 1 418 ? -7.832 -1.693 7.277 1.00 95.69 418 PHE A O 1
ATOM 3366 N N . HIS A 1 419 ? -7.236 -3.297 5.829 1.00 93.50 419 HIS A N 1
ATOM 3367 C CA . HIS A 1 419 ? -7.942 -2.697 4.694 1.00 93.50 419 HIS A CA 1
ATOM 3368 C C . HIS A 1 419 ? -9.471 -2.781 4.850 1.00 93.50 419 HIS A C 1
ATOM 3370 O O . HIS A 1 419 ? -10.171 -1.792 4.603 1.00 93.50 419 HIS A O 1
ATOM 3376 N N . GLY A 1 420 ? -9.994 -3.921 5.313 1.00 94.56 420 GLY A N 1
ATOM 3377 C CA . GLY A 1 420 ? -11.415 -4.092 5.633 1.00 94.56 420 GLY A CA 1
ATOM 3378 C C . GLY A 1 420 ? -11.893 -3.191 6.776 1.00 94.56 420 GLY A C 1
ATOM 3379 O O . GLY A 1 420 ? -12.920 -2.517 6.656 1.00 94.56 420 GLY A O 1
ATOM 3380 N N . ASP A 1 421 ? -11.120 -3.121 7.860 1.00 95.12 421 ASP A N 1
ATOM 3381 C CA . ASP A 1 421 ? -11.392 -2.274 9.024 1.00 95.12 421 ASP A CA 1
ATOM 3382 C C . ASP A 1 421 ? -11.318 -0.786 8.651 1.00 95.12 421 ASP A C 1
ATOM 3384 O O . ASP A 1 421 ? -12.172 -0.006 9.076 1.00 95.12 421 ASP A O 1
ATOM 3388 N N . TYR A 1 422 ? -10.366 -0.392 7.793 1.00 94.12 422 TYR A N 1
ATOM 3389 C CA . TYR A 1 422 ? -10.297 0.960 7.234 1.00 94.12 422 TYR A CA 1
ATOM 3390 C C . TYR A 1 422 ? -11.597 1.327 6.514 1.00 94.12 422 TYR A C 1
ATOM 3392 O O . TYR A 1 422 ? -12.194 2.365 6.806 1.00 94.12 422 TYR A O 1
ATOM 3400 N N . LEU A 1 423 ? -12.057 0.481 5.589 1.00 93.12 423 LEU A N 1
ATOM 3401 C CA . LEU A 1 423 ? -13.260 0.765 4.810 1.00 93.12 423 LEU A CA 1
ATOM 3402 C C . LEU A 1 423 ? -14.512 0.786 5.700 1.00 93.12 423 LEU A C 1
ATOM 3404 O O . LEU A 1 423 ? -15.364 1.662 5.544 1.00 93.12 423 LEU A O 1
ATOM 3408 N N . SER A 1 424 ? -14.576 -0.107 6.688 1.00 95.31 424 SER A N 1
ATOM 3409 C CA . SER A 1 424 ? -15.642 -0.145 7.695 1.00 95.31 424 SER A CA 1
ATOM 3410 C C . SER A 1 424 ? -15.688 1.142 8.516 1.00 95.31 424 SER A C 1
ATOM 3412 O O . SER A 1 424 ? -16.730 1.798 8.576 1.00 95.31 424 SER A O 1
ATOM 3414 N N . LEU A 1 425 ? -14.548 1.582 9.061 1.00 94.56 425 LEU A N 1
ATOM 3415 C CA . LEU A 1 425 ? -14.460 2.854 9.777 1.00 94.56 425 LEU A CA 1
ATOM 3416 C C . LEU A 1 425 ? -14.821 4.036 8.879 1.00 94.56 425 LEU A C 1
ATOM 3418 O O . LEU A 1 425 ? -15.547 4.922 9.324 1.00 94.56 425 LEU A O 1
ATOM 3422 N N . ARG A 1 426 ? -14.38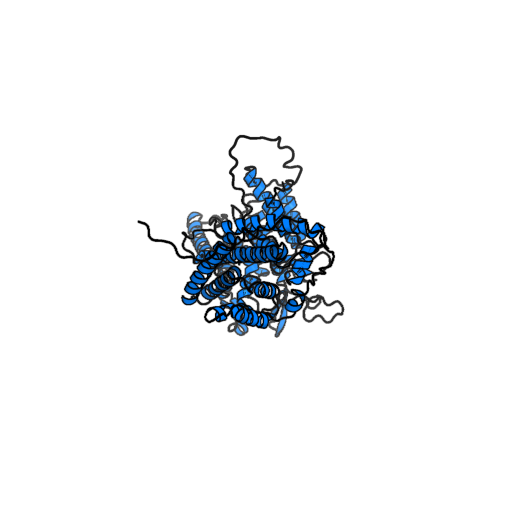7 4.057 7.610 1.00 92.00 426 ARG A N 1
ATOM 3423 C CA . ARG A 1 426 ? -14.779 5.115 6.664 1.00 92.00 426 ARG A CA 1
ATOM 3424 C C . ARG A 1 426 ? -16.288 5.176 6.486 1.00 92.00 426 ARG A C 1
ATOM 3426 O O . ARG A 1 426 ? -16.832 6.274 6.547 1.00 92.00 426 ARG A O 1
ATOM 3433 N N . VAL A 1 427 ? -16.969 4.049 6.296 1.00 93.19 427 VAL A N 1
ATOM 3434 C CA . VAL A 1 427 ? -18.439 4.009 6.177 1.00 93.19 427 VAL A CA 1
ATOM 3435 C C . VAL A 1 427 ? -19.114 4.494 7.463 1.00 93.19 427 VAL A C 1
ATOM 3437 O O . VAL A 1 427 ? -20.115 5.207 7.405 1.00 93.19 427 VAL A O 1
ATOM 3440 N N . MET A 1 428 ? -18.553 4.166 8.625 1.00 94.50 428 MET A N 1
ATOM 3441 C CA . MET A 1 428 ? -19.091 4.593 9.916 1.00 94.50 428 MET A CA 1
ATOM 3442 C C . MET A 1 428 ? -18.977 6.101 10.133 1.00 94.50 428 MET A C 1
ATOM 3444 O O . MET A 1 428 ? -19.961 6.729 10.504 1.00 94.50 428 MET A O 1
ATOM 3448 N N . VAL A 1 429 ? -17.809 6.695 9.886 1.00 92.44 429 VAL A N 1
ATOM 3449 C CA . VAL A 1 429 ? -17.536 8.090 10.280 1.00 92.44 429 VAL A CA 1
ATOM 3450 C C . VAL A 1 429 ? -17.790 9.111 9.164 1.00 92.44 429 VAL A C 1
ATOM 3452 O O . VAL A 1 429 ? -17.927 10.302 9.431 1.00 92.44 429 VAL A O 1
ATOM 3455 N N . SER A 1 430 ? -17.858 8.687 7.898 1.00 88.56 430 SER A N 1
ATOM 3456 C CA . SER A 1 430 ? -18.031 9.620 6.774 1.00 88.56 430 SER A CA 1
ATOM 3457 C C . SER A 1 430 ? -19.426 10.243 6.746 1.00 88.56 430 SER A C 1
ATOM 3459 O O . SER A 1 430 ? -20.432 9.542 6.855 1.00 88.56 430 SER A O 1
ATOM 3461 N N . GLN A 1 431 ? -19.481 11.548 6.461 1.00 85.56 431 GLN A N 1
ATOM 3462 C CA . GLN A 1 431 ? -20.723 12.332 6.359 1.00 85.56 431 GLN A CA 1
ATOM 3463 C C . GLN A 1 431 ? -21.700 11.788 5.306 1.00 85.56 431 GLN A C 1
ATOM 3465 O O . GLN A 1 431 ? -22.909 11.777 5.514 1.00 85.56 431 GLN A O 1
ATOM 3470 N N . ASN A 1 432 ? -21.180 11.263 4.193 1.00 84.94 432 ASN A N 1
ATOM 3471 C CA . ASN A 1 432 ? -22.013 10.692 3.134 1.00 84.94 432 ASN A CA 1
ATOM 3472 C C . ASN A 1 432 ? -22.645 9.346 3.527 1.00 84.94 432 ASN A C 1
ATOM 3474 O O . ASN A 1 432 ? -23.507 8.871 2.803 1.00 84.94 432 ASN A O 1
ATOM 3478 N N . PHE A 1 433 ? -22.217 8.708 4.618 1.00 90.69 433 PHE A N 1
ATOM 3479 C CA . PHE A 1 433 ? -22.706 7.397 5.045 1.00 90.69 433 PHE A CA 1
ATOM 3480 C C . PHE A 1 433 ? -23.413 7.502 6.401 1.00 90.69 433 PHE A C 1
ATOM 3482 O O . PHE A 1 433 ? -24.490 8.086 6.467 1.00 90.69 433 PHE A O 1
ATOM 3489 N N . LEU A 1 434 ? -22.850 6.911 7.463 1.00 92.56 434 LEU A N 1
ATOM 3490 C CA . LEU A 1 434 ? -23.500 6.834 8.773 1.00 92.56 434 LEU A CA 1
ATOM 3491 C C . LEU A 1 434 ? -23.222 8.051 9.662 1.00 92.56 434 LEU A C 1
ATOM 3493 O O . LEU A 1 434 ? -23.991 8.290 10.589 1.00 92.56 434 LEU A O 1
ATOM 3497 N N . ALA A 1 435 ? -22.152 8.806 9.384 1.00 92.00 435 ALA A N 1
ATOM 3498 C CA . ALA A 1 435 ? -21.757 10.001 10.134 1.00 92.00 435 ALA A CA 1
ATOM 3499 C C . ALA A 1 435 ? -21.713 9.793 11.665 1.00 92.00 435 ALA A C 1
ATOM 3501 O O . ALA A 1 435 ? -22.088 10.678 12.436 1.00 92.00 435 ALA A O 1
ATOM 3502 N N . LEU A 1 436 ? -21.280 8.610 12.113 1.00 93.56 436 LEU A N 1
ATOM 3503 C CA . LEU A 1 436 ? -21.183 8.288 13.531 1.00 93.56 436 LEU A CA 1
ATOM 3504 C C . LEU A 1 436 ? -20.126 9.171 14.209 1.00 93.56 436 LEU A C 1
ATOM 3506 O O . LEU A 1 436 ? -19.051 9.389 13.638 1.00 93.56 436 LEU A O 1
ATOM 3510 N N . PRO A 1 437 ? -20.398 9.647 15.438 1.00 92.81 437 PRO A N 1
ATOM 3511 C CA . PRO A 1 437 ? -19.432 10.425 16.194 1.00 92.81 437 PRO A CA 1
ATOM 3512 C C . PRO A 1 437 ? -18.221 9.567 16.563 1.00 92.81 437 PRO A C 1
ATOM 3514 O O . PRO A 1 437 ? -18.318 8.348 16.734 1.00 92.81 437 PRO A O 1
ATOM 3517 N N . ARG A 1 438 ? -17.066 10.209 16.735 1.00 92.25 438 ARG A N 1
ATOM 3518 C CA . ARG A 1 438 ? -15.826 9.517 17.106 1.00 92.25 438 ARG A CA 1
ATOM 3519 C C . ARG A 1 438 ? -15.946 8.766 18.428 1.00 92.25 438 ARG A C 1
ATOM 3521 O O . ARG A 1 438 ? -15.378 7.688 18.532 1.00 92.25 438 ARG A O 1
ATOM 3528 N N . SER A 1 439 ? -16.703 9.256 19.412 1.00 92.50 439 SER A N 1
ATOM 3529 C CA . SER A 1 439 ? -16.895 8.552 20.690 1.00 92.50 439 SER A CA 1
ATOM 3530 C C . SER A 1 439 ? -17.808 7.323 20.613 1.00 92.50 439 SER A C 1
ATOM 3532 O O . SER A 1 439 ? -17.926 6.595 21.602 1.00 92.50 439 SER A O 1
ATOM 3534 N N . HIS A 1 440 ? -18.444 7.064 19.463 1.00 95.25 440 HIS A N 1
ATOM 3535 C CA . HIS A 1 440 ? -19.400 5.972 19.316 1.00 95.25 440 HIS A CA 1
ATOM 3536 C C . HIS A 1 440 ? -18.778 4.618 19.718 1.00 95.25 440 HIS A C 1
ATOM 3538 O O . HIS A 1 440 ? -17.662 4.317 19.278 1.00 95.25 440 HIS A O 1
ATOM 3544 N N . PRO A 1 441 ? -19.480 3.762 20.495 1.00 96.12 441 PRO A N 1
ATOM 3545 C CA . PRO A 1 441 ? -18.923 2.505 21.000 1.00 96.12 441 PRO A CA 1
ATOM 3546 C C . PRO A 1 441 ? -18.335 1.602 19.914 1.00 96.12 441 PRO A C 1
ATOM 3548 O O . PRO A 1 441 ? -17.233 1.091 20.090 1.00 96.12 441 PRO A O 1
ATOM 3551 N N . ASP A 1 442 ? -19.019 1.469 18.776 1.00 95.88 442 ASP A N 1
ATOM 3552 C CA . ASP A 1 442 ? -18.542 0.636 17.664 1.00 95.88 442 ASP A CA 1
ATOM 3553 C C . ASP A 1 442 ? -17.309 1.234 16.964 1.00 95.88 442 ASP A C 1
ATOM 3555 O O . ASP A 1 442 ? -16.413 0.499 16.551 1.00 95.88 442 ASP A 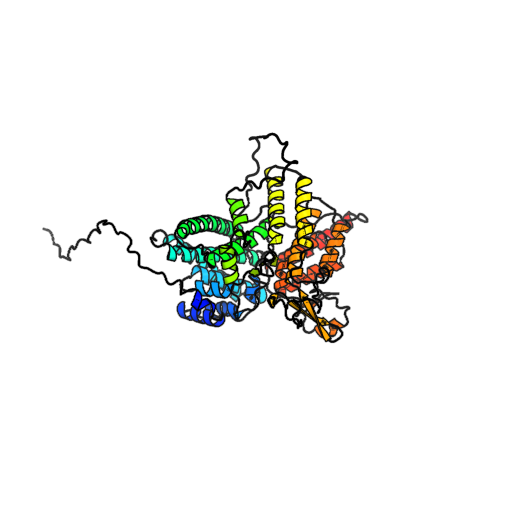O 1
ATOM 3559 N N . VAL A 1 443 ? -17.221 2.569 16.869 1.00 96.25 443 VAL A N 1
ATOM 3560 C CA . VAL A 1 443 ? -16.037 3.254 16.317 1.00 96.25 443 VAL A CA 1
ATOM 3561 C C . VAL A 1 443 ? -14.843 3.003 17.235 1.00 96.25 443 VAL A C 1
ATOM 3563 O O . VAL A 1 443 ? -13.777 2.591 16.779 1.00 96.25 443 VAL A O 1
ATOM 3566 N N . GLN A 1 444 ? -15.033 3.178 18.544 1.00 95.88 444 GLN A N 1
ATOM 3567 C CA . GLN A 1 444 ? -13.992 2.922 19.537 1.00 95.88 444 GLN A CA 1
ATOM 3568 C C . GLN A 1 444 ? -13.609 1.440 19.615 1.00 95.88 444 GLN A C 1
ATOM 3570 O O . GLN A 1 444 ? -12.437 1.125 19.805 1.00 95.88 444 GLN A O 1
ATOM 3575 N N . TYR A 1 445 ? -14.561 0.523 19.430 1.00 95.69 445 TYR A N 1
ATOM 3576 C CA . TYR A 1 445 ? -14.281 -0.908 19.360 1.00 95.69 445 TYR A CA 1
ATOM 3577 C C . TYR A 1 445 ? -13.338 -1.243 18.200 1.00 95.69 445 TYR A C 1
ATOM 3579 O O . TYR A 1 445 ? -12.326 -1.904 18.425 1.00 95.69 445 TYR A O 1
ATOM 3587 N N . LEU A 1 446 ? -13.612 -0.745 16.988 1.00 95.75 446 LEU A N 1
ATOM 3588 C CA . LEU A 1 446 ? -12.738 -0.979 15.834 1.00 95.75 446 LEU A CA 1
ATOM 3589 C C . LEU A 1 446 ? -11.356 -0.342 16.006 1.00 95.75 446 LEU A C 1
ATOM 3591 O O . LEU A 1 446 ? -10.359 -0.957 15.637 1.00 95.75 446 LEU A O 1
ATOM 3595 N N . ILE A 1 447 ? -11.273 0.847 16.612 1.00 96.38 447 ILE A N 1
ATOM 3596 C CA . ILE A 1 447 ? -9.984 1.478 16.936 1.00 96.38 447 ILE A CA 1
ATOM 3597 C C . ILE A 1 447 ? -9.173 0.589 17.891 1.00 96.38 447 ILE A C 1
ATOM 3599 O O . ILE A 1 447 ? -7.994 0.347 17.638 1.00 96.38 447 ILE A O 1
ATOM 3603 N N . ARG A 1 448 ? -9.791 0.058 18.956 1.00 95.75 448 ARG A N 1
ATOM 3604 C CA . ARG A 1 448 ? -9.109 -0.854 19.891 1.00 95.75 448 ARG A CA 1
ATOM 3605 C C . ARG A 1 448 ? -8.693 -2.154 19.207 1.00 95.75 448 ARG A C 1
ATOM 3607 O O . ARG A 1 448 ? -7.519 -2.497 19.265 1.00 95.75 448 ARG A O 1
ATOM 3614 N N . LYS A 1 449 ? -9.609 -2.804 18.473 1.00 95.25 449 LYS A N 1
ATOM 3615 C CA . LYS A 1 449 ? -9.324 -4.011 17.672 1.00 95.25 449 LYS A CA 1
ATOM 3616 C C . LYS A 1 449 ? -8.105 -3.795 16.770 1.00 95.25 449 LYS A C 1
ATOM 3618 O O . LYS A 1 449 ? -7.230 -4.652 16.712 1.00 95.25 449 LYS A O 1
ATOM 3623 N N . PHE A 1 450 ? -8.039 -2.648 16.095 1.00 96.19 450 PHE A N 1
ATOM 3624 C CA . PHE A 1 450 ? -6.921 -2.287 15.232 1.00 96.19 450 PHE A CA 1
ATOM 3625 C C . PHE A 1 450 ? -5.593 -2.195 15.994 1.00 96.19 450 PHE A C 1
ATOM 3627 O O . PHE A 1 450 ? -4.611 -2.803 15.572 1.00 96.19 450 PHE A O 1
ATOM 3634 N N . PHE A 1 451 ? -5.547 -1.470 17.116 1.00 96.31 451 PHE A N 1
ATOM 3635 C CA . PHE A 1 451 ? -4.313 -1.338 17.897 1.00 96.31 451 PHE A CA 1
ATOM 3636 C C . PHE A 1 451 ? -3.904 -2.628 18.614 1.00 96.31 451 PHE A C 1
ATOM 3638 O O . PHE A 1 451 ? -2.705 -2.866 18.753 1.00 96.31 451 PHE A O 1
ATOM 3645 N N . ASP A 1 452 ? -4.857 -3.467 19.020 1.00 93.50 452 ASP A N 1
ATOM 3646 C CA . ASP A 1 452 ? -4.584 -4.800 19.569 1.00 93.50 452 ASP A CA 1
ATOM 3647 C C . ASP A 1 452 ? -3.976 -5.720 18.496 1.00 93.50 452 ASP A C 1
ATOM 3649 O O . ASP A 1 452 ? -3.021 -6.456 18.758 1.00 93.50 452 ASP A O 1
ATOM 3653 N N . GLY A 1 453 ? -4.474 -5.612 17.261 1.00 94.56 453 GLY A N 1
ATOM 3654 C CA . GLY A 1 453 ? -3.956 -6.321 16.095 1.00 94.56 453 GLY A CA 1
ATOM 3655 C C . GLY A 1 453 ? -2.651 -5.752 15.533 1.00 94.56 453 GLY A C 1
ATOM 3656 O O . GLY A 1 453 ? -1.969 -6.436 14.771 1.00 94.56 453 GLY A O 1
ATOM 3657 N N . ALA A 1 454 ? -2.256 -4.527 15.899 1.00 96.19 454 ALA A N 1
ATOM 3658 C CA . ALA A 1 454 ? -1.007 -3.892 15.472 1.00 96.19 454 ALA A CA 1
ATOM 3659 C C . ALA A 1 454 ? 0.206 -4.515 16.189 1.00 96.19 454 ALA A C 1
ATOM 3661 O O . ALA A 1 454 ? 0.941 -3.852 16.924 1.00 96.19 454 ALA A O 1
ATOM 3662 N N . PHE A 1 455 ? 0.432 -5.812 15.959 1.00 95.31 455 PHE A N 1
ATOM 3663 C CA . PHE A 1 455 ? 1.401 -6.645 16.667 1.00 95.31 455 PHE A CA 1
ATOM 3664 C C . PHE A 1 455 ? 2.834 -6.102 16.606 1.00 95.31 455 PHE A C 1
ATOM 3666 O O . PHE A 1 455 ? 3.653 -6.471 17.443 1.00 95.31 455 PHE A O 1
ATOM 3673 N N . PHE A 1 456 ? 3.160 -5.239 15.650 1.00 95.69 456 PHE A N 1
ATOM 3674 C CA . PHE A 1 456 ? 4.467 -4.603 15.505 1.00 95.69 456 PHE A CA 1
ATOM 3675 C C . PHE A 1 456 ? 4.707 -3.425 16.470 1.00 95.69 456 PHE A C 1
ATOM 3677 O O . PHE A 1 456 ? 5.854 -3.007 16.625 1.00 95.69 456 PHE A O 1
ATOM 3684 N N . ILE A 1 457 ? 3.674 -2.917 17.156 1.00 96.62 457 ILE A N 1
ATOM 3685 C CA . ILE A 1 457 ? 3.796 -1.907 18.218 1.00 96.62 457 ILE A CA 1
ATOM 3686 C C . ILE A 1 457 ? 3.861 -2.613 19.573 1.00 96.62 457 ILE A C 1
ATOM 3688 O O . ILE A 1 457 ? 2.905 -3.263 19.995 1.00 96.62 457 ILE A O 1
ATOM 3692 N N . LYS A 1 458 ? 4.989 -2.500 20.283 1.00 94.94 458 LYS A N 1
ATOM 3693 C CA . LYS A 1 458 ? 5.206 -3.206 21.556 1.00 94.94 458 LYS A CA 1
ATOM 3694 C C . LYS A 1 458 ? 5.336 -2.247 22.730 1.00 94.94 458 LYS A C 1
ATOM 3696 O O . LYS A 1 458 ? 5.885 -1.159 22.603 1.00 94.94 458 LYS A O 1
ATOM 3701 N N . SER A 1 459 ? 4.838 -2.663 23.895 1.00 94.62 459 SER A N 1
ATOM 3702 C CA . SER A 1 459 ? 4.942 -1.878 25.129 1.00 94.62 459 SER A CA 1
ATOM 3703 C C . SER A 1 459 ? 6.306 -2.053 25.792 1.00 94.62 459 SER A C 1
ATOM 3705 O O . SER A 1 459 ? 6.748 -3.182 26.025 1.00 94.62 459 SER A O 1
ATOM 3707 N N . LYS A 1 460 ? 6.929 -0.944 26.200 1.00 94.56 460 LYS A N 1
ATOM 3708 C CA . LYS A 1 460 ? 8.161 -0.923 27.007 1.00 94.56 460 LYS A CA 1
ATOM 3709 C C . LYS A 1 460 ? 7.991 -1.521 28.404 1.00 94.56 460 LYS A C 1
ATOM 3711 O O . LYS A 1 460 ? 8.978 -1.855 29.044 1.00 94.56 460 LYS A O 1
ATOM 3716 N N . LYS A 1 461 ? 6.748 -1.679 28.874 1.00 91.75 461 LYS A N 1
ATOM 3717 C CA . LYS A 1 461 ? 6.443 -2.356 30.144 1.00 91.75 461 LYS A CA 1
ATOM 3718 C C . LYS A 1 461 ? 6.638 -3.874 30.067 1.00 91.75 461 LYS A C 1
ATOM 3720 O O . LYS A 1 461 ? 6.667 -4.525 31.106 1.00 91.75 461 LYS A O 1
ATOM 3725 N N . SER A 1 462 ? 6.733 -4.443 28.862 1.00 87.62 462 SER A N 1
ATOM 3726 C CA . SER A 1 462 ? 6.994 -5.875 28.690 1.00 87.62 462 SER A CA 1
ATOM 3727 C C . SER A 1 462 ? 8.420 -6.226 29.124 1.00 87.62 462 SER A C 1
ATOM 3729 O O . SER A 1 462 ? 9.360 -5.500 28.801 1.00 87.62 462 SER A O 1
ATOM 3731 N N . ALA A 1 463 ? 8.596 -7.369 29.798 1.00 84.69 463 ALA A N 1
ATOM 3732 C CA . ALA A 1 463 ? 9.915 -7.864 30.222 1.00 84.69 463 ALA A CA 1
ATOM 3733 C C . ALA A 1 463 ? 10.891 -8.018 29.040 1.00 84.69 463 ALA A C 1
ATOM 3735 O O . ALA A 1 463 ? 12.107 -7.914 29.176 1.00 84.69 463 ALA A O 1
ATOM 3736 N N . GLN A 1 464 ? 10.331 -8.206 27.852 1.00 83.81 464 GLN A N 1
ATOM 3737 C CA . GLN A 1 464 ? 11.047 -8.378 26.606 1.00 83.81 464 GLN A CA 1
ATOM 3738 C C . GLN A 1 464 ? 11.764 -7.126 26.087 1.00 83.81 464 GLN A C 1
ATOM 3740 O O . GLN A 1 464 ? 12.704 -7.248 25.300 1.00 83.81 464 GLN A O 1
ATOM 3745 N N . TYR A 1 465 ? 11.362 -5.932 26.528 1.00 87.88 465 TYR A N 1
ATOM 3746 C CA . TYR A 1 465 ? 11.970 -4.688 26.061 1.00 87.88 465 TYR A CA 1
ATOM 3747 C C . TYR A 1 465 ? 13.481 -4.632 26.337 1.00 87.88 465 TYR A C 1
ATOM 3749 O O . TYR A 1 465 ? 14.242 -4.234 25.460 1.00 87.88 465 TYR A O 1
ATOM 3757 N N . GLU A 1 466 ? 13.940 -5.108 27.498 1.00 84.44 466 GLU A N 1
ATOM 3758 C CA . GLU A 1 466 ? 15.372 -5.106 27.839 1.00 84.44 466 GLU A CA 1
ATOM 3759 C C . GLU A 1 466 ? 16.208 -5.976 26.890 1.00 84.44 466 GLU A C 1
ATOM 3761 O O . GLU A 1 466 ? 17.342 -5.630 26.554 1.00 84.44 466 GLU A O 1
ATOM 3766 N N . HIS A 1 467 ? 15.636 -7.079 26.401 1.00 83.69 467 HIS A N 1
ATOM 3767 C CA . HIS A 1 467 ? 16.291 -7.961 25.436 1.00 83.69 467 HIS A CA 1
ATOM 3768 C C . HIS A 1 467 ? 16.294 -7.376 24.019 1.00 83.69 467 HIS A C 1
ATOM 3770 O O . HIS A 1 467 ? 17.248 -7.571 23.265 1.00 83.69 467 HIS A O 1
ATOM 3776 N N . GLU A 1 468 ? 15.241 -6.644 23.654 1.00 84.94 468 GLU A N 1
ATOM 3777 C CA . GLU A 1 468 ? 15.068 -6.090 22.311 1.00 84.94 468 GLU A CA 1
ATOM 3778 C C . GLU A 1 468 ? 15.590 -4.663 22.151 1.00 84.94 468 GLU A C 1
ATOM 3780 O O . GLU A 1 468 ? 15.690 -4.214 21.016 1.00 84.94 468 GLU A O 1
ATOM 3785 N N . ARG A 1 469 ? 15.991 -3.956 23.219 1.00 84.94 469 ARG A N 1
ATOM 3786 C CA . ARG A 1 469 ? 16.351 -2.521 23.155 1.00 84.94 469 ARG A CA 1
ATOM 3787 C C . ARG A 1 469 ? 17.422 -2.176 22.112 1.00 84.94 469 ARG A C 1
ATOM 3789 O O . ARG A 1 469 ? 17.505 -1.040 21.662 1.00 84.94 469 ARG A O 1
ATOM 3796 N N . HIS A 1 470 ? 18.275 -3.143 21.772 1.00 87.19 470 HIS A N 1
ATOM 3797 C CA . HIS A 1 470 ? 19.350 -3.001 20.786 1.00 87.19 470 HIS A CA 1
ATOM 3798 C C . HIS A 1 470 ? 18.903 -3.272 19.338 1.00 87.19 470 HIS A C 1
ATOM 3800 O O . HIS A 1 470 ? 19.654 -2.999 18.409 1.00 87.19 470 HIS A O 1
ATOM 3806 N N . HIS A 1 471 ? 17.682 -3.769 19.153 1.00 89.56 471 HIS A N 1
ATOM 3807 C CA . HIS A 1 471 ? 17.052 -4.139 17.886 1.00 89.56 471 HIS A CA 1
ATOM 3808 C C . HIS A 1 471 ? 15.745 -3.348 17.697 1.00 89.56 471 HIS A C 1
ATOM 3810 O O . HIS A 1 471 ? 14.686 -3.899 17.398 1.00 89.56 471 HIS A O 1
ATOM 3816 N N . VAL A 1 472 ? 15.816 -2.034 17.922 1.00 93.19 472 VAL A N 1
ATOM 3817 C CA . VAL A 1 472 ? 14.678 -1.110 17.840 1.00 93.19 472 VAL A CA 1
ATOM 3818 C C . VAL A 1 472 ? 14.866 -0.163 16.659 1.00 93.19 472 VAL A C 1
ATOM 3820 O O . VAL A 1 472 ? 15.903 0.484 16.535 1.00 93.19 472 VAL A O 1
ATOM 3823 N N . VAL A 1 473 ? 13.842 -0.044 15.812 1.00 92.50 473 VAL A N 1
ATOM 3824 C CA . VAL A 1 473 ? 13.788 0.954 14.728 1.00 92.50 473 VAL A CA 1
ATOM 3825 C C . VAL A 1 473 ? 13.605 2.351 15.328 1.00 92.50 473 VAL A C 1
ATOM 3827 O O . VAL A 1 473 ? 14.330 3.305 15.022 1.00 92.50 473 VAL A O 1
ATOM 3830 N N . THR A 1 474 ? 12.613 2.485 16.208 1.00 94.62 474 THR A N 1
ATOM 3831 C CA . THR A 1 474 ? 12.354 3.700 16.981 1.00 94.62 474 THR A CA 1
ATOM 3832 C C . THR A 1 474 ? 11.480 3.407 18.191 1.00 94.62 474 THR A C 1
ATOM 3834 O O . THR A 1 474 ? 10.784 2.390 18.242 1.00 94.62 474 THR A O 1
ATOM 3837 N N . ASP A 1 475 ? 11.500 4.317 19.152 1.00 95.38 475 ASP A N 1
ATOM 3838 C CA . ASP A 1 475 ? 10.753 4.224 20.392 1.00 95.38 475 ASP A CA 1
ATOM 3839 C C . ASP A 1 475 ? 10.149 5.570 20.812 1.00 95.38 475 ASP A C 1
ATOM 3841 O O . ASP A 1 475 ? 10.564 6.635 20.357 1.00 95.38 475 ASP A O 1
ATOM 3845 N N . SER A 1 476 ? 9.131 5.493 21.665 1.00 95.44 476 SER A N 1
ATOM 3846 C CA . SER A 1 476 ? 8.427 6.613 22.291 1.00 95.44 476 SER A CA 1
ATOM 3847 C C . SER A 1 476 ? 8.489 6.463 23.817 1.00 95.44 476 SER A C 1
ATOM 3849 O O . SER A 1 476 ? 9.304 5.704 24.342 1.00 95.44 476 SER A O 1
ATOM 3851 N N . SER A 1 477 ? 7.661 7.175 24.577 1.00 94.94 477 SER A N 1
ATOM 3852 C CA . SER A 1 477 ? 7.673 7.094 26.043 1.00 94.94 477 SER A CA 1
ATOM 3853 C C . SER A 1 477 ? 7.291 5.706 26.573 1.00 94.94 477 SER A C 1
ATOM 3855 O O . SER A 1 477 ? 7.969 5.177 27.452 1.00 94.94 477 SER A O 1
ATOM 3857 N N . ASN A 1 478 ? 6.245 5.097 26.018 1.00 96.75 478 ASN A N 1
ATOM 3858 C CA . ASN A 1 478 ? 5.641 3.850 26.486 1.00 96.75 478 ASN A CA 1
ATOM 3859 C C . ASN A 1 478 ? 5.778 2.689 25.494 1.00 96.75 478 ASN A C 1
ATOM 3861 O O . ASN A 1 478 ? 5.597 1.532 25.890 1.00 96.75 478 ASN A O 1
ATOM 3865 N N . TYR A 1 479 ? 6.102 2.968 24.230 1.00 97.62 479 TYR A N 1
ATOM 3866 C CA . TYR A 1 479 ? 6.084 1.986 23.147 1.00 97.62 479 TYR A CA 1
ATOM 3867 C C . TYR A 1 479 ? 7.389 1.968 22.343 1.00 97.62 479 TYR A C 1
ATOM 3869 O O . TYR A 1 479 ? 8.208 2.884 22.416 1.00 97.62 479 TYR A O 1
ATOM 3877 N N . TYR A 1 480 ? 7.612 0.886 21.601 1.00 96.75 480 TYR A N 1
ATOM 3878 C CA . TYR A 1 480 ? 8.749 0.721 20.699 1.00 96.75 480 TYR A CA 1
ATOM 3879 C C . TYR A 1 480 ? 8.390 -0.147 19.491 1.00 96.75 480 TYR A C 1
ATOM 3881 O O . TYR A 1 480 ? 7.438 -0.932 19.529 1.00 96.75 480 TYR A O 1
ATOM 3889 N N . LEU A 1 481 ? 9.179 0.000 18.426 1.00 96.62 481 LEU A N 1
ATOM 3890 C CA . LEU A 1 481 ? 9.081 -0.769 17.188 1.00 96.62 481 LEU A CA 1
ATOM 3891 C C . LEU A 1 481 ? 10.321 -1.651 17.028 1.00 96.62 481 LEU A C 1
ATOM 3893 O O . LEU A 1 481 ? 11.430 -1.150 16.839 1.00 96.62 481 LEU A O 1
ATOM 3897 N N . SER A 1 482 ? 10.128 -2.964 17.118 1.00 93.31 482 SER A N 1
ATOM 3898 C CA . SER A 1 482 ? 11.189 -3.970 16.981 1.00 93.31 482 SER A CA 1
ATOM 3899 C C . SER A 1 482 ? 11.543 -4.196 15.513 1.00 93.31 482 SER A C 1
ATOM 3901 O O . SER A 1 482 ? 10.640 -4.322 14.685 1.00 93.31 482 SER A O 1
ATOM 3903 N N . THR A 1 483 ? 12.829 -4.333 15.181 1.00 91.50 483 THR A N 1
ATOM 3904 C CA . THR A 1 483 ? 13.281 -4.618 13.802 1.00 91.50 483 THR A CA 1
ATOM 3905 C C . THR A 1 483 ? 12.779 -5.961 13.267 1.00 91.50 483 THR A C 1
ATOM 3907 O O . THR A 1 483 ? 12.793 -6.178 12.063 1.00 91.50 483 THR A O 1
ATOM 3910 N N . ASN A 1 484 ? 12.341 -6.871 14.145 1.00 90.38 484 ASN A N 1
ATOM 3911 C CA . ASN A 1 484 ? 11.843 -8.198 13.761 1.00 90.38 484 ASN A CA 1
ATOM 3912 C C . ASN A 1 484 ? 10.381 -8.192 13.287 1.00 90.38 484 ASN A C 1
ATOM 3914 O O . ASN A 1 484 ? 9.952 -9.109 12.590 1.00 90.38 484 ASN A O 1
ATOM 3918 N N . LEU A 1 485 ? 9.600 -7.202 13.726 1.00 93.81 485 LEU A N 1
ATOM 3919 C CA . LEU A 1 485 ? 8.163 -7.119 13.449 1.00 93.81 485 LEU A CA 1
ATOM 3920 C C . LEU A 1 485 ? 7.793 -5.891 12.621 1.00 93.81 485 LEU A C 1
ATOM 3922 O O . LEU A 1 485 ? 6.765 -5.910 11.949 1.00 93.81 485 LEU A O 1
ATOM 3926 N N . PHE A 1 486 ? 8.597 -4.831 12.698 1.00 94.69 486 PHE A N 1
ATOM 3927 C CA . PHE A 1 486 ? 8.347 -3.569 12.027 1.00 94.69 486 PHE A CA 1
ATOM 3928 C C . PHE A 1 486 ? 9.310 -3.383 10.856 1.00 94.69 486 PHE A C 1
ATOM 3930 O O . PHE A 1 486 ? 10.474 -3.026 11.039 1.00 94.69 486 PHE A O 1
ATOM 3937 N N . ASP A 1 487 ? 8.795 -3.595 9.651 1.00 91.62 487 ASP A N 1
ATOM 3938 C CA . ASP A 1 487 ? 9.522 -3.426 8.398 1.00 91.62 487 ASP A CA 1
ATOM 3939 C C . ASP A 1 487 ? 8.651 -2.714 7.356 1.00 91.62 487 ASP A C 1
ATOM 3941 O O . ASP A 1 487 ? 7.605 -2.137 7.661 1.00 91.62 487 ASP A O 1
ATOM 3945 N N . ILE A 1 488 ? 9.111 -2.703 6.109 1.00 88.44 488 ILE A N 1
ATOM 3946 C CA . ILE A 1 488 ? 8.488 -1.939 5.037 1.00 88.44 488 ILE A CA 1
ATOM 3947 C C . ILE A 1 488 ? 7.059 -2.383 4.693 1.00 88.44 488 ILE A C 1
ATOM 3949 O O . ILE A 1 488 ? 6.287 -1.573 4.182 1.00 88.44 488 ILE A O 1
ATOM 3953 N N . ARG A 1 489 ? 6.647 -3.607 5.055 1.00 91.56 489 ARG A N 1
ATOM 3954 C CA . ARG A 1 489 ? 5.258 -4.081 4.906 1.00 91.56 489 ARG A CA 1
ATOM 3955 C C . ARG A 1 489 ? 4.270 -3.205 5.669 1.00 91.56 489 ARG A C 1
ATOM 3957 O O . ARG A 1 489 ? 3.132 -3.046 5.232 1.00 91.56 489 ARG A O 1
ATOM 3964 N N . CYS A 1 490 ? 4.721 -2.538 6.736 1.00 92.25 490 CYS A N 1
ATOM 3965 C CA . CYS A 1 490 ? 3.932 -1.555 7.473 1.00 92.25 490 CYS A CA 1
ATOM 3966 C C . CYS A 1 490 ? 3.374 -0.443 6.577 1.00 92.25 490 CYS A C 1
ATOM 3968 O O . CYS A 1 490 ? 2.334 0.119 6.904 1.00 92.25 490 CYS A O 1
ATOM 3970 N N . VAL A 1 491 ? 4.011 -0.124 5.449 1.00 87.69 491 VAL A N 1
ATOM 3971 C CA . VAL A 1 491 ? 3.520 0.878 4.492 1.00 87.69 491 VAL A CA 1
ATOM 3972 C C . VAL A 1 491 ? 2.128 0.541 3.946 1.00 87.69 491 VAL A C 1
ATOM 3974 O O . VAL A 1 491 ? 1.341 1.455 3.701 1.00 87.69 491 VAL A O 1
ATOM 3977 N N . MET A 1 492 ? 1.790 -0.745 3.825 1.00 87.44 492 MET A N 1
ATOM 3978 C CA . MET A 1 492 ? 0.500 -1.206 3.292 1.00 87.44 492 MET A CA 1
ATOM 3979 C C . MET A 1 492 ? -0.677 -0.789 4.176 1.00 87.44 492 MET A C 1
ATOM 3981 O O . MET A 1 492 ? -1.782 -0.552 3.700 1.00 87.44 492 MET A O 1
ATOM 3985 N N . VAL A 1 493 ? -0.423 -0.608 5.471 1.00 90.56 493 VAL A N 1
ATOM 3986 C CA . VAL A 1 493 ? -1.467 -0.375 6.477 1.00 90.56 493 VAL A CA 1
ATOM 3987 C C . VAL A 1 493 ? -1.542 1.096 6.907 1.00 90.56 493 VAL A C 1
ATOM 3989 O O . VAL A 1 493 ? -2.314 1.462 7.794 1.00 90.56 493 VAL A O 1
ATOM 3992 N N . GLN A 1 494 ? -0.776 1.979 6.250 1.00 88.81 494 GLN A N 1
ATOM 3993 C CA . GLN A 1 494 ? -0.671 3.403 6.596 1.00 88.81 494 GLN A CA 1
ATOM 3994 C C . GLN A 1 494 ? -2.006 4.151 6.508 1.00 88.81 494 GLN A C 1
ATOM 3996 O O . GLN A 1 494 ? -2.247 5.091 7.265 1.00 88.81 494 GLN A O 1
ATOM 4001 N N . SER A 1 495 ? -2.885 3.732 5.594 1.00 87.31 495 SER A N 1
ATOM 4002 C CA . SER A 1 495 ? -4.202 4.334 5.385 1.00 87.31 495 SER A CA 1
ATOM 4003 C C . SER A 1 495 ? -5.069 4.264 6.636 1.00 87.31 495 SER A C 1
ATOM 4005 O O . SER A 1 495 ? -5.774 5.226 6.951 1.00 87.31 495 SER A O 1
ATOM 4007 N N . MET A 1 496 ? -4.961 3.163 7.382 1.00 91.75 496 MET A N 1
ATOM 4008 C CA . MET A 1 496 ? -5.660 2.987 8.646 1.00 91.75 496 MET A CA 1
ATOM 4009 C C . MET A 1 496 ? -5.121 3.947 9.708 1.00 91.75 496 MET A C 1
ATOM 4011 O O . MET A 1 496 ? -5.904 4.694 10.284 1.00 91.75 496 MET A O 1
ATOM 4015 N N . PHE A 1 497 ? -3.795 4.035 9.884 1.00 93.38 497 PHE A N 1
ATOM 4016 C CA . PHE A 1 497 ? -3.160 4.989 10.810 1.00 93.38 497 PHE A CA 1
ATOM 4017 C C . PHE A 1 497 ? -3.535 6.446 10.516 1.00 93.38 497 PHE A C 1
ATOM 4019 O O . PHE A 1 497 ? -3.829 7.215 11.435 1.00 93.38 497 PHE A O 1
ATOM 4026 N N . ARG A 1 498 ? -3.580 6.827 9.232 1.00 88.75 498 ARG A N 1
ATOM 4027 C CA . ARG A 1 498 ? -4.021 8.166 8.819 1.00 88.75 498 ARG A CA 1
ATOM 4028 C C . ARG A 1 498 ? -5.480 8.404 9.190 1.00 88.75 498 ARG A C 1
ATOM 4030 O O . ARG A 1 498 ? -5.775 9.447 9.759 1.00 88.75 498 ARG A O 1
ATOM 4037 N N . LEU A 1 499 ? -6.378 7.451 8.936 1.00 89.44 499 LEU A N 1
ATOM 4038 C CA . LEU A 1 499 ? -7.786 7.595 9.311 1.00 89.44 499 LEU A CA 1
ATOM 4039 C C . LEU A 1 499 ? -7.952 7.724 10.824 1.00 89.44 499 LEU A C 1
ATOM 4041 O O . LEU A 1 499 ? -8.602 8.659 11.288 1.00 89.44 499 LEU A O 1
ATOM 4045 N N . VAL A 1 500 ? -7.345 6.813 11.593 1.00 93.31 500 VAL A N 1
ATOM 4046 C CA . VAL A 1 500 ? -7.534 6.791 13.046 1.00 93.31 500 VAL A CA 1
ATOM 4047 C C . VAL A 1 500 ? -6.971 8.035 13.725 1.00 93.31 500 VAL A C 1
ATOM 4049 O O . VAL A 1 500 ? -7.552 8.476 14.710 1.00 93.31 500 VAL A O 1
ATOM 4052 N N . SER A 1 501 ? -5.939 8.684 13.172 1.00 92.00 501 SER A N 1
ATOM 4053 C CA . SER A 1 501 ? -5.443 9.959 13.716 1.00 92.00 501 SER A CA 1
ATOM 4054 C C . SER A 1 501 ? -6.508 11.056 13.808 1.00 92.00 501 SER A C 1
ATOM 4056 O O . SER A 1 501 ? -6.455 11.864 14.732 1.00 92.00 501 SER A O 1
ATOM 4058 N N . GLY A 1 502 ? -7.500 11.056 12.910 1.00 90.12 502 GLY A N 1
ATOM 4059 C CA . GLY A 1 502 ? -8.582 12.039 12.902 1.00 90.12 502 GLY A CA 1
ATOM 4060 C C . GLY A 1 502 ? -9.733 11.731 13.865 1.00 90.12 502 GLY A C 1
ATOM 4061 O O . GLY A 1 502 ? -10.587 12.590 14.090 1.00 90.12 502 GLY A O 1
ATOM 4062 N N . ILE A 1 503 ? -9.779 10.515 14.423 1.00 92.00 503 ILE A N 1
ATOM 4063 C CA . ILE A 1 503 ? -10.929 9.998 15.191 1.00 92.00 503 ILE A CA 1
ATOM 4064 C C . ILE A 1 503 ? -10.562 9.397 16.555 1.00 92.00 503 ILE A C 1
ATOM 4066 O O . ILE A 1 503 ? -11.448 9.140 17.367 1.00 92.00 503 ILE A O 1
ATOM 4070 N N . VAL A 1 504 ? -9.282 9.165 16.850 1.00 92.75 504 VAL A N 1
ATOM 4071 C CA . VAL A 1 504 ? -8.866 8.624 18.152 1.00 92.75 504 VAL A CA 1
ATOM 4072 C C . VAL A 1 504 ? -9.149 9.606 19.279 1.00 92.75 504 VAL A C 1
ATOM 4074 O O . VAL A 1 504 ? -8.960 10.815 19.141 1.00 92.75 504 VAL A O 1
ATOM 4077 N N . VAL A 1 505 ? -9.593 9.070 20.417 1.00 88.94 505 VAL A N 1
ATOM 4078 C CA . VAL A 1 505 ? -9.920 9.846 21.621 1.00 88.94 505 VAL A CA 1
ATOM 4079 C C . VAL A 1 505 ? -8.792 9.806 22.642 1.00 88.94 505 VAL A C 1
ATOM 4081 O O . VAL A 1 505 ? -8.423 10.853 23.172 1.00 88.94 505 VAL A O 1
ATOM 4084 N N . GLU A 1 506 ? -8.212 8.633 22.858 1.00 89.69 506 GLU A N 1
ATOM 4085 C CA . GLU A 1 506 ? -7.206 8.379 23.889 1.00 89.69 506 GLU A CA 1
ATOM 4086 C C . GLU A 1 506 ? -5.799 8.838 23.463 1.00 89.69 506 GLU A C 1
ATOM 4088 O O . GLU A 1 506 ? -5.369 8.578 22.339 1.00 89.69 506 GLU A O 1
ATOM 4093 N N . GLU A 1 507 ? -5.057 9.473 24.380 1.00 89.75 507 GLU A N 1
ATOM 4094 C CA . GLU A 1 507 ? -3.656 9.882 24.151 1.00 89.75 507 GLU A CA 1
ATOM 4095 C C . GLU A 1 507 ? -2.729 8.682 23.900 1.00 89.75 507 GLU A C 1
ATOM 4097 O O . GLU A 1 507 ? -1.769 8.793 23.139 1.00 89.75 507 GLU A O 1
ATOM 4102 N N . ASP A 1 508 ? -3.038 7.520 24.484 1.00 93.94 508 ASP A N 1
ATOM 4103 C CA . ASP A 1 508 ? -2.288 6.277 24.262 1.00 93.94 508 ASP A CA 1
ATOM 4104 C C . ASP A 1 508 ? -2.259 5.886 22.775 1.00 93.94 508 ASP A C 1
ATOM 4106 O O . ASP A 1 508 ? -1.210 5.551 22.223 1.00 93.94 508 ASP A O 1
ATOM 4110 N N . HIS A 1 509 ? -3.402 6.003 22.093 1.00 94.94 509 HIS A N 1
ATOM 4111 C CA . HIS A 1 509 ? -3.502 5.737 20.662 1.00 94.94 509 HIS A CA 1
ATOM 4112 C C . HIS A 1 509 ? -2.737 6.768 19.826 1.00 94.94 509 HIS A C 1
ATOM 4114 O O . HIS A 1 509 ? -2.130 6.394 18.823 1.00 94.94 509 HIS A O 1
ATOM 4120 N N . PHE A 1 510 ? -2.701 8.040 20.235 1.00 92.38 510 PHE A N 1
ATOM 4121 C CA . PHE A 1 510 ? -1.889 9.044 19.543 1.00 92.38 510 PHE A CA 1
ATOM 4122 C C . PHE A 1 510 ? -0.401 8.736 19.604 1.00 92.38 510 PHE A C 1
ATOM 4124 O O . PHE A 1 510 ? 0.265 8.800 18.572 1.00 92.38 510 PHE A O 1
ATOM 4131 N N . GLU A 1 511 ? 0.109 8.353 20.775 1.00 95.31 511 GLU A N 1
ATOM 4132 C CA . GLU A 1 511 ? 1.515 7.981 20.922 1.00 95.31 511 GLU A CA 1
ATOM 4133 C C . GLU A 1 511 ? 1.884 6.831 19.969 1.00 95.31 511 GLU A C 1
ATOM 4135 O O . GLU A 1 511 ? 2.909 6.886 19.287 1.00 95.31 511 GLU A O 1
ATOM 4140 N N . LYS A 1 512 ? 1.015 5.817 19.854 1.00 97.06 512 LYS A N 1
ATOM 4141 C CA . LYS A 1 512 ? 1.194 4.695 18.918 1.00 97.06 512 LYS A CA 1
ATOM 4142 C C . LYS A 1 512 ? 1.196 5.145 17.451 1.00 97.06 512 LYS A C 1
ATOM 4144 O O . LYS A 1 512 ? 1.973 4.612 16.661 1.00 97.06 512 LYS A O 1
ATOM 4149 N N . ILE A 1 513 ? 0.354 6.112 17.079 1.00 96.06 513 ILE A N 1
ATOM 4150 C CA . ILE A 1 513 ? 0.283 6.661 15.712 1.00 96.06 513 ILE A CA 1
ATOM 4151 C C . ILE A 1 513 ? 1.545 7.456 15.369 1.00 96.06 513 ILE A C 1
ATOM 4153 O O . ILE A 1 513 ? 2.133 7.237 14.309 1.00 96.06 513 ILE A O 1
ATOM 4157 N N . GLU A 1 514 ? 1.974 8.358 16.258 1.00 94.81 514 GLU A N 1
ATOM 4158 C CA . GLU A 1 514 ? 3.216 9.126 16.098 1.00 94.81 514 GLU A CA 1
ATOM 4159 C C . GLU A 1 514 ? 4.410 8.172 15.957 1.00 94.81 514 GLU A C 1
ATOM 4161 O O . GLU A 1 514 ? 5.208 8.298 15.024 1.00 94.81 514 GLU A O 1
ATOM 4166 N N . LEU A 1 515 ? 4.481 7.158 16.829 1.00 96.75 515 LEU A N 1
ATOM 4167 C CA . LEU A 1 515 ? 5.510 6.126 16.786 1.00 96.75 515 LEU A CA 1
ATOM 4168 C C . LEU A 1 515 ? 5.505 5.365 15.454 1.00 96.75 515 LEU A C 1
ATOM 4170 O O . LEU A 1 515 ? 6.566 5.194 14.852 1.00 96.75 515 LEU A O 1
ATOM 4174 N N . TYR A 1 516 ? 4.333 4.929 14.982 1.00 96.62 516 TYR A N 1
ATOM 4175 C CA . TYR A 1 516 ? 4.184 4.223 13.709 1.00 96.62 516 TYR A CA 1
ATOM 4176 C C . TYR A 1 516 ? 4.724 5.054 12.542 1.00 96.62 516 TYR A C 1
ATOM 4178 O O . TYR A 1 516 ? 5.607 4.591 11.817 1.00 96.62 516 TYR A O 1
ATOM 4186 N N . PHE A 1 517 ? 4.251 6.294 12.374 1.00 93.75 517 PHE A N 1
ATOM 4187 C CA . PHE A 1 517 ? 4.688 7.127 11.255 1.00 93.75 517 PHE A CA 1
ATOM 4188 C C . PHE A 1 517 ? 6.180 7.453 11.339 1.00 93.75 517 PHE A C 1
ATOM 4190 O O . PHE A 1 517 ? 6.857 7.471 10.310 1.00 93.75 517 PHE A O 1
ATOM 4197 N N . MET A 1 518 ? 6.718 7.634 12.550 1.00 92.56 518 MET A N 1
ATOM 4198 C CA . MET A 1 518 ? 8.155 7.810 12.734 1.00 92.56 518 MET A CA 1
ATOM 4199 C C . MET A 1 518 ? 8.956 6.574 12.341 1.00 92.56 518 MET A C 1
ATOM 4201 O O . MET A 1 518 ? 10.001 6.699 11.701 1.00 92.56 518 MET A O 1
ATOM 4205 N N . GLY A 1 519 ? 8.458 5.386 12.682 1.00 93.12 519 GLY A N 1
ATOM 4206 C CA . GLY A 1 519 ? 9.055 4.120 12.281 1.00 93.12 519 GLY A CA 1
ATOM 4207 C C . GLY A 1 519 ? 9.135 3.990 10.770 1.00 93.12 519 GLY A C 1
ATOM 4208 O O . GLY A 1 519 ? 10.213 3.758 10.230 1.00 93.12 519 GLY A O 1
ATOM 4209 N N . VAL A 1 520 ? 8.014 4.179 10.070 1.00 90.31 520 VAL A N 1
ATOM 4210 C CA . VAL A 1 520 ? 7.988 4.019 8.610 1.00 90.31 520 VAL A CA 1
ATOM 4211 C C . VAL A 1 520 ? 8.805 5.116 7.902 1.00 90.31 520 VAL A C 1
ATOM 4213 O O . VAL A 1 520 ? 9.446 4.839 6.887 1.00 90.31 520 VAL A O 1
ATOM 4216 N N . LEU A 1 521 ? 8.873 6.339 8.449 1.00 87.06 521 LEU A N 1
ATOM 4217 C CA . LEU A 1 521 ? 9.764 7.379 7.921 1.00 87.06 521 LEU A CA 1
ATOM 4218 C C . LEU A 1 521 ? 11.238 6.951 8.006 1.00 87.06 521 LEU A C 1
ATOM 4220 O O . LEU A 1 521 ? 11.970 7.104 7.030 1.00 87.06 521 LEU A O 1
ATOM 4224 N N . LYS A 1 522 ? 11.667 6.353 9.129 1.00 86.88 522 LYS A N 1
ATOM 4225 C CA . LYS A 1 522 ? 13.030 5.805 9.273 1.00 86.88 522 LYS A CA 1
ATOM 4226 C C . LYS A 1 522 ? 13.324 4.654 8.312 1.00 86.88 522 LYS A C 1
ATOM 4228 O O . LYS A 1 522 ? 14.480 4.463 7.946 1.00 86.88 522 LYS A O 1
ATOM 4233 N N . LEU A 1 523 ? 12.298 3.918 7.886 1.00 85.06 523 LEU A N 1
ATOM 4234 C CA . LEU A 1 523 ? 12.422 2.896 6.846 1.00 85.06 523 LEU A CA 1
ATOM 4235 C C . LEU A 1 523 ? 12.552 3.484 5.432 1.00 85.06 523 LEU A C 1
ATOM 4237 O O . LEU A 1 523 ? 12.783 2.725 4.502 1.00 85.06 523 LEU A O 1
ATOM 4241 N N . GLY A 1 524 ? 12.437 4.806 5.252 1.00 77.19 524 GLY A N 1
ATOM 4242 C CA . GLY A 1 524 ? 12.661 5.481 3.969 1.00 77.19 524 GLY A CA 1
ATOM 4243 C C . GLY A 1 524 ? 11.393 5.912 3.224 1.00 77.19 524 GLY A C 1
ATOM 4244 O O . GLY A 1 524 ? 11.484 6.304 2.062 1.00 77.19 524 GLY A O 1
ATOM 4245 N N . ASN A 1 525 ? 10.207 5.867 3.849 1.00 79.19 525 ASN A N 1
ATOM 4246 C CA . ASN A 1 525 ? 8.974 6.341 3.206 1.00 79.19 525 ASN A CA 1
ATOM 4247 C C . ASN A 1 525 ? 8.711 7.832 3.496 1.00 79.19 525 ASN A C 1
ATOM 4249 O O . ASN A 1 525 ? 8.183 8.204 4.544 1.00 79.19 525 ASN A O 1
ATOM 4253 N N . GLY A 1 526 ? 9.042 8.689 2.529 1.00 72.00 526 GLY A N 1
ATOM 4254 C CA . GLY A 1 526 ? 8.969 10.149 2.663 1.00 72.00 526 GLY A CA 1
ATOM 4255 C C . GLY A 1 526 ? 7.551 10.724 2.641 1.00 72.00 526 GLY A C 1
ATOM 4256 O O . GLY A 1 526 ? 7.336 11.825 3.150 1.00 72.00 526 GLY A O 1
ATOM 4257 N N . SER A 1 527 ? 6.568 9.975 2.124 1.00 71.25 527 SER A N 1
ATOM 4258 C CA . SER A 1 527 ? 5.164 10.419 2.044 1.00 71.25 527 SER A CA 1
ATOM 4259 C C . SER A 1 527 ? 4.520 10.624 3.425 1.00 71.25 527 SER A C 1
ATOM 4261 O O . SER A 1 527 ? 3.492 11.292 3.557 1.00 71.25 527 SER A O 1
ATOM 4263 N N . LEU A 1 528 ? 5.138 10.076 4.476 1.00 77.88 528 LEU A N 1
ATOM 4264 C CA . LEU A 1 528 ? 4.621 10.097 5.840 1.00 77.88 528 LEU A CA 1
ATOM 4265 C C . LEU A 1 528 ? 5.029 11.318 6.657 1.00 77.88 528 LEU A C 1
ATOM 4267 O O . LEU A 1 528 ? 4.440 11.544 7.712 1.00 77.88 528 LEU A O 1
ATOM 4271 N N . LEU A 1 529 ? 5.940 12.158 6.160 1.00 79.25 529 LEU A N 1
ATOM 4272 C CA . LEU A 1 529 ? 6.289 13.403 6.846 1.00 79.25 529 LEU A CA 1
ATOM 4273 C C . LEU A 1 529 ? 5.057 14.312 7.018 1.00 79.25 529 LEU A C 1
ATOM 4275 O O . LEU A 1 529 ? 4.791 14.788 8.115 1.00 79.25 529 LEU A O 1
ATOM 4279 N N . LYS A 1 530 ? 4.214 14.432 5.981 1.00 77.12 530 LYS A N 1
ATOM 4280 C CA . LYS A 1 530 ? 2.926 15.143 6.087 1.00 77.12 530 LYS A CA 1
ATOM 4281 C C . LYS A 1 530 ? 1.959 14.485 7.060 1.00 77.12 530 LYS A C 1
ATOM 4283 O O . LYS A 1 530 ? 1.151 15.174 7.668 1.00 77.12 530 LYS A O 1
ATOM 4288 N N . SER A 1 531 ? 2.016 13.159 7.189 1.00 82.62 531 SER A N 1
ATOM 4289 C CA . SER A 1 531 ? 1.162 12.441 8.140 1.00 82.62 531 SER A CA 1
ATOM 4290 C C . SER A 1 531 ? 1.575 12.760 9.578 1.00 82.62 531 SER A C 1
ATOM 4292 O O . SER A 1 531 ? 0.707 12.948 10.421 1.00 82.62 531 SER A O 1
ATOM 4294 N N . LEU A 1 532 ? 2.875 12.915 9.847 1.00 86.00 532 LEU A N 1
ATOM 4295 C CA . LEU A 1 532 ? 3.375 13.390 11.141 1.00 86.00 532 LEU A CA 1
ATOM 4296 C C . LEU A 1 532 ? 2.987 14.842 11.414 1.00 86.00 532 LEU A C 1
ATOM 4298 O O . LEU A 1 532 ? 2.461 15.134 12.486 1.00 86.00 532 LEU A O 1
ATOM 4302 N N . ASP A 1 533 ? 3.165 15.731 10.435 1.00 84.44 533 ASP A N 1
ATOM 4303 C CA . ASP A 1 533 ? 2.732 17.127 10.557 1.00 84.44 533 ASP A CA 1
ATOM 4304 C C . ASP A 1 533 ? 1.221 17.224 10.813 1.00 84.44 533 ASP A C 1
ATOM 4306 O O . ASP A 1 533 ? 0.769 18.032 11.624 1.00 84.44 533 ASP A O 1
ATOM 4310 N N . MET A 1 534 ? 0.430 16.385 10.139 1.00 84.25 534 MET A N 1
ATOM 4311 C CA . MET A 1 534 ? -1.014 16.280 10.336 1.00 84.25 534 MET A CA 1
ATOM 4312 C C . MET A 1 534 ? -1.348 15.836 11.761 1.00 84.25 534 MET A C 1
ATOM 4314 O O . MET A 1 534 ? -2.163 16.483 12.410 1.00 84.25 534 MET A O 1
ATOM 4318 N N . VAL A 1 535 ? -0.705 14.784 12.277 1.00 88.56 535 VAL A N 1
ATOM 4319 C CA . VAL A 1 535 ? -0.922 14.316 13.657 1.00 88.56 535 VAL A CA 1
ATOM 4320 C C . VAL A 1 535 ? -0.588 15.418 14.666 1.00 88.56 535 VAL A C 1
ATOM 4322 O O . VAL A 1 535 ? -1.394 15.694 15.555 1.00 88.56 535 VAL A O 1
ATOM 4325 N N . ALA A 1 536 ? 0.535 16.118 14.482 1.00 87.69 536 ALA A N 1
ATOM 4326 C CA . ALA A 1 536 ? 0.915 17.243 15.334 1.00 87.69 536 ALA A CA 1
ATOM 4327 C C . ALA A 1 536 ? -0.129 18.377 15.298 1.00 87.69 536 ALA A C 1
ATOM 4329 O O . ALA A 1 536 ? -0.499 18.915 16.342 1.00 87.69 536 ALA A O 1
ATOM 4330 N N . ARG A 1 537 ? -0.662 18.713 14.115 1.00 87.81 537 ARG A N 1
ATOM 4331 C CA . ARG A 1 537 ? -1.734 19.714 13.966 1.00 87.81 537 ARG A CA 1
ATOM 4332 C C . ARG A 1 537 ? -3.041 19.277 14.617 1.00 87.81 537 ARG A C 1
ATOM 4334 O O . ARG A 1 537 ? -3.659 20.088 15.299 1.00 87.81 537 ARG A O 1
ATOM 4341 N N . ILE A 1 538 ? -3.454 18.021 14.441 1.00 88.25 538 ILE A N 1
ATOM 4342 C CA . ILE A 1 538 ? -4.652 17.473 15.096 1.00 88.25 538 ILE A CA 1
ATOM 4343 C C . ILE A 1 538 ? -4.516 17.615 16.611 1.00 88.25 538 ILE A C 1
ATOM 4345 O O . ILE A 1 538 ? -5.455 18.043 17.278 1.00 88.25 538 ILE A O 1
ATOM 4349 N N . ARG A 1 539 ? -3.335 17.312 17.157 1.00 87.00 539 ARG A N 1
ATOM 4350 C CA . ARG A 1 539 ? -3.066 17.436 18.590 1.00 87.00 539 ARG A CA 1
ATOM 4351 C C . ARG A 1 539 ? -3.218 18.874 19.091 1.00 87.00 539 ARG A C 1
ATOM 4353 O O . ARG A 1 539 ? -3.842 19.086 20.128 1.00 87.00 539 ARG A O 1
ATOM 4360 N N . LEU A 1 540 ? -2.709 19.851 18.338 1.00 87.81 540 LEU A N 1
ATOM 4361 C CA . LEU A 1 540 ? -2.879 21.275 18.650 1.00 87.81 540 LEU A CA 1
ATOM 4362 C C . LEU A 1 540 ? -4.355 21.691 18.614 1.00 87.81 540 LEU A C 1
ATOM 4364 O O . LEU A 1 540 ? -4.849 22.249 19.589 1.00 87.81 540 LEU A O 1
ATOM 4368 N N . LEU A 1 541 ? -5.081 21.340 17.550 1.00 87.62 541 LEU A N 1
ATOM 4369 C CA . LEU A 1 541 ? -6.505 21.667 17.423 1.00 87.62 541 LEU A CA 1
ATOM 4370 C C . LEU A 1 541 ? -7.356 21.020 18.520 1.00 87.62 541 LEU A C 1
ATOM 4372 O O . LEU A 1 541 ? -8.341 21.599 18.965 1.00 87.62 541 LEU A O 1
ATOM 4376 N N . ARG A 1 542 ? -7.003 19.810 18.967 1.00 86.44 542 ARG A N 1
ATOM 4377 C CA . ARG A 1 542 ? -7.669 19.162 20.105 1.00 86.44 542 ARG A CA 1
ATOM 4378 C C . ARG A 1 542 ? -7.417 19.911 21.408 1.00 86.44 542 ARG A C 1
ATOM 4380 O O . ARG A 1 542 ? -8.346 20.066 22.193 1.00 86.44 542 ARG A O 1
ATOM 4387 N N . ALA A 1 543 ? -6.193 20.386 21.634 1.00 85.62 543 ALA A N 1
ATOM 4388 C CA . ALA A 1 543 ? -5.872 21.185 22.812 1.00 85.62 543 ALA A CA 1
ATOM 4389 C C . ALA A 1 543 ? -6.632 22.523 22.813 1.00 85.62 543 ALA A C 1
ATOM 4391 O O . ALA A 1 543 ? -7.181 22.908 23.842 1.00 85.62 543 ALA A O 1
ATOM 4392 N N . GLU A 1 544 ? -6.720 23.193 21.662 1.00 87.62 544 GLU A N 1
ATOM 4393 C CA . GLU A 1 544 ? -7.511 24.419 21.486 1.00 87.62 544 GLU A CA 1
ATOM 4394 C C . GLU A 1 544 ? -9.006 24.161 21.726 1.00 87.62 544 GLU A C 1
ATOM 4396 O O . GLU A 1 544 ? -9.633 24.836 22.543 1.00 87.62 544 GLU A O 1
ATOM 4401 N N . ASN A 1 545 ? -9.566 23.120 21.104 1.00 85.31 545 ASN A N 1
ATOM 4402 C CA . ASN A 1 545 ? -10.977 22.768 21.265 1.00 85.31 545 ASN A CA 1
ATOM 4403 C C . ASN A 1 545 ? -11.321 22.334 22.691 1.00 85.31 545 ASN A C 1
ATOM 4405 O O . ASN A 1 545 ? -12.429 22.601 23.142 1.00 85.31 545 ASN A O 1
ATOM 4409 N N . ALA A 1 546 ? -10.406 21.686 23.416 1.00 85.06 546 ALA A N 1
ATOM 4410 C CA . ALA A 1 546 ? -10.621 21.338 24.820 1.00 85.06 546 ALA A CA 1
ATOM 4411 C C . ALA A 1 546 ? -10.791 22.592 25.696 1.00 85.06 546 ALA A C 1
ATOM 4413 O O . ALA A 1 546 ? -11.592 22.592 26.628 1.00 85.06 546 ALA A O 1
ATOM 4414 N N . VAL A 1 547 ? -10.088 23.683 25.369 1.00 86.81 547 VAL A N 1
ATOM 4415 C CA . VAL A 1 547 ? -10.270 24.980 26.039 1.00 86.81 547 VAL A CA 1
ATOM 4416 C C . VAL A 1 547 ? -11.622 25.604 25.675 1.00 86.81 547 VAL A C 1
ATOM 4418 O O . VAL A 1 547 ? -12.282 26.162 26.549 1.00 86.81 547 VAL A O 1
ATOM 4421 N N . GLU A 1 548 ? -12.056 25.494 24.415 1.00 87.44 548 GLU A N 1
ATOM 4422 C CA . GLU A 1 548 ? -13.351 26.025 23.958 1.00 87.44 548 GLU A CA 1
ATOM 4423 C C . GLU A 1 548 ? -14.561 25.256 24.511 1.00 87.44 548 GLU A C 1
ATOM 4425 O O . GLU A 1 548 ? -15.564 25.861 24.891 1.00 87.44 548 GLU A O 1
ATOM 4430 N N . LEU A 1 549 ? -14.490 23.924 24.519 1.00 84.25 549 LEU A N 1
ATOM 4431 C CA . LEU A 1 549 ? -15.593 23.028 24.877 1.00 84.25 549 LEU A CA 1
ATOM 4432 C C . LEU A 1 549 ? -15.726 22.823 26.392 1.00 84.25 549 LEU A C 1
ATOM 4434 O O . LEU A 1 549 ? -16.798 22.426 26.858 1.00 84.25 549 LEU A O 1
ATOM 4438 N N . GLY A 1 550 ? -14.667 23.090 27.164 1.00 85.06 550 GLY A N 1
ATOM 4439 C CA . GLY A 1 550 ? -14.631 22.811 28.597 1.00 85.06 550 GLY A CA 1
ATOM 4440 C C . GLY A 1 550 ? -14.841 21.320 28.872 1.00 85.06 550 GLY A C 1
ATOM 4441 O O . GLY A 1 550 ? -14.043 20.492 28.444 1.00 85.06 550 GLY A O 1
ATOM 4442 N N . ASP A 1 551 ? -15.937 20.981 29.556 1.00 80.25 551 ASP A N 1
ATOM 4443 C CA . ASP A 1 551 ? -16.285 19.595 29.914 1.00 80.25 551 ASP A CA 1
ATOM 4444 C C . ASP A 1 551 ? -17.082 18.849 28.822 1.00 80.25 551 ASP A C 1
ATOM 4446 O O . ASP A 1 551 ? -17.387 17.663 28.976 1.00 80.25 551 ASP A O 1
ATOM 4450 N N . ALA A 1 552 ? -17.471 19.517 27.729 1.00 83.00 552 ALA A N 1
ATOM 4451 C CA . ALA A 1 552 ? -18.222 18.871 26.655 1.00 83.00 552 ALA A CA 1
ATOM 4452 C C . ALA A 1 552 ? -17.319 17.940 25.815 1.00 83.00 552 ALA A C 1
ATOM 4454 O O . ALA A 1 552 ? -16.177 18.298 25.516 1.00 83.00 552 ALA A O 1
ATOM 4455 N N . PRO A 1 553 ? -17.812 16.759 25.388 1.00 79.50 553 PRO A N 1
ATOM 4456 C CA . PRO A 1 553 ? -17.021 15.843 24.578 1.00 79.50 553 PRO A CA 1
ATOM 4457 C C . PRO A 1 553 ? -16.758 16.427 23.185 1.00 79.50 553 PRO A C 1
ATOM 4459 O O . PRO A 1 553 ? -17.668 16.890 22.494 1.00 79.50 553 PRO A O 1
ATOM 4462 N N . ASP A 1 554 ? -15.497 16.375 22.760 1.00 83.88 554 ASP A N 1
ATOM 4463 C CA . ASP A 1 554 ? -15.104 16.719 21.398 1.00 83.88 554 ASP A CA 1
ATOM 4464 C C . ASP A 1 554 ? -15.458 15.578 20.436 1.00 83.88 554 ASP A C 1
ATOM 4466 O O . ASP A 1 554 ? -14.744 14.578 20.327 1.00 83.88 554 ASP A O 1
ATOM 4470 N N . GLU A 1 555 ? -16.581 15.744 19.737 1.00 85.69 555 GLU A N 1
ATOM 4471 C CA . GLU A 1 555 ? -17.069 14.798 18.729 1.00 85.69 555 GLU A CA 1
ATOM 4472 C C . GLU A 1 555 ? -16.621 15.133 17.304 1.00 85.69 555 GLU A C 1
ATOM 4474 O O . GLU A 1 555 ? -17.035 14.470 16.348 1.00 85.69 555 GLU A O 1
ATOM 4479 N N . ARG A 1 556 ? -15.774 16.156 17.128 1.00 83.56 556 ARG A N 1
ATOM 4480 C CA . ARG A 1 556 ? -15.321 16.571 15.800 1.00 83.56 556 ARG A CA 1
ATOM 4481 C C . ARG A 1 556 ? -14.410 15.492 15.208 1.00 83.56 556 ARG A C 1
ATOM 4483 O O . ARG A 1 556 ? -13.448 15.036 15.831 1.00 83.56 556 ARG A O 1
ATOM 4490 N N . ILE A 1 557 ? -14.715 15.095 13.976 1.00 83.50 557 ILE A N 1
ATOM 4491 C CA . ILE A 1 557 ? -13.826 14.270 13.157 1.00 83.50 557 ILE A CA 1
ATOM 4492 C C . ILE A 1 557 ? -12.866 15.217 12.448 1.00 83.50 557 ILE A C 1
ATOM 4494 O O . ILE A 1 557 ? -13.290 16.091 11.691 1.00 83.50 557 ILE A O 1
ATOM 4498 N N . TYR A 1 558 ? -11.575 15.044 12.702 1.00 81.69 558 TYR A N 1
ATOM 4499 C CA . TYR A 1 558 ? -10.533 15.853 12.089 1.00 81.69 558 TYR A CA 1
ATOM 4500 C C . TYR A 1 558 ? -10.159 15.242 10.742 1.00 81.69 558 TYR A C 1
ATOM 4502 O O . TYR A 1 558 ? -9.325 14.341 10.666 1.00 81.69 558 TYR A O 1
ATOM 4510 N N . ASP A 1 559 ? -10.819 15.703 9.684 1.00 69.31 559 ASP A N 1
ATOM 4511 C CA . ASP A 1 559 ? -10.518 15.282 8.321 1.00 69.31 559 ASP A CA 1
ATOM 4512 C C . ASP A 1 559 ? -9.502 16.248 7.676 1.00 69.31 559 ASP A C 1
ATOM 4514 O O . ASP A 1 559 ? -9.716 17.459 7.642 1.00 69.31 559 ASP A O 1
ATOM 4518 N N . PHE A 1 560 ? -8.385 15.708 7.183 1.00 59.00 560 PHE A N 1
ATOM 4519 C CA . PHE A 1 560 ? -7.306 16.448 6.518 1.00 59.00 560 PHE A CA 1
ATOM 4520 C C . PHE A 1 560 ? -7.111 16.016 5.051 1.00 59.00 560 PHE A C 1
ATOM 4522 O O . PHE A 1 560 ? -6.020 16.159 4.498 1.00 59.00 560 PHE A O 1
ATOM 4529 N N . TYR A 1 561 ? -8.158 15.531 4.372 1.00 55.28 561 TYR A N 1
ATOM 4530 C CA . TYR A 1 561 ? -8.109 15.227 2.929 1.00 55.28 561 TYR A CA 1
ATOM 4531 C C . TYR A 1 561 ? -8.142 16.464 2.002 1.00 55.28 561 TYR A C 1
ATOM 4533 O O . TYR A 1 561 ? -8.369 16.331 0.799 1.00 55.28 561 TYR A O 1
ATOM 4541 N N . ASP A 1 562 ? -7.886 17.668 2.522 1.00 44.78 562 ASP A N 1
ATOM 4542 C CA . ASP A 1 562 ? -8.016 18.928 1.768 1.00 44.78 562 ASP A CA 1
ATOM 4543 C C . ASP A 1 562 ? -6.840 19.214 0.808 1.00 44.78 562 ASP A C 1
ATOM 4545 O O . ASP A 1 562 ? -6.862 20.140 -0.003 1.00 44.78 562 ASP A O 1
ATOM 4549 N N . SER A 1 563 ? -5.800 18.379 0.837 1.00 48.44 563 SER A N 1
ATOM 4550 C CA . SER A 1 563 ? -4.724 18.408 -0.151 1.00 48.44 563 SER A CA 1
ATOM 4551 C C . SER A 1 563 ? -5.140 17.590 -1.374 1.00 48.44 563 SER A C 1
ATOM 4553 O O . SER A 1 563 ? -5.102 16.361 -1.355 1.00 48.44 563 SER A O 1
ATOM 4555 N N . MET A 1 564 ? -5.473 18.257 -2.487 1.00 47.25 564 MET A N 1
ATOM 4556 C CA . MET A 1 564 ? -5.735 17.601 -3.782 1.00 47.25 564 MET A CA 1
ATOM 4557 C C . MET A 1 564 ? -4.601 16.670 -4.259 1.00 47.25 564 MET A C 1
ATOM 4559 O O . MET A 1 564 ? -4.802 15.931 -5.226 1.00 47.25 564 MET A O 1
ATOM 4563 N N . ASN A 1 565 ? -3.437 16.691 -3.603 1.00 50.50 565 ASN A N 1
ATOM 4564 C CA . ASN A 1 565 ? -2.198 16.086 -4.066 1.00 50.50 565 ASN A CA 1
ATOM 4565 C C . ASN A 1 565 ? -1.703 14.905 -3.219 1.00 50.50 565 ASN A C 1
ATOM 4567 O O . ASN A 1 565 ? -0.799 14.217 -3.685 1.00 50.50 565 ASN A O 1
ATOM 4571 N N . ASP A 1 566 ? -2.263 14.632 -2.036 1.00 58.53 566 ASP A N 1
ATOM 4572 C CA . ASP A 1 566 ? -1.724 13.597 -1.143 1.00 58.53 566 ASP A CA 1
ATOM 4573 C C . ASP A 1 566 ? -2.587 12.332 -1.126 1.00 58.53 566 ASP A C 1
ATOM 4575 O O . ASP A 1 566 ? -3.708 12.324 -0.621 1.00 58.53 566 ASP A O 1
ATOM 4579 N N . ILE A 1 567 ? -2.027 11.235 -1.638 1.00 63.59 567 ILE A N 1
ATOM 4580 C CA . ILE A 1 567 ? -2.567 9.883 -1.458 1.00 63.59 567 ILE A CA 1
ATOM 4581 C C . ILE A 1 567 ? -1.608 9.064 -0.589 1.00 63.59 567 ILE A C 1
ATOM 4583 O O . ILE A 1 567 ? -0.392 9.239 -0.692 1.00 63.59 567 ILE A O 1
ATOM 4587 N N . PRO A 1 568 ? -2.108 8.197 0.310 1.00 57.41 568 PRO A N 1
ATOM 4588 C CA . PRO A 1 568 ? -1.292 7.170 0.945 1.00 57.41 568 PRO A CA 1
ATOM 4589 C C . PRO A 1 568 ? -0.944 6.123 -0.111 1.00 57.41 568 PRO A C 1
ATOM 4591 O O . PRO A 1 568 ? -1.645 5.131 -0.294 1.00 57.41 568 PRO A O 1
ATOM 4594 N N . PHE A 1 569 ? 0.111 6.397 -0.867 1.00 56.44 569 PHE A N 1
ATOM 4595 C CA . PHE A 1 569 ? 0.666 5.471 -1.836 1.00 56.44 569 PHE A CA 1
ATOM 4596 C C . PHE A 1 569 ? 2.184 5.509 -1.736 1.00 56.44 569 PHE A C 1
ATOM 4598 O O . PHE A 1 569 ? 2.765 6.580 -1.545 1.00 56.44 569 PHE A O 1
ATOM 4605 N N . SER A 1 570 ? 2.804 4.339 -1.819 1.00 43.53 570 SER A N 1
ATOM 4606 C CA . SER A 1 570 ? 4.246 4.150 -1.705 1.00 43.53 570 SER A CA 1
ATOM 4607 C C . SER A 1 570 ? 4.908 3.864 -3.033 1.00 43.53 570 SER A C 1
ATOM 4609 O O . SER A 1 570 ? 4.389 2.991 -3.763 1.00 43.53 570 SER A O 1
#

Radius of gyration: 26.65 Å; chains: 1; bounding box: 70×70×102 Å

Sequence (570 aa):
MEPKLNNLPDEPMPELRVLDFSLSPGCIMEVGGIHEHLMLLNSELTEQCIQKNDLREPHIYYLRLLSTTDLLFHLFPFAPLVESNGVVRLLLTYLVDCTFLLTSLLAILATFQFIRTSEKRHDAALLFYIDVCFRALSEAFKKHHYYENSAIFASSIEKLLLTVLIVSTRFTATTTLLDAHAPSTWKDHLKGARDLLVNYSLMTRLSLRSRLPYMLSGLALAKCWFFAIEASAAMHTSVGGALSRAQVWQGETGLLPMPDLYLYAPAVDLDTEYQTFVDTGCIEPCVHPEYHHALLRVQLVHDIDEDSVFNLYWGFNLSFLRPVLAFVSFTDAVKRRGLAHVPFKWTMHLLGLLDSLLQERVVPGVCLHTFEIPRSSIAHPEYEGENRLRLPESCYATKRDEQGNLVYFSWFDASHQFHGDYLSLRVMVSQNFLALPRSHPDVQYLIRKFFDGAFFIKSKKSAQYEHERHHVVTDSSNYYLSTNLFDIRCVMVQSMFRLVSGIVVEEDHFEKIELYFMGVLKLGNGSLLKSLDMVARIRLLRAENAVELGDAPDERIYDFYDSMNDIPFS

Secondary structure (DSSP, 8-state):
-----------PPPP------PPPS------HHHHHHTTS-HHHHHHHHHHHTT--TTHHHHHHHHHHSGGGGGT-TT-S-TTT-HHHHHHHHHHTT-HHHHHHHHHHHHHHHHHHH--HHHHHHHHHHHHHHHHHHHHHHHHTT----HHHHHHHHHHHHHHHHHHHHHHHHTTTTS-TT-SS-HHHHHHHHHHHHHHHHHHHHHHHTTS-----HHHHHHHHHHHHHHHHHHHH-SS-STT-------TTS-----SGGGTS-------HHHHHHHHHH---TTT-HHHHHHHHHTT-EEESSSS-EEETTTTEEGGGHHHHHHHHHHHHHHHHTT-SS--HHHHHHHHHHHHHHHT--SSTT--TTT-B--TTSTTSTT--STT-----GGGEEEEE-TTS-EEEEEHHHHHHHHHHHHHHHHHHH-TTTT---TT-HHHHHHHHHHHHH-TTEEETTSTTHHHHTTSEEEE-SSEEEETTT-SGGGGGGHHHHHHHHTT--SHHHHHHHHHHHHHHHHTT-GGGHHHHHHHHHHHHHHHHHHHHHTTS--------TT-TT-----

pLDDT: mean 78.84, std 19.4, range [21.0, 97.62]

Organism: NCBI:txid27326